Protein AF-A0A8S9IG71-F1 (afdb_monomer)

Organism: Brassica cretica (NCBI:txid69181)

pLDDT: mean 83.49, std 14.76, range [28.14, 98.81]

Solvent-accessible surface area (backbone atoms only — not comparable to full-atom values): 27487 Å² total; per-residue (Å²): 138,79,86,81,69,89,78,62,47,32,29,39,32,63,32,47,78,48,79,58,94,93,35,84,42,72,45,71,63,64,52,61,52,48,56,37,45,76,73,62,31,42,73,40,78,40,68,73,48,90,67,42,53,80,45,58,78,75,60,59,79,68,55,26,38,43,36,52,69,72,50,43,74,60,59,81,72,51,50,94,65,82,70,94,63,52,75,65,56,56,50,47,49,42,64,76,38,56,85,33,64,54,62,46,68,64,51,48,48,33,51,38,47,49,43,45,51,24,71,74,68,65,37,21,34,45,15,29,31,46,18,20,51,43,51,30,37,60,54,77,7,31,64,36,89,36,36,58,82,74,50,30,70,77,44,61,76,94,34,48,59,82,40,58,42,88,93,42,54,89,76,36,65,46,61,32,40,46,31,82,94,25,71,58,34,65,76,41,49,92,78,40,50,102,88,46,51,61,48,80,41,45,37,81,40,55,54,48,60,64,38,78,18,86,75,49,45,74,22,24,27,32,72,63,64,45,56,38,23,33,32,28,73,92,57,54,37,72,94,78,65,25,36,41,36,25,27,46,36,51,74,74,69,64,61,57,84,73,47,66,42,62,86,51,86,53,61,77,29,47,78,42,56,29,77,31,68,93,42,72,43,46,75,58,33,16,20,84,76,9,43,63,52,20,8,42,72,78,39,42,39,44,63,39,89,92,73,42,45,32,30,35,59,49,91,91,41,54,31,32,50,76,46,71,41,83,91,75,41,32,34,32,37,21,51,43,54,42,56,93,49,59,67,63,75,38,79,85,64,58,72,70,87,53,78,76,56,39,41,75,37,88,66,43,40,64,33,38,40,34,26,52,32,58,92,83,72,88,55,55,31,48,48,78,32,91,80,47,42,36,29,40,53,36,77,63,93,67,84,57,89,58,36,79,46,66,29,64,48,63,41,48,58,86,64,63,52,78,80,45,72,58,53,65,68,60,48,38,54,47,41,53,71,24,46,51,31,31,55,64,68,79,60,60,62,45,54,56,28,44,76,72,70,23,46,49,28,28,57,77,92,41,49,26,32,30,33,72,45,99,83,76,48,56,50,56,43,76,51,75,65,95,81,74,83,75,88,128

Sequence (488 aa):
MENLSQVLPRVLVVSRRTIRKNKFVDFVGEYHLDLIVRYGCVPVIVPRVTGVHMLLESFKPIHGVLLCEGEDIDPSLYESEISSLSPEELQEIRETHASDTSIDREKDSIELALAKLCLEQNIPYLGICRGSQILNVACDGTLYLDLEKELTNKLPEERRTRHIDYDNYDEHRHVVRIVENSPLHSWFKDSLDGENMEILVNSYHHQGVKKLAQRFVPMAFASDGLIEGFYDPDTYNPEEGKFIMGLQFHPERMRSNDLDEFDYPDLKFCDNLFHCGNITAGFPFWGEARPEPCGHPSLGLHCHQNSNKTYFIFSGQMYSVLFLDNSTNTLGLARQDFLGVSFCNSTLTGTTLTNELFQLSPDYTTLFVYYLCEPHLTNPANFKCPKIGIASMHRSNENHKKCSASFNITVPTSYAPEMKTLNLDRLQTVLQKGFEVKLRIDGKPCQECKSTGGVCGYDVDTPVCCKRNSSSKIKCNRMIPSGMFLNY

Foldseek 3Di:
DDDPDPDAAEEEEEWDWDADPNDIDTHDDPLVCCVQVVVRHHYDYQYLDPPSLVCVVVPPPHQEYEYEDAADEDQVLADPDDPPDDPVRVVVCCVVPVRRPPYRVSSLSNLLSVLLVCVVVLRHYEYEAVGQVSNQSNQNFHKDPFCVVPFQVVDDPVQHDDQADPVCHLNDKAKKFFDPPDPVCVVCVVVADPVRRIDIFHHHDRMATPGGRPQKDAGIAGSSGTGQKIWRPVQDDVVVPGTHMYGNTDVSSPPPPVVLFDPPVQLVQLVPWDDFDQDTHHPQEAEDSRDQQRHAVQRYWYADPPPSWIWGAHPNWIWTFPYADPVQQKTFIFGPQLPPDFPLRGDQDQDDDDPQWKDFDPQKAKKKKFFPFDPPDDALQWDQHPPTGIIGIGRDPPPPVRGDDIHMDMFGPVDDSRPGR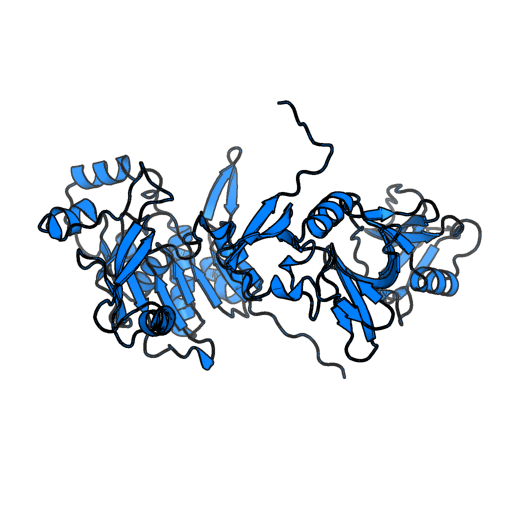HDRVVVSVRSNSGGMIHTPDDCVLVVVLVVVVWRWGDDNRFIWTWHQDPVRGINIDTSDPPPDPDDD

Mean predicted aligned error: 16.8 Å

Secondary structure (DSSP, 8-state):
-------PPEEEEEPEEEEETTEEEEE--HHHHHHHHHTT-EEEEE---TTGGGGGGGGPSP-EEEE---SPPPGGGT--S--SS-HHHHHHHHHHTTTT----HHHHHHHHHHHHHHHHHT--EEEETHHHHHHHHTTT-EEES-HHHHTGGGS-GGG------STTTTT-EEEEEEPTTSHHHHHTTTT-BTTB-EEEEE---S-EEEE--TT-EEEEEETT--EEEEE-TTT-BGGGTB-EEEESS-TTT---GGGGS---TTGGGTTSPEEETTEEE-TT-BBTTB-GGGS-GGGBEEEETTTTEEEEEETTEEEEEEEEETTTTEEEEEEGGGSSS-GGGS-----PPPTTTEEE-TTEEEEEEEEEE-TT---TTEEEETTTEEEEEESS----TTEEEEEEEEEETT--TTSSS--HHHHHHHHHH-EEEEE----HHHHHHHHTT-EEEEETTEEEEEEE-TTS-EEEEE---TT-----

Nearest PDB structures (foldseek):
  6vtv-assembly1_A  TM=8.555E-01  e=4.550E-19  Escherichia coli K-12
  3fij-assembly1_B  TM=8.498E-01  e=9.680E-17  Listeria innocua
  3fij-assembly1_G  TM=8.621E-01  e=2.459E-16  Listeria innocua
  7d53-assembly1_B  TM=7.827E-01  e=1.733E-16  Pseudomonas aeruginosa PAO1
  7d50-assembly1_A  TM=8.084E-01  e=2.928E-16  Pseudomonas aeruginosa PAO1

InterPro domains:
  IPR011697 Peptidase C26 [PF07722] (27-252)
  IPR025287 Wall-associated receptor kinase, galacturonan-binding domain [PF13947] (270-334)
  IPR029062 Class I glutamine amidotransferase-like [G3DSA:3.40.50.880] (8-263)
  IPR029062 Class I glutamine amidotransferase-like [SSF52317] (27-256)
  IPR032872 Wall-associated receptor kinase, C-terminal [PF14380] (395-462)
  IPR044668 Peptidase C26, gamma-glutamyl-gamma-aminobutyrate hydrolase PuuD-like [PTHR43235] (1-268)

Radius of gyration: 28.48 Å; Cα contacts (8 Å, |Δi|>4): 932; chains: 1; bounding box: 61×59×77 Å

Structure (mmCIF, N/CA/C/O backbone):
data_AF-A0A8S9IG71-F1
#
_entry.id   AF-A0A8S9IG71-F1
#
loop_
_atom_site.group_PDB
_atom_site.id
_atom_site.type_symbol
_atom_site.label_atom_id
_atom_site.label_alt_id
_atom_site.label_comp_id
_atom_site.label_asym_id
_atom_site.label_entity_id
_atom_site.label_seq_id
_atom_site.pdbx_PDB_ins_code
_atom_site.Cartn_x
_atom_site.Cartn_y
_atom_site.Cartn_z
_atom_site.occupancy
_atom_site.B_iso_or_equiv
_atom_site.auth_seq_id
_atom_site.auth_comp_id
_atom_site.auth_asym_id
_atom_site.auth_atom_id
_atom_site.pdbx_PDB_model_num
ATOM 1 N N . MET A 1 1 ? -4.634 -1.974 -36.100 1.00 35.06 1 MET A N 1
ATOM 2 C CA . MET A 1 1 ? -4.829 -1.073 -34.948 1.00 35.06 1 MET A CA 1
ATOM 3 C C . MET A 1 1 ? -4.882 -1.970 -33.730 1.00 35.06 1 MET A C 1
ATOM 5 O O . MET A 1 1 ? -5.922 -2.550 -33.460 1.00 35.06 1 MET A O 1
ATOM 9 N N . GLU A 1 2 ? -3.722 -2.218 -33.129 1.00 33.75 2 GLU A N 1
ATOM 10 C CA . GLU A 1 2 ? -3.585 -3.052 -31.932 1.00 33.75 2 GLU A CA 1
ATOM 11 C C . GLU A 1 2 ? -3.866 -2.206 -30.687 1.00 33.75 2 GLU A C 1
ATOM 13 O O . GLU A 1 2 ? -3.556 -1.015 -30.647 1.00 33.75 2 GLU A O 1
ATOM 18 N N . ASN A 1 3 ? -4.520 -2.835 -29.717 1.00 36.44 3 ASN A N 1
ATOM 19 C CA . ASN A 1 3 ? -5.079 -2.235 -28.515 1.00 36.44 3 ASN A CA 1
ATOM 20 C C . ASN A 1 3 ? -3.945 -1.743 -27.593 1.00 36.44 3 ASN A C 1
ATOM 22 O O . ASN A 1 3 ? -3.210 -2.544 -27.017 1.00 36.44 3 ASN A O 1
ATOM 26 N N . LEU A 1 4 ? -3.763 -0.425 -27.499 1.00 40.12 4 LEU A N 1
ATOM 27 C CA . LEU A 1 4 ? -2.814 0.207 -26.584 1.00 40.12 4 LEU A CA 1
ATOM 28 C C . LEU A 1 4 ? -3.287 0.014 -25.132 1.00 40.12 4 LEU A C 1
ATOM 30 O O . LEU A 1 4 ? -4.331 0.530 -24.753 1.00 40.12 4 LEU A O 1
ATOM 34 N N . SER A 1 5 ? -2.455 -0.669 -24.338 1.00 46.00 5 SER A N 1
ATOM 35 C CA . SER A 1 5 ? -2.328 -0.599 -22.869 1.00 46.00 5 SER A CA 1
ATOM 36 C C . SER A 1 5 ? -3.564 -0.893 -22.006 1.00 46.00 5 SER A C 1
ATOM 38 O O . SER A 1 5 ? -4.453 -0.059 -21.855 1.00 46.00 5 SER A O 1
ATOM 40 N N . GLN A 1 6 ? -3.526 -2.011 -21.279 1.00 58.16 6 GLN A N 1
ATOM 41 C CA . GLN A 1 6 ? -4.254 -2.136 -20.016 1.00 58.16 6 GLN A CA 1
ATOM 42 C C . GLN A 1 6 ? -3.622 -1.133 -19.034 1.00 58.16 6 GLN A C 1
ATOM 44 O O . GLN A 1 6 ? -2.482 -1.307 -18.603 1.00 58.16 6 GLN A O 1
ATOM 49 N N . VAL A 1 7 ? -4.295 -0.010 -18.778 1.00 69.50 7 VAL A N 1
ATOM 50 C CA . VAL A 1 7 ? -3.823 0.997 -17.818 1.00 69.50 7 VAL A CA 1
ATOM 51 C C . VAL A 1 7 ? -3.992 0.410 -16.422 1.00 69.50 7 VAL A C 1
ATOM 53 O O . VAL A 1 7 ? -5.117 0.187 -15.986 1.00 69.50 7 VAL A O 1
ATOM 56 N N . LEU A 1 8 ? -2.881 0.134 -15.738 1.00 84.75 8 LEU A N 1
ATOM 57 C CA . LEU A 1 8 ? -2.924 -0.337 -14.355 1.00 84.75 8 LEU A CA 1
ATOM 58 C C . LEU A 1 8 ? -3.449 0.780 -13.430 1.00 84.75 8 LEU A C 1
ATOM 60 O O . LEU A 1 8 ? -3.061 1.945 -13.617 1.00 84.75 8 LEU A O 1
ATOM 64 N N . PRO A 1 9 ? -4.297 0.460 -12.432 1.00 91.50 9 PRO A N 1
ATOM 65 C CA . PRO A 1 9 ? -4.818 1.449 -11.496 1.00 91.50 9 PRO A CA 1
ATOM 66 C C . PRO A 1 9 ? -3.685 2.135 -10.730 1.00 91.50 9 PRO A C 1
ATOM 68 O O . PRO A 1 9 ? -2.798 1.486 -10.187 1.00 91.50 9 PRO A O 1
ATOM 71 N N . ARG A 1 10 ? -3.713 3.465 -10.677 1.00 95.94 10 ARG A N 1
ATOM 72 C CA . ARG A 1 10 ? -2.752 4.285 -9.926 1.00 95.94 10 ARG A CA 1
ATOM 73 C C . ARG A 1 10 ? -3.300 4.569 -8.539 1.00 95.94 10 ARG A C 1
ATOM 75 O O . ARG A 1 10 ? -4.325 5.246 -8.429 1.00 95.94 10 ARG A O 1
ATOM 82 N N . VAL A 1 11 ? -2.602 4.082 -7.521 1.00 97.62 11 VAL A N 1
ATOM 83 C CA . VAL A 1 11 ? -2.961 4.286 -6.119 1.00 97.62 11 VAL A CA 1
ATOM 84 C C . VAL A 1 11 ? -1.974 5.262 -5.505 1.00 97.62 11 VAL A C 1
ATOM 86 O O . VAL A 1 11 ? -0.771 5.006 -5.469 1.00 97.62 11 VAL A O 1
ATOM 89 N N . LEU A 1 12 ? -2.483 6.404 -5.060 1.00 98.12 12 LEU A N 1
ATOM 90 C CA . LEU A 1 12 ? -1.673 7.417 -4.399 1.00 98.12 12 LEU A CA 1
ATOM 91 C C . LEU A 1 12 ? -1.460 7.016 -2.943 1.00 98.12 12 LEU A C 1
ATOM 93 O O . LEU A 1 12 ? -2.399 6.600 -2.268 1.00 98.12 12 LEU A O 1
ATOM 97 N N . VAL A 1 13 ? -0.235 7.190 -2.462 1.00 97.38 13 VAL A N 1
ATOM 98 C CA . VAL A 1 13 ? 0.137 6.979 -1.063 1.00 97.38 13 VAL A CA 1
ATOM 99 C C . VAL A 1 13 ? 1.000 8.143 -0.596 1.00 97.38 13 VAL A C 1
ATOM 101 O O . VAL A 1 13 ? 1.981 8.499 -1.251 1.00 97.38 13 VAL A O 1
ATOM 104 N N . VAL A 1 14 ? 0.620 8.786 0.506 1.00 96.12 14 VAL A N 1
ATOM 105 C CA . VAL A 1 14 ? 1.358 9.946 1.026 1.00 96.12 14 VAL A CA 1
ATOM 106 C C . VAL A 1 14 ? 2.576 9.473 1.812 1.00 96.12 14 VAL A C 1
ATOM 108 O O . VAL A 1 14 ? 2.495 8.568 2.640 1.00 96.12 14 VAL A O 1
ATOM 111 N N . SER A 1 15 ? 3.734 10.065 1.525 1.00 93.56 15 SER A N 1
ATOM 112 C CA . SER A 1 15 ? 4.985 9.702 2.186 1.00 93.56 15 SER A CA 1
ATOM 113 C C . SER A 1 15 ? 5.033 10.162 3.643 1.00 93.56 15 SER A C 1
ATOM 115 O O . SER A 1 15 ? 4.634 11.282 3.965 1.00 93.56 15 SER A O 1
ATOM 117 N N . ARG A 1 16 ? 5.659 9.350 4.491 1.00 86.75 16 ARG A N 1
ATOM 118 C CA . ARG A 1 16 ? 6.172 9.739 5.809 1.00 86.75 16 ARG A CA 1
ATOM 119 C C . ARG A 1 16 ? 7.550 10.379 5.669 1.00 86.75 16 ARG A C 1
ATOM 121 O O . ARG A 1 16 ? 8.181 10.275 4.618 1.00 86.75 16 ARG A O 1
ATOM 128 N N . ARG A 1 17 ? 8.046 11.014 6.733 1.00 83.06 17 ARG A N 1
ATOM 129 C CA . ARG A 1 17 ? 9.371 11.642 6.748 1.00 83.06 17 ARG A CA 1
ATOM 130 C C . ARG A 1 17 ? 10.262 11.062 7.831 1.00 83.06 17 ARG A C 1
ATOM 132 O O . ARG A 1 17 ? 9.838 10.853 8.955 1.00 83.06 17 ARG A O 1
ATOM 139 N N . THR A 1 18 ? 11.534 10.883 7.502 1.00 80.19 18 THR A N 1
ATOM 140 C CA . THR A 1 18 ? 12.593 10.623 8.478 1.00 80.19 18 THR A CA 1
ATOM 141 C C . THR A 1 18 ? 13.776 11.564 8.256 1.00 80.19 18 THR A C 1
ATOM 143 O O . THR A 1 18 ? 13.897 12.212 7.210 1.00 80.19 18 THR A O 1
ATOM 146 N N . ILE A 1 19 ? 14.664 11.656 9.245 1.00 75.31 19 ILE A N 1
ATOM 147 C CA . ILE A 1 19 ? 15.920 12.398 9.146 1.00 75.31 19 ILE A CA 1
ATOM 148 C C . ILE A 1 19 ? 17.056 11.395 8.972 1.00 75.31 19 ILE A C 1
ATOM 150 O O . ILE A 1 19 ? 17.356 10.604 9.861 1.00 75.31 19 ILE A O 1
ATOM 154 N N . ARG A 1 20 ? 17.755 11.473 7.837 1.00 72.94 20 ARG A N 1
ATOM 155 C CA . ARG A 1 20 ? 18.959 10.680 7.572 1.00 72.94 20 ARG A CA 1
ATOM 156 C C . ARG A 1 20 ? 20.114 11.606 7.227 1.00 72.94 20 ARG A C 1
ATOM 158 O O . ARG A 1 20 ? 20.051 12.347 6.250 1.00 72.94 20 ARG A O 1
ATOM 165 N N . LYS A 1 21 ? 21.198 11.551 8.012 1.00 81.88 21 LYS A N 1
ATOM 166 C CA . LYS A 1 21 ? 22.385 12.420 7.845 1.00 81.88 21 LYS A CA 1
ATOM 167 C C . LYS A 1 21 ? 22.014 13.915 7.787 1.00 81.88 21 LYS A C 1
ATOM 169 O O . LYS A 1 21 ? 22.467 14.629 6.894 1.00 81.88 21 LYS A O 1
ATOM 174 N N . ASN A 1 22 ? 21.164 14.365 8.714 1.00 75.50 22 ASN A N 1
ATOM 175 C CA . ASN A 1 22 ? 20.642 15.739 8.800 1.00 75.50 22 ASN A CA 1
ATOM 176 C C . ASN A 1 22 ? 19.899 16.222 7.541 1.00 75.50 22 ASN A C 1
ATOM 178 O O . ASN A 1 22 ? 19.832 17.420 7.275 1.00 75.50 22 ASN A O 1
ATOM 182 N N . LYS A 1 23 ? 19.352 15.297 6.747 1.00 79.62 23 LYS A N 1
ATOM 183 C CA . LYS A 1 23 ? 18.502 15.601 5.596 1.00 79.62 23 LYS A CA 1
ATOM 184 C C . LYS A 1 23 ? 17.168 14.901 5.753 1.00 79.62 23 LYS A C 1
ATOM 186 O O . LYS A 1 23 ? 17.118 13.756 6.203 1.00 79.62 23 LYS A O 1
ATOM 191 N N . PHE A 1 24 ? 16.111 15.588 5.349 1.00 83.62 24 PHE A N 1
ATOM 192 C CA . PHE A 1 24 ? 14.791 14.995 5.257 1.00 83.62 24 PHE A CA 1
ATOM 193 C C . PHE A 1 24 ? 14.743 13.989 4.111 1.00 83.62 24 PHE A C 1
ATOM 195 O O . PHE A 1 24 ? 15.222 14.264 3.009 1.00 83.62 24 PHE A O 1
ATOM 202 N N . VAL A 1 25 ? 14.189 12.818 4.402 1.00 87.94 25 VAL A N 1
ATOM 203 C CA . VAL A 1 25 ? 13.938 11.749 3.442 1.00 87.94 25 VAL A CA 1
ATOM 204 C C . VAL A 1 25 ? 12.476 11.371 3.569 1.00 87.94 25 VAL A C 1
ATOM 206 O O . VAL A 1 25 ? 12.029 10.988 4.651 1.00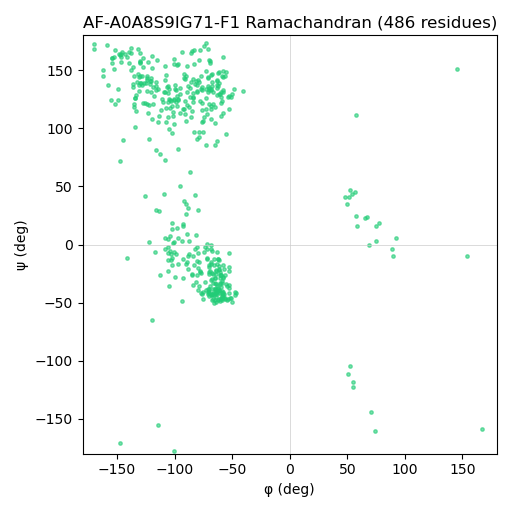 87.94 25 VAL A O 1
ATOM 209 N N . ASP A 1 26 ? 11.753 11.491 2.466 1.00 90.00 26 ASP A N 1
ATOM 210 C CA . ASP A 1 26 ? 10.374 11.041 2.372 1.00 90.00 26 ASP A CA 1
ATOM 211 C C . ASP A 1 26 ? 10.369 9.550 1.982 1.00 90.00 26 ASP A C 1
ATOM 213 O O . ASP A 1 26 ? 11.141 9.126 1.117 1.00 90.00 26 ASP A O 1
ATOM 217 N N . PHE A 1 27 ? 9.548 8.740 2.651 1.00 89.44 27 PHE A N 1
ATOM 218 C CA . PHE A 1 27 ? 9.485 7.288 2.463 1.00 89.44 27 PHE A CA 1
ATOM 219 C C . PHE A 1 27 ? 8.066 6.743 2.682 1.00 89.44 27 PHE A C 1
ATOM 221 O O . PHE A 1 27 ? 7.224 7.396 3.291 1.00 89.44 27 PHE A O 1
ATOM 228 N N . VAL A 1 28 ? 7.805 5.526 2.206 1.00 91.81 28 VAL A N 1
ATOM 229 C CA . VAL A 1 28 ? 6.588 4.751 2.498 1.00 91.81 28 VAL A CA 1
ATOM 230 C C . VAL A 1 28 ? 7.032 3.367 2.964 1.00 91.81 28 VAL A C 1
ATOM 232 O O . VAL A 1 28 ? 7.995 2.825 2.422 1.00 91.81 28 VAL A O 1
ATOM 235 N N . GLY A 1 29 ? 6.377 2.822 3.991 1.00 83.06 29 GLY A N 1
ATOM 236 C CA . GLY A 1 29 ? 6.698 1.492 4.511 1.00 83.06 29 GLY A CA 1
ATOM 237 C C . GLY A 1 29 ? 6.445 0.398 3.471 1.00 83.06 29 GLY A C 1
ATOM 238 O O . GLY A 1 29 ? 5.454 0.453 2.741 1.00 83.06 29 GLY A O 1
ATOM 239 N N . GLU A 1 30 ? 7.322 -0.603 3.425 1.00 85.44 30 GLU A N 1
ATOM 240 C CA . GLU A 1 30 ? 7.298 -1.659 2.407 1.00 85.44 30 GLU A CA 1
ATOM 241 C C . GLU A 1 30 ? 5.972 -2.424 2.374 1.00 85.44 30 GLU A C 1
ATOM 243 O O . GLU A 1 30 ? 5.430 -2.620 1.293 1.00 85.44 30 GLU A O 1
ATOM 248 N N . TYR A 1 31 ? 5.379 -2.749 3.529 1.00 84.94 31 TYR A N 1
ATOM 249 C CA . TYR A 1 31 ? 4.102 -3.474 3.587 1.00 84.94 31 TYR A CA 1
ATOM 250 C C . TYR A 1 31 ? 2.946 -2.764 2.873 1.00 84.94 31 TYR A C 1
ATOM 252 O O . TYR A 1 31 ? 2.077 -3.432 2.316 1.00 84.94 31 TYR A O 1
ATOM 260 N N . HIS A 1 32 ? 2.946 -1.428 2.840 1.00 89.62 32 HIS A N 1
ATOM 261 C CA . HIS A 1 32 ? 1.936 -0.651 2.121 1.00 89.62 32 HIS A CA 1
ATOM 262 C C . HIS A 1 32 ? 2.171 -0.686 0.607 1.00 89.62 32 HIS A C 1
ATOM 264 O O . HIS A 1 32 ? 1.226 -0.816 -0.168 1.00 89.62 32 HIS A O 1
ATOM 270 N N . LEU A 1 33 ? 3.433 -0.580 0.175 1.00 90.31 33 LEU A N 1
ATOM 271 C CA . LEU A 1 33 ? 3.792 -0.660 -1.242 1.00 90.31 33 LEU A CA 1
ATOM 272 C C . LEU A 1 33 ? 3.548 -2.069 -1.791 1.00 90.31 33 LEU A C 1
ATOM 274 O O . LEU A 1 33 ? 2.965 -2.208 -2.863 1.00 90.31 33 LEU A O 1
ATOM 278 N N . ASP A 1 34 ? 3.934 -3.091 -1.030 1.00 85.31 34 ASP A N 1
ATOM 279 C CA . ASP A 1 34 ? 3.676 -4.499 -1.322 1.00 85.31 34 ASP A CA 1
ATOM 280 C C . ASP A 1 34 ? 2.173 -4.773 -1.444 1.00 85.31 34 ASP A C 1
ATOM 282 O O . ASP A 1 34 ? 1.741 -5.364 -2.429 1.00 85.31 34 ASP A O 1
ATOM 286 N N . LEU A 1 35 ? 1.354 -4.255 -0.517 1.00 84.56 35 LEU A N 1
ATOM 287 C CA . LEU A 1 35 ? -0.105 -4.358 -0.601 1.00 84.56 35 LEU A CA 1
ATOM 288 C C . LEU A 1 35 ? -0.633 -3.818 -1.940 1.00 84.56 35 LEU A C 1
ATOM 290 O O . LEU A 1 35 ? -1.413 -4.490 -2.608 1.00 84.56 35 LEU A O 1
ATOM 294 N N . ILE A 1 36 ? -0.191 -2.631 -2.363 1.00 89.06 36 ILE A N 1
ATOM 295 C CA . ILE A 1 36 ? -0.635 -2.020 -3.625 1.00 89.06 36 ILE A CA 1
ATOM 296 C C . ILE A 1 36 ? -0.196 -2.867 -4.830 1.00 89.06 36 ILE A C 1
ATOM 298 O O . ILE A 1 36 ? -1.011 -3.173 -5.703 1.00 89.06 36 ILE A O 1
ATOM 302 N N . VAL A 1 37 ? 1.081 -3.253 -4.885 1.00 88.25 37 VAL A N 1
ATOM 303 C CA . VAL A 1 37 ? 1.653 -3.985 -6.026 1.00 88.25 37 VAL A CA 1
ATOM 304 C C . VAL A 1 37 ? 1.048 -5.381 -6.154 1.00 88.25 37 VAL A C 1
ATOM 306 O O . VAL A 1 37 ? 0.694 -5.792 -7.259 1.00 88.25 37 VAL A O 1
ATOM 309 N N . ARG A 1 38 ? 0.857 -6.088 -5.035 1.00 82.69 38 ARG A N 1
ATOM 310 C CA . ARG A 1 38 ? 0.306 -7.450 -4.997 1.00 82.69 38 ARG A CA 1
ATOM 311 C C . ARG A 1 38 ? -1.108 -7.543 -5.570 1.00 82.69 38 ARG A C 1
ATOM 313 O O . ARG A 1 38 ? -1.468 -8.572 -6.133 1.00 82.69 38 ARG A O 1
ATOM 320 N N . TYR A 1 39 ? -1.890 -6.470 -5.477 1.00 82.38 39 TYR A N 1
ATOM 321 C CA . TYR A 1 39 ? -3.223 -6.382 -6.081 1.00 82.38 39 TYR A CA 1
ATOM 322 C C . TYR A 1 39 ? -3.221 -5.768 -7.494 1.00 82.38 39 TYR A C 1
ATOM 324 O O . TYR A 1 39 ? -4.272 -5.392 -8.009 1.00 82.38 39 TYR A O 1
ATOM 332 N N . GLY A 1 40 ? -2.059 -5.688 -8.154 1.00 85.12 40 GLY A N 1
ATOM 333 C CA . GLY A 1 40 ? -1.943 -5.261 -9.552 1.00 85.12 40 GLY A CA 1
ATOM 334 C C . GLY A 1 40 ? -2.053 -3.749 -9.768 1.00 85.12 40 GLY A C 1
ATOM 335 O O . GLY A 1 40 ? -2.313 -3.304 -10.888 1.00 85.12 40 GLY A O 1
ATOM 336 N N . CYS A 1 41 ? -1.855 -2.950 -8.718 1.00 90.38 41 CYS A N 1
ATOM 337 C CA . CYS A 1 41 ? -1.906 -1.493 -8.778 1.00 90.38 41 CYS A CA 1
ATOM 338 C C . CYS A 1 41 ? -0.499 -0.876 -8.843 1.00 90.38 41 CYS A C 1
ATOM 340 O O . CYS A 1 41 ? 0.492 -1.447 -8.391 1.00 90.38 41 CYS A O 1
ATOM 342 N N . VAL A 1 42 ? -0.407 0.336 -9.388 1.00 95.12 42 VAL A N 1
ATOM 343 C CA . VAL A 1 42 ? 0.823 1.134 -9.446 1.00 95.12 42 VAL A CA 1
ATOM 344 C C . VAL A 1 42 ? 0.842 2.103 -8.262 1.00 95.12 42 VAL A C 1
ATOM 346 O O . VAL A 1 42 ? 0.019 3.026 -8.244 1.00 95.12 42 VAL A O 1
ATOM 349 N N . PRO A 1 43 ? 1.769 1.952 -7.295 1.00 95.75 43 PRO A N 1
ATOM 350 C CA . PRO A 1 43 ? 1.915 2.914 -6.213 1.00 95.75 43 PRO A CA 1
ATOM 351 C C . PRO A 1 43 ? 2.514 4.223 -6.736 1.00 95.75 43 PRO A C 1
ATOM 353 O O . PRO A 1 43 ? 3.537 4.234 -7.423 1.00 95.75 43 PRO A O 1
ATOM 356 N N . VAL A 1 44 ? 1.888 5.343 -6.385 1.00 96.88 44 VAL A N 1
ATOM 357 C CA . VAL A 1 44 ? 2.374 6.693 -6.681 1.00 96.88 44 VAL A CA 1
ATOM 358 C C . VAL A 1 44 ? 2.595 7.421 -5.364 1.00 96.88 44 VAL A C 1
ATOM 360 O O . VAL A 1 44 ? 1.645 7.782 -4.673 1.00 96.88 44 VAL A O 1
ATOM 363 N N . ILE A 1 45 ? 3.862 7.632 -5.010 1.00 96.31 45 ILE A N 1
ATOM 364 C CA . ILE A 1 45 ? 4.219 8.307 -3.762 1.00 96.31 45 ILE A CA 1
ATOM 365 C C . ILE A 1 45 ? 3.979 9.810 -3.914 1.00 96.31 45 ILE A C 1
ATOM 367 O O . ILE A 1 45 ? 4.570 10.462 -4.777 1.00 96.31 45 ILE A O 1
ATOM 371 N N . VAL A 1 46 ? 3.127 10.354 -3.050 1.00 96.56 46 VAL A N 1
ATOM 372 C CA . VAL A 1 46 ? 2.874 11.789 -2.924 1.00 96.56 46 VAL A CA 1
ATOM 373 C C . VAL A 1 46 ? 3.840 12.343 -1.871 1.00 96.56 46 VAL A C 1
ATOM 375 O O . VAL A 1 46 ? 3.724 11.980 -0.697 1.00 96.56 46 VAL A O 1
ATOM 378 N N . PRO A 1 47 ? 4.818 13.180 -2.262 1.00 92.62 47 PRO A N 1
ATOM 379 C CA . PRO A 1 47 ? 5.849 13.661 -1.353 1.00 92.62 47 PRO A CA 1
ATOM 380 C C . PRO A 1 47 ? 5.291 14.686 -0.364 1.00 92.62 47 PRO A C 1
ATOM 382 O O . PRO A 1 47 ? 4.408 15.482 -0.691 1.00 92.62 47 PRO A O 1
ATOM 385 N N . ARG A 1 48 ? 5.867 14.729 0.836 1.00 88.62 48 ARG A N 1
ATOM 386 C CA . ARG A 1 48 ? 5.445 15.620 1.919 1.00 88.62 48 ARG A CA 1
ATOM 387 C C . ARG A 1 48 ? 6.127 16.987 1.802 1.00 88.62 48 ARG A C 1
ATOM 389 O O . ARG A 1 48 ? 6.918 17.391 2.656 1.00 88.62 48 ARG A O 1
ATOM 396 N N . VAL A 1 49 ? 5.870 17.715 0.723 1.00 87.88 49 VAL A N 1
ATOM 397 C CA . VAL A 1 49 ? 6.526 19.005 0.447 1.00 87.88 49 VAL A CA 1
ATOM 398 C C . VAL A 1 49 ? 5.503 20.136 0.447 1.00 87.88 49 VAL A C 1
ATOM 400 O O . VAL A 1 49 ? 4.401 19.983 -0.079 1.00 87.88 49 VAL A O 1
ATOM 403 N N . THR A 1 50 ? 5.879 21.287 1.012 1.00 85.81 50 THR A N 1
ATOM 404 C CA . THR A 1 50 ? 5.039 22.489 1.026 1.00 85.81 50 THR A CA 1
ATOM 405 C C . THR A 1 50 ? 4.521 22.808 -0.378 1.00 85.81 50 THR A C 1
ATOM 407 O O . THR A 1 50 ? 5.285 22.866 -1.343 1.00 85.81 50 THR A O 1
ATOM 410 N N . GLY A 1 51 ? 3.206 23.008 -0.484 1.00 88.75 51 GLY A N 1
ATOM 411 C CA . GLY A 1 51 ? 2.509 23.314 -1.737 1.00 88.75 51 GLY A CA 1
ATOM 412 C C . GLY A 1 51 ? 2.011 22.097 -2.525 1.00 88.75 51 GLY A C 1
ATOM 413 O O . GLY A 1 51 ? 1.216 22.276 -3.445 1.00 88.75 51 GLY A O 1
ATOM 414 N N . VAL A 1 52 ? 2.385 20.863 -2.162 1.00 93.81 52 VAL A N 1
ATOM 415 C CA . VAL A 1 52 ? 1.889 19.648 -2.846 1.00 93.81 52 VAL A CA 1
ATOM 416 C C . VAL A 1 52 ? 0.366 19.517 -2.757 1.00 93.81 52 VAL A C 1
ATOM 418 O O . VAL A 1 52 ? -0.257 19.091 -3.727 1.00 93.81 52 VAL A O 1
ATOM 421 N N . HIS A 1 53 ? -0.252 19.967 -1.660 1.00 92.94 53 HIS A N 1
ATOM 422 C CA . HIS A 1 53 ? -1.712 19.991 -1.507 1.00 92.94 53 HIS A CA 1
ATOM 423 C C . HIS A 1 53 ? -2.417 20.806 -2.613 1.00 92.94 53 HIS A C 1
ATOM 425 O O . HIS A 1 53 ? -3.541 20.489 -2.988 1.00 92.94 53 HIS A O 1
ATOM 431 N N . MET A 1 54 ? -1.752 21.816 -3.194 1.00 92.81 54 MET A N 1
ATOM 432 C CA . MET A 1 54 ? -2.283 22.610 -4.314 1.00 92.81 54 MET A CA 1
ATOM 433 C C . MET A 1 54 ? -2.129 21.915 -5.673 1.00 92.81 54 MET A C 1
ATOM 435 O O . MET A 1 54 ? -2.712 22.349 -6.664 1.00 92.81 54 MET A O 1
ATOM 439 N N . LEU A 1 55 ? -1.310 20.864 -5.741 1.00 94.50 55 LEU A N 1
ATOM 440 C CA . LEU A 1 55 ? -0.921 20.181 -6.973 1.00 94.50 55 LEU A CA 1
ATOM 441 C C . LEU A 1 55 ? -1.557 18.793 -7.111 1.00 94.50 55 LEU A C 1
ATOM 443 O O . LEU A 1 55 ? -1.242 18.096 -8.073 1.00 94.50 55 LEU A O 1
ATOM 447 N N . LEU A 1 56 ? -2.455 18.390 -6.203 1.00 92.88 56 LEU A N 1
ATOM 448 C CA . LEU A 1 56 ? -3.055 17.046 -6.184 1.00 92.88 56 LEU A CA 1
ATOM 449 C C . LEU A 1 56 ? -3.722 16.659 -7.515 1.00 92.88 56 LEU A C 1
ATOM 451 O O . LEU A 1 56 ? -3.587 15.530 -7.977 1.00 92.88 56 LEU A O 1
ATOM 455 N N . GLU A 1 57 ? -4.344 17.617 -8.198 1.00 91.12 57 GLU A N 1
ATOM 456 C CA . GLU A 1 57 ? -4.937 17.428 -9.528 1.00 91.12 57 GLU A CA 1
ATOM 457 C C . GLU A 1 57 ? -3.915 16.995 -10.600 1.00 91.12 57 GLU A C 1
ATOM 459 O O . GLU A 1 57 ? -4.263 16.298 -11.553 1.00 91.12 57 GLU A O 1
ATOM 464 N N . SER A 1 58 ? -2.634 17.337 -10.424 1.00 93.81 58 SER A N 1
ATOM 465 C CA . SER A 1 58 ? -1.553 16.957 -11.347 1.00 93.81 58 SER A CA 1
ATOM 466 C C . SER A 1 58 ? -1.193 15.470 -11.271 1.00 93.81 58 SER A C 1
ATOM 468 O O . SER A 1 58 ? -0.492 14.972 -12.150 1.00 93.81 58 SER A O 1
ATOM 470 N N . PHE A 1 59 ? -1.674 14.743 -10.256 1.00 93.12 59 PHE A N 1
ATOM 471 C CA . PHE A 1 59 ? -1.476 13.296 -10.133 1.00 93.12 59 PHE A CA 1
ATOM 472 C C . PHE A 1 59 ? -2.479 12.474 -10.961 1.00 93.12 59 PHE A C 1
ATOM 474 O O . PHE A 1 59 ? -2.364 11.248 -11.025 1.00 93.12 59 PHE A O 1
ATOM 481 N N . LYS A 1 60 ? -3.454 13.117 -11.622 1.00 91.19 60 LYS A N 1
ATOM 482 C CA . LYS A 1 60 ? -4.477 12.426 -12.417 1.00 91.19 60 LYS A CA 1
ATOM 483 C C . LYS A 1 60 ? -3.892 11.626 -13.604 1.00 91.19 60 LYS A C 1
ATOM 485 O O . LYS A 1 60 ? -2.907 12.045 -14.216 1.00 91.19 60 LYS A O 1
ATOM 490 N N . PRO A 1 61 ? -4.515 10.488 -13.986 1.00 93.06 61 PRO A N 1
ATOM 491 C CA . PRO A 1 61 ? -5.664 9.842 -13.336 1.00 93.06 61 PRO A CA 1
ATOM 492 C C . PRO A 1 61 ? -5.317 9.206 -11.979 1.00 93.06 61 PRO A C 1
ATOM 494 O O . PRO A 1 61 ? -4.326 8.488 -11.860 1.00 93.06 61 PRO A O 1
ATOM 497 N N . ILE A 1 62 ? -6.175 9.439 -10.983 1.00 95.31 62 ILE A N 1
ATOM 498 C CA . ILE A 1 62 ? -6.121 8.834 -9.645 1.00 95.31 62 ILE A CA 1
ATOM 499 C C . ILE A 1 62 ? -7.181 7.732 -9.627 1.00 95.31 62 ILE A C 1
ATOM 501 O O . ILE A 1 62 ? -8.353 8.025 -9.843 1.00 95.31 62 ILE A O 1
ATOM 505 N N . HIS A 1 63 ? -6.775 6.481 -9.412 1.00 95.62 63 HIS A N 1
ATOM 506 C CA . HIS A 1 63 ? -7.705 5.344 -9.364 1.00 95.62 63 HIS A CA 1
ATOM 507 C C . HIS A 1 63 ? -8.002 4.895 -7.933 1.00 95.62 63 HIS A C 1
ATOM 509 O O . HIS A 1 63 ? -8.986 4.203 -7.706 1.00 95.62 63 HIS A O 1
ATOM 515 N N . GLY A 1 64 ? -7.167 5.294 -6.976 1.00 96.81 64 GLY A N 1
ATOM 516 C CA . GLY A 1 64 ? -7.415 5.088 -5.562 1.00 96.81 64 GLY A CA 1
ATOM 517 C C . GLY A 1 64 ? -6.418 5.846 -4.696 1.00 96.81 64 GLY A C 1
ATOM 518 O O . GLY A 1 64 ? -5.402 6.351 -5.186 1.00 96.81 64 GLY A O 1
ATOM 519 N N . VAL A 1 65 ? -6.708 5.909 -3.404 1.00 98.38 65 VAL A N 1
ATOM 520 C CA . VAL A 1 65 ? -5.843 6.496 -2.381 1.00 98.38 65 VAL A CA 1
ATOM 521 C C . VAL A 1 65 ? -5.718 5.529 -1.211 1.00 98.38 65 VAL A C 1
ATOM 523 O O . VAL A 1 65 ? -6.719 5.024 -0.704 1.00 98.38 65 VAL A O 1
ATOM 526 N N . LEU A 1 66 ? -4.481 5.308 -0.774 1.00 98.00 66 LEU A N 1
ATOM 527 C CA . LEU A 1 66 ? -4.148 4.641 0.477 1.00 98.00 66 LEU A CA 1
ATOM 528 C C . LEU A 1 66 ? -3.482 5.664 1.399 1.00 98.00 66 LEU A C 1
ATOM 530 O O . LEU A 1 66 ? -2.356 6.090 1.133 1.00 98.00 66 LEU A O 1
ATOM 534 N N . LEU A 1 67 ? -4.165 6.062 2.472 1.00 97.44 67 LEU A N 1
ATOM 535 C CA . LEU A 1 67 ? -3.543 6.850 3.537 1.00 97.44 67 LEU A CA 1
ATOM 536 C C . LEU A 1 67 ? -3.130 5.932 4.678 1.00 97.44 67 LEU A C 1
ATOM 538 O O . LEU A 1 67 ? -3.923 5.132 5.169 1.00 97.44 67 LEU A O 1
ATOM 542 N N . CYS A 1 68 ? -1.866 6.042 5.062 1.00 92.69 68 CYS A N 1
ATOM 543 C CA . CYS A 1 68 ? -1.218 5.138 5.997 1.00 92.69 68 CYS A CA 1
ATOM 544 C C . CYS A 1 68 ? -1.149 5.738 7.408 1.00 92.69 68 CYS A C 1
ATOM 546 O O . CYS A 1 68 ? -1.585 6.857 7.679 1.00 92.69 68 CYS A O 1
ATOM 548 N N . GLU A 1 69 ? -0.523 4.981 8.296 1.00 88.44 69 GLU A N 1
ATOM 549 C CA . GLU A 1 69 ? -0.136 5.391 9.642 1.00 88.44 69 GLU A CA 1
ATOM 550 C C . GLU A 1 69 ? 0.787 6.631 9.702 1.00 88.44 69 GLU A C 1
ATOM 552 O O . GLU A 1 69 ? 1.494 6.992 8.749 1.00 88.44 69 GLU A O 1
ATOM 557 N N . GLY A 1 70 ? 0.851 7.258 10.877 1.00 87.06 70 GLY A N 1
ATOM 558 C CA . GLY A 1 70 ? 1.828 8.297 11.181 1.00 87.06 70 GLY A CA 1
ATOM 559 C C . GLY A 1 70 ? 1.519 9.071 12.455 1.00 87.06 70 GLY A C 1
ATOM 560 O O . GLY A 1 70 ? 0.771 8.591 13.291 1.00 87.06 70 GLY A O 1
ATOM 561 N N . GLU A 1 71 ? 2.100 10.263 12.530 1.00 86.88 71 GLU A N 1
ATOM 562 C CA . GLU A 1 71 ? 2.067 11.212 13.646 1.00 86.88 71 GLU A CA 1
ATOM 563 C C . GLU A 1 71 ? 0.683 11.843 13.864 1.00 86.88 71 GLU A C 1
ATOM 565 O O . GLU A 1 71 ? -0.090 11.967 12.918 1.00 86.88 71 GLU A O 1
ATOM 570 N N . ASP A 1 72 ? 0.389 12.322 15.065 1.00 90.00 72 ASP A N 1
ATOM 571 C CA . ASP A 1 72 ? -0.917 12.880 15.422 1.00 90.00 72 ASP A CA 1
ATOM 572 C C . ASP A 1 72 ? -1.361 14.030 14.508 1.00 90.00 72 ASP A C 1
ATOM 574 O O . ASP A 1 72 ? -0.568 14.869 14.059 1.00 90.00 72 ASP A O 1
ATOM 578 N N . ILE A 1 73 ? -2.671 14.090 14.268 1.00 92.69 73 ILE A N 1
ATOM 579 C CA . ILE A 1 73 ? -3.313 15.171 13.511 1.00 92.69 73 ILE A CA 1
ATOM 580 C C . ILE A 1 73 ? -3.400 16.410 14.405 1.00 92.69 73 ILE A C 1
ATOM 582 O O . ILE A 1 73 ? -3.811 16.291 15.562 1.00 92.69 73 ILE A O 1
ATOM 586 N N . ASP A 1 74 ? -3.077 17.601 13.876 1.00 91.81 74 ASP A N 1
ATOM 587 C CA . ASP A 1 74 ? -3.194 18.859 14.634 1.00 91.81 74 ASP A CA 1
ATOM 588 C C . ASP A 1 74 ? -4.617 18.998 15.231 1.00 91.81 74 ASP A C 1
ATOM 590 O O . ASP A 1 74 ? -5.586 19.110 14.470 1.00 91.81 74 ASP A O 1
ATOM 594 N N . PRO A 1 75 ? -4.773 19.027 16.573 1.00 90.75 75 PRO A N 1
ATOM 595 C CA . PRO A 1 75 ? -6.084 19.099 17.219 1.00 90.75 75 PRO A CA 1
ATOM 596 C C . PRO A 1 75 ? -6.935 20.290 16.785 1.00 90.75 75 PRO A C 1
ATOM 598 O O . PRO A 1 75 ? -8.160 20.205 16.774 1.00 90.75 75 PRO A O 1
ATOM 601 N N . SER A 1 76 ? -6.308 21.389 16.348 1.00 90.88 76 SER A N 1
ATOM 602 C CA . SER A 1 76 ? -7.029 22.563 15.837 1.00 90.88 76 SER A CA 1
ATOM 603 C C . SER A 1 76 ? -7.861 22.289 14.576 1.00 90.88 76 SER A C 1
ATOM 605 O O . SER A 1 76 ? -8.681 23.124 14.195 1.00 90.88 76 SER A O 1
ATOM 607 N N . LEU A 1 77 ? -7.670 21.134 13.928 1.00 91.81 77 LEU A N 1
ATOM 608 C CA . LEU A 1 77 ? -8.431 20.709 12.753 1.00 91.81 77 LEU A CA 1
ATOM 609 C C . LEU A 1 77 ? -9.770 20.047 13.106 1.00 91.81 77 LEU A C 1
ATOM 611 O O . LEU A 1 77 ? -10.623 19.953 12.226 1.00 91.81 77 LEU A O 1
ATOM 615 N N . TYR A 1 78 ? -9.968 19.590 14.348 1.00 90.31 78 TYR A N 1
ATOM 616 C CA . TYR A 1 78 ? -11.181 18.861 14.754 1.00 90.31 78 TYR A CA 1
ATOM 617 C C . TYR A 1 78 ? -11.713 19.195 16.154 1.00 90.31 78 TYR A C 1
ATOM 619 O O . TYR A 1 78 ? -12.840 18.819 16.478 1.00 90.31 78 TYR A O 1
ATOM 627 N N . GLU A 1 79 ? -10.960 19.909 16.988 1.00 81.06 79 GLU A N 1
ATOM 628 C CA . GLU A 1 79 ? -11.445 20.429 18.264 1.00 81.06 79 GLU A CA 1
ATOM 629 C C . GLU A 1 79 ? -11.797 21.914 18.152 1.00 81.06 79 GLU A C 1
ATOM 631 O O . GLU A 1 79 ? -10.975 22.755 17.790 1.00 81.06 79 GLU A O 1
ATOM 636 N N . SER A 1 80 ? -13.040 22.250 18.505 1.00 63.09 80 SER A N 1
ATOM 637 C CA . SER A 1 80 ? -13.503 23.635 18.650 1.00 63.09 80 SER A CA 1
ATOM 638 C C . SER A 1 80 ? -13.511 24.125 20.104 1.00 63.09 80 SER A C 1
ATOM 640 O O . SER A 1 80 ? -13.757 25.306 20.340 1.00 63.09 80 SER A O 1
ATOM 642 N N . GLU A 1 81 ? -13.282 23.239 21.080 1.00 57.38 81 GLU A N 1
ATOM 643 C CA . GLU A 1 81 ? -13.325 23.535 22.518 1.00 57.38 81 GLU A CA 1
ATOM 644 C C . GLU A 1 81 ? -11.976 23.277 23.203 1.00 57.38 81 GLU A C 1
ATOM 646 O O . GLU A 1 81 ? -11.106 22.598 22.668 1.00 57.38 81 GLU A O 1
ATOM 651 N N . ILE A 1 82 ? -11.802 23.852 24.397 1.00 56.59 82 ILE A N 1
ATOM 652 C CA . ILE A 1 82 ? -10.645 23.610 25.266 1.00 56.59 82 ILE A CA 1
ATOM 653 C C . ILE A 1 82 ? -10.614 22.113 25.587 1.00 56.59 82 ILE A C 1
ATOM 655 O O . ILE A 1 82 ? -11.588 21.595 26.135 1.00 56.59 82 ILE A O 1
ATOM 659 N N . SER A 1 83 ? -9.506 21.448 25.245 1.00 65.56 83 SER A N 1
ATOM 660 C CA . SER A 1 83 ? -9.239 20.051 25.597 1.00 65.56 83 SER A CA 1
ATOM 661 C C . SER A 1 83 ? -9.684 19.760 27.032 1.00 65.56 83 SER A C 1
ATOM 663 O O . SER A 1 83 ? -9.367 20.511 27.957 1.00 65.56 83 SER A O 1
ATOM 665 N N . SER A 1 84 ? -10.422 18.666 27.232 1.00 76.38 84 SER A N 1
ATOM 666 C CA . SER A 1 84 ? -10.845 18.239 28.571 1.00 76.38 84 SER A CA 1
ATOM 667 C C . SER A 1 84 ? -9.688 17.753 29.451 1.00 76.38 84 SER A C 1
ATOM 669 O O . SER A 1 84 ? -9.926 17.399 30.603 1.00 76.38 84 SER A O 1
ATOM 671 N N . LEU A 1 85 ? -8.472 17.702 28.901 1.00 85.75 85 LEU A N 1
ATOM 672 C CA . LEU A 1 85 ? -7.257 17.268 29.575 1.00 85.75 85 LEU A CA 1
ATOM 673 C C . LEU A 1 85 ? -6.545 18.453 30.231 1.00 85.75 85 LEU A C 1
ATOM 675 O O . LEU A 1 85 ? -6.489 19.559 29.685 1.00 85.75 85 LEU A O 1
ATOM 679 N N . SER A 1 86 ? -5.975 18.218 31.409 1.00 89.31 86 SER A N 1
ATOM 680 C CA . SER A 1 86 ? -5.163 19.214 32.099 1.00 89.31 86 SER A CA 1
ATOM 681 C C . SER A 1 86 ? -3.827 19.443 31.368 1.00 89.31 86 SER A C 1
ATOM 683 O O . SER A 1 86 ? -3.363 18.581 30.616 1.00 89.31 86 SER A O 1
ATOM 685 N N . PRO A 1 87 ? -3.155 20.592 31.577 1.00 88.75 87 PRO A N 1
ATOM 686 C CA . PRO A 1 87 ? -1.819 20.826 31.027 1.00 88.75 87 PRO A CA 1
ATOM 687 C C . PRO A 1 87 ? -0.805 19.742 31.412 1.00 88.75 87 PRO A C 1
ATOM 689 O O . PRO A 1 87 ? 0.078 19.423 30.619 1.00 88.75 87 PRO A O 1
ATOM 692 N N . GLU A 1 88 ? -0.937 19.179 32.613 1.00 90.38 88 GLU A N 1
ATOM 693 C CA . GLU A 1 88 ? -0.105 18.084 33.104 1.00 90.38 88 GLU A CA 1
ATOM 694 C C . GLU A 1 88 ? -0.374 16.788 32.331 1.00 90.38 88 GLU A C 1
ATOM 696 O O . GLU A 1 88 ? 0.576 16.138 31.908 1.00 90.38 88 GLU A O 1
ATOM 701 N N . GLU A 1 89 ? -1.641 16.450 32.071 1.00 89.81 89 GLU A N 1
ATOM 702 C CA . GLU A 1 89 ? -2.009 15.279 31.259 1.00 89.81 89 GLU A CA 1
ATOM 703 C C . GLU A 1 89 ? -1.514 15.418 29.813 1.00 89.81 89 GLU A C 1
ATOM 705 O O . GLU A 1 89 ? -0.957 14.478 29.252 1.00 89.81 89 GLU A O 1
ATOM 710 N N . LEU A 1 90 ? -1.643 16.607 29.214 1.00 86.88 90 LEU A N 1
ATOM 711 C CA . LEU A 1 90 ? -1.117 16.886 27.872 1.00 86.88 90 LEU A CA 1
ATOM 712 C C . LEU A 1 90 ? 0.411 16.779 27.807 1.00 86.88 90 LEU A C 1
ATOM 714 O O . LEU A 1 90 ? 0.963 16.372 26.783 1.00 86.88 90 LEU A O 1
ATOM 718 N N . GLN A 1 91 ? 1.102 17.172 28.877 1.00 86.75 91 GLN A N 1
ATOM 719 C CA . GLN A 1 91 ? 2.549 17.026 28.971 1.00 86.75 91 GLN A CA 1
ATOM 720 C C . GLN A 1 91 ? 2.945 15.552 29.122 1.00 86.75 91 GLN A C 1
ATOM 722 O O . GLN A 1 91 ? 3.866 15.111 28.442 1.00 86.75 91 GLN A O 1
ATOM 727 N N . GLU A 1 92 ? 2.216 14.786 29.932 1.00 88.12 92 GLU A N 1
ATOM 728 C CA . GLU A 1 92 ? 2.418 13.343 30.095 1.00 88.12 92 GLU A CA 1
ATOM 729 C C . GLU A 1 92 ? 2.236 12.597 28.764 1.00 88.12 92 GLU A C 1
ATOM 731 O O . GLU A 1 92 ? 3.099 11.815 28.381 1.00 88.12 92 GLU A O 1
ATOM 736 N N . ILE A 1 93 ? 1.181 12.903 27.999 1.00 86.06 93 ILE A N 1
ATOM 737 C CA . ILE A 1 93 ? 0.942 12.315 26.668 1.00 86.06 93 ILE A CA 1
ATOM 738 C C . ILE A 1 93 ? 2.121 12.590 25.726 1.00 86.06 93 ILE A C 1
ATOM 740 O O . ILE A 1 93 ? 2.588 11.688 25.036 1.00 86.06 93 ILE A O 1
ATOM 744 N N . ARG A 1 94 ? 2.650 13.820 25.714 1.00 80.81 94 ARG A N 1
ATOM 745 C CA . ARG A 1 94 ? 3.820 14.180 24.890 1.00 80.81 94 ARG A CA 1
ATOM 746 C C . ARG A 1 94 ? 5.091 13.453 25.305 1.00 80.81 94 ARG A C 1
ATOM 748 O O . ARG A 1 94 ? 5.943 13.201 24.459 1.00 80.81 94 ARG A O 1
ATOM 755 N N . GLU A 1 95 ? 5.249 13.167 26.590 1.00 80.12 95 GLU A N 1
ATOM 756 C CA . GLU A 1 95 ? 6.401 12.433 27.109 1.00 80.12 95 GLU A CA 1
ATOM 757 C C . GLU A 1 95 ? 6.292 10.935 26.802 1.00 80.12 95 GLU A C 1
ATOM 759 O O . GLU A 1 95 ? 7.269 10.341 26.345 1.00 80.12 95 GLU A O 1
ATOM 764 N N . THR A 1 96 ? 5.106 10.345 26.976 1.00 80.62 96 THR A N 1
ATOM 765 C CA . THR A 1 96 ? 4.840 8.924 26.706 1.00 80.62 96 THR A CA 1
ATOM 766 C C . THR A 1 96 ? 4.845 8.618 25.204 1.00 80.62 96 THR A C 1
ATOM 768 O O . THR A 1 96 ? 5.462 7.643 24.781 1.00 80.62 96 THR A O 1
ATOM 771 N N . HIS A 1 97 ? 4.231 9.475 24.382 1.00 78.38 97 HIS A N 1
ATOM 772 C CA . HIS A 1 97 ? 4.071 9.299 22.931 1.00 78.38 97 HIS A CA 1
ATOM 773 C C . HIS A 1 97 ? 4.955 10.282 22.139 1.00 78.38 97 HIS A C 1
ATOM 775 O O . HIS A 1 97 ? 4.534 10.911 21.164 1.00 78.38 97 HIS A O 1
ATOM 781 N N . ALA A 1 98 ? 6.209 10.461 22.566 1.00 68.38 98 ALA A N 1
ATOM 782 C CA . ALA A 1 98 ? 7.113 11.483 22.023 1.00 68.38 98 ALA A CA 1
ATOM 783 C C . ALA A 1 98 ? 7.396 11.352 20.512 1.00 68.38 98 ALA A C 1
ATOM 785 O O . ALA A 1 98 ? 7.710 12.346 19.856 1.00 68.38 98 ALA A O 1
ATOM 786 N N . SER A 1 99 ? 7.299 10.141 19.954 1.00 66.00 99 SER A N 1
ATOM 787 C CA . SER A 1 99 ? 7.442 9.891 18.514 1.00 66.00 99 SER A CA 1
ATOM 788 C C . SER A 1 99 ? 6.207 10.265 17.696 1.00 66.00 99 SER A C 1
ATOM 790 O O . SER A 1 99 ? 6.352 10.526 16.504 1.00 66.00 99 SER A O 1
ATOM 792 N N . ASP A 1 100 ? 5.027 10.277 18.317 1.00 70.06 100 ASP A N 1
ATOM 793 C CA . ASP A 1 100 ? 3.738 10.377 17.626 1.00 70.06 100 ASP A CA 1
ATOM 794 C C . ASP A 1 100 ? 3.134 11.783 17.775 1.00 70.06 100 ASP A C 1
ATOM 796 O O . ASP A 1 100 ? 2.638 12.346 16.803 1.00 70.06 100 ASP A O 1
ATOM 800 N N . THR A 1 101 ? 3.325 12.436 18.928 1.00 73.44 101 THR A N 1
ATOM 801 C CA . THR A 1 101 ? 2.805 13.792 19.216 1.00 73.44 101 THR A CA 1
ATOM 802 C C . THR A 1 101 ? 3.442 14.931 18.403 1.00 73.44 101 THR A C 1
ATOM 804 O O . THR A 1 101 ? 3.086 16.107 18.564 1.00 73.44 101 THR A O 1
ATOM 807 N N . SER A 1 102 ? 4.403 14.635 17.520 1.00 74.31 102 SER A N 1
ATOM 808 C CA . SER A 1 102 ? 5.009 15.640 16.649 1.00 74.31 102 SER A CA 1
ATOM 809 C C . SER A 1 102 ? 4.062 16.021 15.508 1.00 74.31 102 SER A C 1
ATOM 811 O O . SER A 1 102 ? 4.027 15.363 14.472 1.00 74.31 102 SER A O 1
ATOM 813 N N . ILE A 1 103 ? 3.331 17.124 15.678 1.00 79.94 103 ILE A N 1
ATOM 814 C CA . ILE A 1 103 ? 2.354 17.595 14.688 1.00 79.94 103 ILE A CA 1
ATOM 815 C C . ILE A 1 103 ? 3.016 17.907 13.339 1.00 79.94 103 ILE A C 1
ATOM 817 O O . ILE A 1 103 ? 3.958 18.704 13.240 1.00 79.94 103 ILE A O 1
ATOM 821 N N . ASP A 1 104 ? 2.435 17.351 12.277 1.00 85.31 104 ASP A N 1
ATOM 822 C CA . ASP A 1 104 ? 2.877 17.530 10.902 1.00 85.31 104 ASP A CA 1
ATOM 823 C C . ASP A 1 104 ? 1.827 18.244 10.039 1.00 85.31 104 ASP A C 1
ATOM 825 O O . ASP A 1 104 ? 1.128 17.647 9.221 1.00 85.31 104 ASP A O 1
ATOM 829 N N . ARG A 1 105 ? 1.791 19.574 10.147 1.00 87.44 105 ARG A N 1
ATOM 830 C CA . ARG A 1 105 ? 0.817 20.411 9.424 1.00 87.44 105 ARG A CA 1
ATOM 831 C C . ARG A 1 105 ? 0.865 20.278 7.904 1.00 87.44 105 ARG A C 1
ATOM 833 O O . ARG A 1 105 ? -0.154 20.429 7.237 1.00 87.44 105 ARG A O 1
ATOM 840 N N . GLU A 1 106 ? 2.047 20.037 7.340 1.00 88.88 106 GLU A N 1
ATOM 841 C CA . GLU A 1 106 ? 2.181 19.876 5.890 1.00 88.88 106 GLU A CA 1
ATOM 842 C C . GLU A 1 106 ? 1.544 18.563 5.442 1.00 88.88 106 GLU A C 1
ATOM 844 O O . GLU A 1 106 ? 0.779 18.550 4.477 1.00 88.88 106 GLU A O 1
ATOM 849 N N . LYS A 1 107 ? 1.801 17.476 6.175 1.00 92.69 107 LYS A N 1
ATOM 850 C CA . LYS A 1 107 ? 1.174 16.180 5.923 1.00 92.69 107 LYS A CA 1
ATOM 851 C C . LYS A 1 107 ? -0.336 16.249 6.140 1.00 92.69 107 LYS A C 1
ATOM 853 O O . LYS A 1 107 ? -1.072 15.815 5.259 1.00 92.69 107 LYS A O 1
ATOM 858 N N . ASP A 1 108 ? -0.789 16.868 7.231 1.00 94.00 108 ASP A N 1
ATOM 859 C CA . ASP A 1 108 ? -2.211 17.109 7.506 1.00 94.00 108 ASP A CA 1
ATOM 860 C C . ASP A 1 108 ? -2.882 17.840 6.336 1.00 94.00 108 ASP A C 1
ATOM 862 O O . ASP A 1 108 ? -3.928 17.411 5.855 1.00 94.00 108 ASP A O 1
ATOM 866 N N . SER A 1 109 ? -2.254 18.901 5.811 1.00 94.94 109 SER A N 1
ATOM 867 C CA . SER A 1 109 ? -2.806 19.671 4.688 1.00 94.94 109 SER A CA 1
ATOM 868 C C . SER A 1 109 ? -2.948 18.847 3.403 1.00 94.94 109 SER A C 1
ATOM 870 O O . SER A 1 109 ? -3.970 18.940 2.722 1.00 94.94 109 SER A O 1
ATOM 872 N N . ILE A 1 110 ? -1.943 18.028 3.074 1.00 96.69 110 ILE A N 1
ATOM 873 C CA . ILE A 1 110 ? -1.926 17.184 1.873 1.00 96.69 110 ILE A CA 1
ATOM 874 C C . ILE A 1 110 ? -2.983 16.092 1.995 1.00 96.69 110 ILE A C 1
ATOM 876 O O . ILE A 1 110 ? -3.764 15.876 1.070 1.00 96.69 110 ILE A O 1
ATOM 880 N N . GLU A 1 111 ? -3.021 15.418 3.137 1.00 97.62 111 GLU A N 1
ATOM 881 C CA . GLU A 1 111 ? -3.899 14.281 3.359 1.00 97.62 111 GLU A CA 1
ATOM 882 C C . GLU A 1 111 ? -5.364 14.676 3.516 1.00 97.62 111 GLU A C 1
ATOM 884 O O . GLU A 1 111 ? -6.221 14.023 2.925 1.00 97.62 111 GLU A O 1
ATOM 889 N N . LEU A 1 112 ? -5.666 15.780 4.207 1.00 97.44 112 LEU A N 1
ATOM 890 C CA . LEU A 1 112 ? -7.027 16.318 4.262 1.00 97.44 112 LEU A CA 1
ATOM 891 C C . LEU A 1 112 ? -7.508 16.771 2.883 1.00 97.44 112 LEU A C 1
ATOM 893 O O . LEU A 1 112 ? -8.656 16.513 2.522 1.00 97.44 112 LEU A O 1
ATOM 897 N N . ALA A 1 113 ? -6.651 17.428 2.095 1.00 97.38 113 ALA A N 1
ATOM 898 C CA . ALA A 1 113 ? -7.002 17.820 0.733 1.00 97.38 113 ALA A CA 1
ATOM 899 C C . ALA A 1 113 ? -7.254 16.593 -0.159 1.00 97.38 113 ALA A C 1
ATOM 901 O O . ALA A 1 113 ? -8.212 16.579 -0.930 1.00 97.38 113 ALA A O 1
ATOM 902 N N . LEU A 1 114 ? -6.446 15.538 -0.016 1.00 97.75 114 LEU A N 1
ATOM 903 C CA . LEU A 1 114 ? -6.612 14.299 -0.770 1.00 97.75 114 LEU A CA 1
ATOM 904 C C . LEU A 1 114 ? -7.860 13.516 -0.335 1.00 97.75 114 LEU A C 1
ATOM 906 O O . LEU A 1 114 ? -8.582 13.008 -1.191 1.00 97.75 114 LEU A O 1
ATOM 910 N N . ALA A 1 115 ? -8.161 13.462 0.965 1.00 98.19 115 ALA A N 1
ATOM 911 C CA . ALA A 1 115 ? -9.387 12.858 1.482 1.00 98.19 115 ALA A CA 1
ATOM 912 C C . ALA A 1 115 ? -10.631 13.590 0.956 1.00 98.19 115 ALA A C 1
ATOM 914 O O . ALA A 1 115 ? -11.536 12.947 0.428 1.00 98.19 115 ALA A O 1
ATOM 915 N N . LYS A 1 116 ? -10.648 14.931 1.001 1.00 97.62 116 LYS A N 1
ATOM 916 C CA . LYS A 1 116 ? -11.730 15.752 0.424 1.00 97.62 116 LYS A CA 1
ATOM 917 C C . LYS A 1 116 ? -11.899 15.508 -1.073 1.00 97.62 116 LYS A C 1
ATOM 919 O O . LYS A 1 116 ? -13.015 15.273 -1.524 1.00 97.62 116 LYS A O 1
ATOM 924 N N . LEU A 1 117 ? -10.798 15.453 -1.823 1.00 97.25 117 LEU A N 1
ATOM 925 C CA . LEU A 1 117 ? -10.825 15.117 -3.247 1.00 97.25 117 LEU A CA 1
ATOM 926 C C . LEU A 1 117 ? -11.474 13.745 -3.503 1.00 97.25 117 LEU A C 1
ATOM 928 O O . LEU A 1 117 ? -12.280 13.607 -4.424 1.00 97.25 117 LEU A O 1
ATOM 932 N N . CYS A 1 118 ? -11.158 12.738 -2.681 1.00 97.56 118 CYS A N 1
ATOM 933 C CA . CYS A 1 118 ? -11.758 11.408 -2.806 1.00 97.56 118 CYS A CA 1
ATOM 934 C C . CYS A 1 118 ? -13.254 11.416 -2.493 1.00 97.56 118 CYS A C 1
ATOM 936 O O . CYS A 1 118 ? -14.034 10.819 -3.232 1.00 97.56 118 CYS A O 1
ATOM 938 N N . LEU A 1 119 ? -13.648 12.135 -1.442 1.00 97.31 119 LEU A N 1
ATOM 939 C CA . LEU A 1 119 ? -15.035 12.299 -1.013 1.00 97.31 119 LEU A CA 1
ATOM 940 C C . LEU A 1 119 ? -15.901 13.038 -2.042 1.00 97.31 119 LEU A C 1
ATOM 942 O O . LEU A 1 119 ? -17.090 12.738 -2.148 1.00 97.31 119 LEU A O 1
ATOM 946 N N . GLU A 1 120 ? -15.324 13.997 -2.770 1.00 96.12 120 GLU A N 1
ATOM 947 C CA . GLU A 1 120 ? -15.993 14.785 -3.814 1.00 96.12 120 GLU A CA 1
ATOM 948 C C . GLU A 1 120 ? -16.109 14.029 -5.144 1.00 96.12 120 GLU A C 1
ATOM 950 O O . GLU A 1 120 ? -17.121 14.140 -5.835 1.00 96.12 120 GLU A O 1
ATOM 955 N N . GLN A 1 121 ? -15.074 13.269 -5.522 1.00 95.31 121 GLN A N 1
ATOM 956 C CA . GLN A 1 121 ? -15.006 12.575 -6.816 1.00 95.31 121 GLN A CA 1
ATOM 957 C C . GLN A 1 121 ? -15.354 11.081 -6.733 1.00 95.31 121 GLN A C 1
ATOM 959 O O . GLN A 1 121 ? -15.303 10.394 -7.752 1.00 95.31 121 GLN A O 1
ATOM 964 N N . ASN A 1 122 ? -15.724 10.577 -5.550 1.00 95.94 122 ASN A N 1
ATOM 965 C CA . ASN A 1 122 ? -15.954 9.154 -5.273 1.00 95.94 122 ASN A CA 1
ATOM 966 C C . ASN A 1 122 ? -14.771 8.275 -5.713 1.00 95.94 122 ASN A C 1
ATOM 968 O O . ASN A 1 122 ? -14.951 7.205 -6.299 1.00 95.94 122 ASN A O 1
ATOM 972 N N . ILE A 1 123 ? -13.551 8.759 -5.462 1.00 97.25 123 ILE A N 1
ATOM 973 C CA . ILE A 1 123 ? -12.327 7.995 -5.715 1.00 97.25 123 ILE A CA 1
ATOM 974 C C . ILE A 1 123 ? -12.188 6.959 -4.594 1.00 97.25 123 ILE A C 1
ATOM 976 O O . ILE A 1 123 ? -12.306 7.337 -3.425 1.00 97.25 123 ILE A O 1
ATOM 980 N N . PRO A 1 124 ? -11.900 5.685 -4.920 1.00 97.75 124 PRO A N 1
ATOM 981 C CA . PRO A 1 124 ? -11.686 4.651 -3.920 1.00 97.75 124 PRO A CA 1
ATOM 982 C C . PRO A 1 124 ? -10.636 5.050 -2.880 1.00 97.75 124 PRO A C 1
ATOM 984 O O . PRO A 1 124 ? -9.521 5.441 -3.230 1.00 97.75 124 PRO A O 1
ATOM 987 N N . TYR A 1 125 ? -10.988 4.953 -1.602 1.00 98.31 125 TYR A N 1
ATOM 988 C CA . TYR A 1 125 ? -10.161 5.406 -0.491 1.00 98.31 125 TYR A CA 1
ATOM 989 C C . TYR A 1 125 ? -10.112 4.350 0.613 1.00 98.31 125 TYR A C 1
ATOM 991 O O . TYR A 1 125 ? -11.152 3.913 1.115 1.00 98.31 125 TYR A O 1
ATOM 999 N N . LEU A 1 126 ? -8.896 3.999 1.033 1.00 98.00 126 LEU A N 1
ATOM 1000 C CA . LEU A 1 126 ? -8.634 3.219 2.238 1.00 98.00 126 LEU A CA 1
ATOM 1001 C C . LEU A 1 126 ? -7.713 4.013 3.171 1.00 98.00 126 LEU A C 1
ATOM 1003 O O . LEU A 1 126 ? -6.587 4.349 2.807 1.00 98.00 126 LEU A O 1
ATOM 1007 N N . GLY A 1 127 ? -8.191 4.302 4.378 1.00 98.06 127 GLY A N 1
ATOM 1008 C CA . GLY A 1 127 ? -7.397 4.903 5.445 1.00 98.06 127 GLY A CA 1
ATOM 1009 C C . GLY A 1 127 ? -7.043 3.865 6.504 1.00 98.06 127 GLY A C 1
ATOM 1010 O O . GLY A 1 127 ? -7.944 3.243 7.057 1.00 98.06 127 GLY A O 1
ATOM 1011 N N . ILE A 1 128 ? -5.756 3.698 6.803 1.00 97.19 128 ILE A N 1
ATOM 1012 C CA . ILE A 1 128 ? -5.246 2.790 7.841 1.00 97.19 128 ILE A CA 1
ATOM 1013 C C . ILE A 1 128 ? -4.711 3.613 9.013 1.00 97.19 128 ILE A C 1
ATOM 1015 O O . ILE A 1 128 ? -3.931 4.546 8.802 1.00 97.19 128 ILE A O 1
ATOM 1019 N N . CYS A 1 129 ? -5.114 3.266 10.237 1.00 95.62 129 CYS A N 1
ATOM 1020 C CA . CYS A 1 129 ? -4.752 3.954 11.474 1.00 95.62 129 CYS A CA 1
ATOM 1021 C C . CYS A 1 129 ? -5.005 5.466 11.346 1.00 95.62 129 CYS A C 1
ATOM 1023 O O . CYS A 1 129 ? -6.153 5.884 11.176 1.00 95.62 129 CYS A O 1
ATOM 1025 N N . ARG A 1 130 ? -3.954 6.290 11.313 1.00 95.88 130 ARG A N 1
ATOM 1026 C CA . ARG A 1 130 ? -4.041 7.736 11.068 1.00 95.88 130 ARG A CA 1
ATOM 1027 C C . ARG A 1 130 ? -4.819 8.096 9.799 1.00 95.88 130 ARG A C 1
ATOM 1029 O O . ARG A 1 130 ? -5.568 9.070 9.799 1.00 95.88 130 ARG A O 1
ATOM 1036 N N . GLY A 1 131 ? -4.697 7.317 8.724 1.00 97.81 131 GLY A N 1
ATOM 1037 C CA . GLY A 1 131 ? -5.479 7.534 7.507 1.00 97.81 131 GLY A CA 1
ATOM 1038 C C . GLY A 1 131 ? -6.987 7.492 7.780 1.00 97.81 131 GLY A C 1
ATOM 1039 O O . GLY A 1 131 ? -7.724 8.362 7.324 1.00 97.81 131 GLY A O 1
ATOM 1040 N N . SER A 1 132 ? -7.454 6.546 8.601 1.00 98.44 132 SER A N 1
ATOM 1041 C CA . SER A 1 132 ? -8.868 6.488 9.000 1.00 98.44 132 SER A CA 1
ATOM 1042 C C . SER A 1 132 ? -9.290 7.748 9.769 1.00 98.44 132 SER A C 1
ATOM 1044 O O . SER A 1 132 ? -10.354 8.314 9.527 1.00 98.44 132 SER A O 1
ATOM 1046 N N . GLN A 1 133 ? -8.418 8.264 10.631 1.00 98.31 133 GLN A N 1
ATOM 1047 C CA . GLN A 1 133 ? -8.676 9.464 11.419 1.00 98.31 133 GLN A CA 1
ATOM 1048 C C . GLN A 1 133 ? -8.766 10.715 10.532 1.00 98.31 133 GLN A C 1
ATOM 1050 O O . GLN A 1 133 ? -9.703 11.499 10.684 1.00 98.31 133 GLN A O 1
ATOM 1055 N N . ILE A 1 134 ? -7.871 10.855 9.544 1.00 98.44 134 ILE A N 1
ATOM 1056 C CA . ILE A 1 134 ? -7.932 11.919 8.528 1.00 98.44 134 ILE A CA 1
ATOM 1057 C C . ILE A 1 134 ? -9.274 11.902 7.799 1.00 98.44 134 ILE A C 1
ATOM 1059 O O . ILE A 1 134 ? -9.884 12.956 7.624 1.00 98.44 134 ILE A O 1
ATOM 1063 N N . LEU A 1 135 ? -9.746 10.724 7.379 1.00 98.56 135 LEU A N 1
ATOM 1064 C CA . LEU A 1 135 ? -11.024 10.596 6.679 1.00 98.56 135 LEU A CA 1
ATOM 1065 C C . LEU A 1 135 ? -12.195 11.085 7.545 1.00 98.56 135 LEU A C 1
ATOM 1067 O O . LEU A 1 135 ? -13.072 11.796 7.052 1.00 98.56 135 LEU A O 1
ATOM 1071 N N . ASN A 1 136 ? -12.188 10.740 8.836 1.00 98.56 136 ASN A N 1
ATOM 1072 C CA . ASN A 1 136 ? -13.204 11.188 9.784 1.00 98.56 136 ASN A CA 1
ATOM 1073 C C . ASN A 1 136 ? -13.170 12.713 9.987 1.00 98.56 136 ASN A C 1
ATOM 1075 O O . ASN A 1 136 ? -14.206 13.370 9.875 1.00 98.56 136 ASN A O 1
ATOM 1079 N N . VAL A 1 137 ? -11.983 13.285 10.219 1.00 97.94 137 VAL A N 1
ATOM 1080 C CA . VAL A 1 137 ? -11.793 14.739 10.383 1.00 97.94 137 VAL A CA 1
ATOM 1081 C C . VAL A 1 137 ? -12.181 15.503 9.114 1.00 97.94 137 VAL A C 1
ATOM 1083 O O . VAL A 1 137 ? -12.803 16.559 9.194 1.00 97.94 137 VAL A O 1
ATOM 1086 N N . ALA A 1 138 ? -11.898 14.958 7.928 1.00 97.88 138 ALA A N 1
ATOM 1087 C CA . ALA A 1 138 ? -12.282 15.570 6.656 1.00 97.88 138 ALA A CA 1
ATOM 1088 C C . ALA A 1 138 ? -13.807 15.729 6.479 1.00 97.88 138 ALA A C 1
ATOM 1090 O O . ALA A 1 138 ? -14.223 16.537 5.647 1.00 97.88 138 ALA A O 1
ATOM 1091 N N . CYS A 1 139 ? -14.615 14.989 7.249 1.00 97.19 139 CYS A N 1
ATOM 1092 C CA . CYS A 1 139 ? -16.081 15.042 7.264 1.00 97.19 139 CYS A CA 1
ATOM 1093 C C . CYS A 1 139 ? -16.656 15.579 8.592 1.00 97.19 139 CYS A C 1
ATOM 1095 O O . CYS A 1 139 ? -17.755 15.188 8.987 1.00 97.19 139 CYS A O 1
ATOM 1097 N N . ASP A 1 140 ? -15.924 16.448 9.296 1.00 96.31 140 ASP A N 1
ATOM 1098 C CA . ASP A 1 140 ? -16.360 17.097 10.547 1.00 96.31 140 ASP A CA 1
ATOM 1099 C C . ASP A 1 140 ? -16.569 16.132 11.739 1.00 96.31 140 ASP A C 1
ATOM 1101 O O . ASP A 1 140 ? -17.314 16.414 12.690 1.00 96.31 140 ASP A O 1
ATOM 1105 N N . GLY A 1 141 ? -15.922 14.966 11.693 1.00 97.06 141 GLY A N 1
ATOM 1106 C CA . GLY A 1 141 ? -15.752 14.084 12.844 1.00 97.06 141 GLY A CA 1
ATOM 1107 C C . GLY A 1 141 ? -14.648 14.574 13.790 1.00 97.06 141 GLY A C 1
ATOM 1108 O O . GLY A 1 141 ? -13.855 15.447 13.444 1.00 97.06 141 GLY A O 1
ATOM 1109 N N . THR A 1 142 ? -14.581 14.003 14.995 1.00 96.75 142 THR A N 1
ATOM 1110 C CA . THR A 1 142 ? -13.567 14.355 16.007 1.00 96.75 142 THR A CA 1
ATOM 1111 C C . THR A 1 142 ? -12.826 13.130 16.528 1.00 96.75 142 THR A C 1
ATOM 1113 O O . THR A 1 142 ? -13.314 11.999 16.407 1.00 96.75 142 THR A O 1
ATOM 1116 N N . LEU A 1 143 ? -11.654 13.355 17.122 1.00 96.38 143 LEU A N 1
ATOM 1117 C CA . LEU A 1 143 ? -10.796 12.320 17.698 1.00 96.38 143 LEU A CA 1
ATOM 1118 C C . LEU A 1 143 ? -10.678 12.485 19.215 1.00 96.38 143 LEU A C 1
ATOM 1120 O O . LEU A 1 143 ? -10.943 13.558 19.758 1.00 96.38 143 LEU A O 1
ATOM 1124 N N . TYR A 1 144 ? -10.314 11.402 19.889 1.00 94.75 144 TYR A N 1
ATOM 1125 C CA . TYR A 1 144 ? -9.717 11.458 21.216 1.00 94.75 144 TYR A CA 1
ATOM 1126 C C . TYR A 1 144 ? -8.252 11.866 21.053 1.00 94.75 144 TYR A C 1
ATOM 1128 O O . TYR A 1 144 ? -7.565 11.310 20.195 1.00 94.75 144 TYR A O 1
ATOM 1136 N N . LEU A 1 145 ? -7.790 12.811 21.870 1.00 92.12 145 LEU A N 1
ATOM 1137 C CA . LEU A 1 145 ? -6.380 13.192 21.954 1.00 92.12 145 LEU A CA 1
ATOM 1138 C C . LEU A 1 145 ? -5.555 12.076 22.580 1.00 92.12 145 LEU A C 1
ATOM 1140 O O . LEU A 1 145 ? -4.407 11.879 22.194 1.00 92.12 145 LEU A O 1
ATOM 1144 N N . ASP A 1 146 ? -6.155 11.379 23.545 1.00 93.31 146 ASP A N 1
ATOM 1145 C CA . ASP A 1 146 ? -5.587 10.190 24.156 1.00 93.31 146 ASP A CA 1
ATOM 1146 C C . ASP A 1 146 ? -6.683 9.243 24.664 1.00 93.31 146 ASP A C 1
ATOM 1148 O O . ASP A 1 146 ? -7.519 9.596 25.502 1.00 93.31 146 ASP A O 1
ATOM 1152 N N . LEU A 1 147 ? -6.685 8.019 24.142 1.00 94.50 147 LEU A N 1
ATOM 1153 C CA . LEU A 1 147 ? -7.666 6.986 24.457 1.00 94.50 147 LEU A CA 1
ATOM 1154 C C . LEU A 1 147 ? -7.577 6.551 25.919 1.00 94.50 147 LEU A C 1
ATOM 1156 O O . LEU A 1 147 ? -8.614 6.332 26.548 1.00 94.50 147 LEU A O 1
ATOM 1160 N N . GLU A 1 148 ? -6.373 6.457 26.484 1.00 92.19 148 GLU A N 1
ATOM 1161 C CA . GLU A 1 148 ? -6.193 5.999 27.857 1.00 92.19 148 GLU A CA 1
ATOM 1162 C C . GLU A 1 148 ? -6.810 6.996 28.847 1.00 92.19 148 GLU A C 1
ATOM 1164 O O . GLU A 1 148 ? -7.633 6.612 29.690 1.00 92.19 148 GLU A O 1
ATOM 1169 N N . LYS A 1 149 ? -6.473 8.283 28.716 1.00 91.56 149 LYS A N 1
ATOM 1170 C CA . LYS A 1 149 ? -6.975 9.356 29.588 1.00 91.56 149 LYS A CA 1
ATOM 1171 C C . LYS A 1 149 ? -8.458 9.657 29.355 1.00 91.56 149 LYS A C 1
ATOM 1173 O O . LYS A 1 149 ? -9.206 9.885 30.312 1.00 91.56 149 LYS A O 1
ATOM 1178 N N . GLU A 1 150 ? -8.923 9.670 28.104 1.00 92.88 150 GLU A N 1
ATOM 1179 C CA . GLU A 1 150 ? -10.273 10.149 27.793 1.00 92.88 150 GLU A CA 1
ATOM 1180 C C . GLU A 1 150 ? -11.357 9.071 27.753 1.00 92.88 150 GLU A C 1
ATOM 1182 O O . GLU A 1 150 ? -12.514 9.410 28.044 1.00 92.88 150 GLU A O 1
ATOM 1187 N N . LEU A 1 151 ? -11.011 7.822 27.418 1.00 93.12 151 LEU A N 1
ATOM 1188 C CA . LEU A 1 151 ? -11.952 6.717 27.204 1.00 93.12 151 LEU A CA 1
ATOM 1189 C C . LEU A 1 151 ? -11.697 5.555 28.175 1.00 93.12 151 LEU A C 1
ATOM 1191 O O . LEU A 1 151 ? -12.537 5.282 29.036 1.00 93.12 151 LEU A O 1
ATOM 1195 N N . THR A 1 152 ? -10.545 4.892 28.073 1.00 90.19 152 THR A N 1
ATOM 1196 C CA . THR A 1 152 ? -10.273 3.609 28.737 1.00 90.19 152 THR A CA 1
ATOM 1197 C C . THR A 1 152 ? -10.328 3.723 30.260 1.00 90.19 152 THR A C 1
ATOM 1199 O O . THR A 1 152 ? -11.023 2.943 30.914 1.00 90.19 152 THR A O 1
ATOM 1202 N N . ASN A 1 153 ? -9.680 4.730 30.855 1.00 89.25 153 ASN A N 1
ATOM 1203 C CA . ASN A 1 153 ? -9.630 4.870 32.316 1.00 89.25 153 ASN A CA 1
ATOM 1204 C C . ASN A 1 153 ? -10.976 5.230 32.959 1.00 89.25 153 ASN A C 1
ATOM 1206 O O . ASN A 1 153 ? -11.160 5.022 34.161 1.00 89.25 153 ASN A O 1
ATOM 1210 N N . LYS A 1 154 ? -11.941 5.716 32.171 1.00 90.06 154 LYS A N 1
ATOM 1211 C CA . LYS A 1 154 ? -13.292 6.045 32.649 1.00 90.06 154 LYS A CA 1
ATOM 1212 C C . LYS A 1 154 ? -14.224 4.833 32.685 1.00 90.06 154 LYS A C 1
ATOM 1214 O O . LYS A 1 154 ? -15.323 4.930 33.231 1.00 90.06 154 LYS A O 1
ATOM 1219 N N . LEU A 1 155 ? -13.805 3.703 32.117 1.00 91.69 155 LEU A N 1
ATOM 1220 C CA . LEU A 1 155 ? -14.596 2.480 32.048 1.00 91.69 155 LEU A CA 1
ATOM 1221 C C . LEU A 1 155 ? -14.226 1.489 33.169 1.00 91.69 155 LEU A C 1
ATOM 1223 O O . LEU A 1 155 ? -13.097 1.516 33.679 1.00 91.69 155 LEU A O 1
ATOM 1227 N N . PRO A 1 156 ? -15.161 0.596 33.558 1.00 90.44 156 PRO A N 1
ATOM 1228 C CA . PRO A 1 156 ? -14.863 -0.550 34.415 1.00 90.44 156 PRO A CA 1
ATOM 1229 C C . PRO A 1 156 ? -13.784 -1.441 33.798 1.00 90.44 156 PRO A C 1
ATOM 1231 O O . PRO A 1 156 ? -13.707 -1.549 32.576 1.00 90.44 156 PRO A O 1
ATOM 1234 N N . GLU A 1 157 ? -12.989 -2.100 34.642 1.00 88.69 157 GLU A N 1
ATOM 1235 C CA . GLU A 1 157 ? -11.820 -2.892 34.234 1.00 88.69 157 GLU A CA 1
ATOM 1236 C C . GLU A 1 157 ? -12.138 -3.929 33.144 1.00 88.69 157 GLU A C 1
ATOM 1238 O O . GLU A 1 157 ? -11.413 -4.013 32.160 1.00 88.69 157 GLU A O 1
ATOM 1243 N N . GLU A 1 158 ? -13.278 -4.618 33.246 1.00 87.94 158 GLU A N 1
ATOM 1244 C CA . GLU A 1 158 ? -13.730 -5.646 32.291 1.00 87.94 158 GLU A CA 1
ATOM 1245 C C . GLU A 1 158 ? -13.949 -5.129 30.859 1.00 87.94 158 GLU A C 1
ATOM 1247 O O . GLU A 1 158 ? -13.994 -5.914 29.917 1.00 87.94 158 GLU A O 1
ATOM 1252 N N . ARG A 1 159 ? -14.135 -3.814 30.691 1.00 87.94 159 ARG A N 1
ATOM 1253 C CA . ARG A 1 159 ? -14.388 -3.171 29.393 1.00 87.94 159 ARG A CA 1
ATOM 1254 C C . ARG A 1 159 ? -13.185 -2.403 28.865 1.00 87.94 159 ARG A C 1
ATOM 1256 O O . ARG A 1 159 ? -13.274 -1.819 27.789 1.00 87.94 159 ARG A O 1
ATOM 1263 N N . ARG A 1 160 ? -12.082 -2.349 29.612 1.00 91.62 160 ARG A N 1
ATOM 1264 C CA . ARG A 1 160 ? -10.890 -1.604 29.199 1.00 91.62 160 ARG A CA 1
ATOM 1265 C C . ARG A 1 160 ? -10.180 -2.339 28.074 1.00 91.62 160 ARG A C 1
ATOM 1267 O O . ARG A 1 160 ? -9.940 -3.537 28.168 1.00 91.62 160 ARG A O 1
ATOM 1274 N N . THR A 1 161 ? -9.803 -1.600 27.038 1.00 92.06 161 THR A N 1
ATOM 1275 C CA . THR A 1 161 ? -8.933 -2.093 25.968 1.00 92.06 161 THR A CA 1
ATOM 1276 C C . THR A 1 161 ? -7.636 -1.294 25.986 1.00 92.06 161 THR A C 1
ATOM 1278 O O . THR A 1 161 ? -7.650 -0.068 26.114 1.00 92.06 161 THR A O 1
ATOM 1281 N N . ARG A 1 162 ? -6.504 -1.996 25.909 1.00 90.00 162 ARG A N 1
ATOM 1282 C CA . ARG A 1 162 ? -5.191 -1.383 25.692 1.00 90.00 162 ARG A CA 1
ATOM 1283 C C . ARG A 1 162 ? -4.988 -1.268 24.184 1.00 90.00 162 ARG A C 1
ATOM 1285 O O . ARG A 1 162 ? -4.964 -2.298 23.519 1.00 90.00 162 ARG A O 1
ATOM 1292 N N . HIS A 1 163 ? -4.838 -0.051 23.671 1.00 90.12 163 HIS A N 1
ATOM 1293 C CA . HIS A 1 163 ? -4.697 0.232 22.229 1.00 90.12 163 HIS A CA 1
ATOM 1294 C C . HIS A 1 163 ? -3.248 0.473 21.776 1.00 90.12 163 HIS A C 1
ATOM 1296 O O . HIS A 1 163 ? -2.926 0.602 20.597 1.00 90.12 163 HIS A O 1
ATOM 1302 N N . ILE A 1 164 ? -2.331 0.526 22.735 1.00 85.06 164 ILE A N 1
ATOM 1303 C CA . ILE A 1 164 ? -0.904 0.626 22.472 1.00 85.06 164 ILE A CA 1
ATOM 1304 C C . ILE A 1 164 ? -0.152 -0.073 23.598 1.00 85.06 164 ILE A C 1
ATOM 1306 O O . ILE A 1 164 ? -0.473 0.095 24.776 1.00 85.06 164 ILE A O 1
ATOM 1310 N N . ASP A 1 165 ? 0.821 -0.898 23.230 1.00 82.06 165 ASP A N 1
ATOM 1311 C CA . ASP A 1 165 ? 1.699 -1.586 24.167 1.00 82.06 165 ASP A CA 1
ATOM 1312 C C . ASP A 1 165 ? 3.137 -1.462 23.665 1.00 82.06 165 ASP A C 1
ATOM 1314 O O . ASP A 1 165 ? 3.543 -2.151 22.732 1.00 82.06 165 ASP A O 1
ATOM 1318 N N . TYR A 1 166 ? 3.902 -0.541 24.251 1.00 72.19 166 TYR A N 1
ATOM 1319 C CA . TYR A 1 166 ? 5.284 -0.295 23.840 1.00 72.19 166 TYR A CA 1
ATOM 1320 C C . TYR A 1 166 ? 6.222 -1.468 24.154 1.00 72.19 166 TYR A C 1
ATOM 1322 O O . TYR A 1 166 ? 7.231 -1.623 23.465 1.00 72.19 166 TYR A O 1
ATOM 1330 N N . ASP A 1 167 ? 5.886 -2.304 25.141 1.00 70.81 167 ASP A N 1
ATOM 1331 C CA . ASP A 1 167 ? 6.681 -3.479 25.505 1.00 70.81 167 ASP A CA 1
ATOM 1332 C C . ASP A 1 167 ? 6.409 -4.661 24.560 1.00 70.81 167 ASP A C 1
ATOM 1334 O O . ASP A 1 167 ? 7.282 -5.508 24.363 1.00 70.81 167 ASP A O 1
ATOM 1338 N N . ASN A 1 168 ? 5.220 -4.707 23.947 1.00 68.56 168 ASN A N 1
ATOM 1339 C CA . ASN A 1 168 ? 4.796 -5.756 23.017 1.00 68.56 168 ASN A CA 1
ATOM 1340 C C . ASN A 1 168 ? 4.319 -5.215 21.655 1.00 68.56 168 ASN A C 1
ATOM 1342 O O . ASN A 1 168 ? 3.318 -5.656 21.090 1.00 68.56 168 ASN A O 1
ATOM 1346 N N . TYR A 1 169 ? 5.048 -4.237 21.133 1.00 59.56 169 TYR A N 1
ATOM 1347 C CA . TYR A 1 169 ? 4.638 -3.378 20.022 1.00 59.56 169 TYR A CA 1
ATOM 1348 C C . TYR A 1 169 ? 4.109 -4.114 18.773 1.00 59.56 169 TYR A C 1
ATOM 1350 O O . TYR A 1 169 ? 3.033 -3.789 18.272 1.00 59.56 169 TYR A O 1
ATOM 1358 N N . ASP A 1 170 ? 4.831 -5.119 18.263 1.00 64.25 170 ASP A N 1
ATOM 1359 C CA . ASP A 1 170 ? 4.468 -5.800 17.006 1.00 64.25 170 ASP A CA 1
ATOM 1360 C C . ASP A 1 170 ? 3.436 -6.929 17.192 1.00 64.25 170 ASP A C 1
ATOM 1362 O O . ASP A 1 170 ? 2.684 -7.258 16.263 1.00 64.25 170 ASP A O 1
ATOM 1366 N N . GLU A 1 171 ? 3.358 -7.527 18.384 1.00 70.06 171 GLU A N 1
ATOM 1367 C CA . GLU A 1 171 ? 2.501 -8.689 18.665 1.00 70.06 171 GLU A CA 1
ATOM 1368 C C . GLU A 1 171 ? 1.237 -8.330 19.443 1.00 70.06 171 GLU A C 1
ATOM 1370 O O . GLU A 1 171 ? 0.350 -9.172 19.566 1.00 70.06 171 GLU A O 1
ATOM 1375 N N . HIS A 1 172 ? 1.104 -7.094 19.934 1.00 78.44 172 HIS A N 1
ATOM 1376 C CA . HIS A 1 172 ? -0.069 -6.678 20.694 1.00 78.44 172 HIS A CA 1
ATOM 1377 C C . HIS A 1 172 ? -1.345 -6.785 19.860 1.00 78.44 172 HIS A C 1
ATOM 1379 O O . HIS A 1 172 ? -1.416 -6.307 18.721 1.00 78.44 172 HIS A O 1
ATOM 1385 N N . ARG A 1 173 ? -2.358 -7.446 20.423 1.00 84.06 173 ARG A N 1
ATOM 1386 C CA . ARG A 1 173 ? -3.654 -7.668 19.785 1.00 84.06 173 ARG A CA 1
ATOM 1387 C C . ARG A 1 173 ? -4.790 -7.459 20.780 1.00 84.06 173 ARG A C 1
ATOM 1389 O O . ARG A 1 173 ? -4.644 -7.766 21.961 1.00 84.06 173 ARG A O 1
ATOM 1396 N N . HIS A 1 174 ? -5.949 -7.035 20.290 1.00 86.50 174 HIS A N 1
ATOM 1397 C CA . HIS A 1 174 ? -7.195 -7.050 21.054 1.00 86.50 174 HIS A CA 1
ATOM 1398 C C . HIS A 1 174 ? -8.374 -7.481 20.186 1.00 86.50 174 HIS A C 1
ATOM 1400 O O . HIS A 1 174 ? -8.292 -7.561 18.960 1.00 86.50 174 HIS A O 1
ATOM 1406 N N . VAL A 1 175 ? -9.474 -7.808 20.856 1.00 90.25 175 VAL A N 1
ATOM 1407 C CA . VAL A 1 175 ? -10.707 -8.244 20.211 1.00 90.25 175 VAL A CA 1
ATOM 1408 C C . VAL A 1 175 ? -11.499 -7.033 19.728 1.00 90.25 175 VAL A C 1
ATOM 1410 O O . VAL A 1 175 ? -11.588 -6.015 20.425 1.00 90.25 175 VAL A O 1
ATOM 1413 N N . VAL A 1 176 ? -12.098 -7.166 18.547 1.00 94.75 176 VAL A N 1
ATOM 1414 C CA . VAL A 1 176 ? -13.085 -6.230 18.008 1.00 94.75 176 VAL A CA 1
ATOM 1415 C C . VAL A 1 176 ? -14.328 -6.984 17.570 1.00 94.75 176 VAL A C 1
ATOM 1417 O O . VAL A 1 176 ? -14.257 -8.037 16.936 1.00 94.75 176 VAL A O 1
ATOM 1420 N N . ARG A 1 177 ? -15.487 -6.422 17.898 1.00 95.50 177 ARG A N 1
ATOM 1421 C CA . ARG A 1 177 ? -16.792 -6.939 17.511 1.00 95.50 177 ARG A CA 1
ATOM 1422 C C . ARG A 1 177 ? -17.226 -6.313 16.194 1.00 95.50 177 ARG A C 1
ATOM 1424 O O . ARG A 1 177 ? -17.347 -5.092 16.088 1.00 95.50 177 ARG A O 1
ATOM 1431 N N . ILE A 1 178 ? -17.502 -7.155 15.212 1.00 96.75 178 ILE A N 1
ATOM 1432 C CA . ILE A 1 178 ? -17.957 -6.797 13.875 1.00 96.75 178 ILE A CA 1
ATOM 1433 C C . ILE A 1 178 ? -19.452 -6.463 13.885 1.00 96.75 178 ILE A C 1
ATOM 1435 O O . ILE A 1 178 ? -20.267 -7.102 14.552 1.00 96.75 178 ILE A O 1
ATOM 1439 N N . VAL A 1 179 ? -19.820 -5.430 13.130 1.00 96.44 179 VAL A N 1
ATOM 1440 C CA . VAL A 1 179 ? -21.208 -5.023 12.903 1.00 96.44 179 VAL A CA 1
ATOM 1441 C C . VAL A 1 179 ? -21.787 -5.857 11.764 1.00 96.44 179 VAL A C 1
ATOM 1443 O O . VAL A 1 179 ? -21.223 -5.893 10.668 1.00 96.44 179 VAL A O 1
ATOM 1446 N N . GLU A 1 180 ? -22.921 -6.513 12.003 1.00 94.12 180 GLU A N 1
ATOM 1447 C CA . GLU A 1 180 ? -23.636 -7.271 10.973 1.00 94.12 180 GLU A CA 1
ATOM 1448 C C . GLU A 1 180 ? -23.966 -6.410 9.748 1.00 94.12 180 GLU A C 1
ATOM 1450 O O . GLU A 1 180 ? -24.219 -5.210 9.843 1.00 94.12 180 GLU A O 1
ATOM 1455 N N . ASN A 1 181 ? -23.999 -7.051 8.581 1.00 92.25 181 ASN A N 1
ATOM 1456 C CA . ASN A 1 181 ? -24.285 -6.423 7.283 1.00 92.25 181 ASN A CA 1
ATOM 1457 C C . ASN A 1 181 ? -23.334 -5.272 6.891 1.00 92.25 181 ASN A C 1
ATOM 1459 O O . ASN A 1 181 ? -23.634 -4.515 5.971 1.00 92.25 181 ASN A O 1
ATOM 1463 N N . SER A 1 182 ? -22.179 -5.153 7.551 1.00 96.31 182 SER A N 1
ATOM 1464 C CA . SER A 1 182 ? -21.089 -4.268 7.134 1.00 96.31 182 SER A CA 1
ATOM 1465 C C . SER A 1 182 ? -20.157 -4.944 6.110 1.00 96.31 182 SER A C 1
ATOM 1467 O O . SER A 1 182 ? -20.160 -6.175 5.990 1.00 96.31 182 SER A O 1
ATOM 1469 N N . PRO A 1 183 ? -19.302 -4.178 5.406 1.00 96.19 183 PRO A N 1
ATOM 1470 C CA . PRO A 1 183 ? -18.232 -4.741 4.583 1.00 96.19 183 PRO A CA 1
ATOM 1471 C C . PRO A 1 183 ? -17.346 -5.744 5.336 1.00 96.19 183 PRO A C 1
ATOM 1473 O O . PRO A 1 183 ? -17.139 -6.849 4.838 1.00 96.19 183 PRO A O 1
ATOM 1476 N N . LEU A 1 184 ? -16.901 -5.421 6.562 1.00 94.06 184 LEU A N 1
ATOM 1477 C CA . LEU A 1 184 ? -16.094 -6.339 7.380 1.00 94.06 184 LEU A CA 1
ATOM 1478 C C . LEU A 1 184 ? -16.827 -7.657 7.657 1.00 94.06 184 LEU A C 1
ATOM 1480 O O . LEU A 1 184 ? -16.227 -8.722 7.537 1.00 94.06 184 LEU A O 1
ATOM 1484 N N . HIS A 1 185 ? -18.127 -7.608 7.961 1.00 94.00 185 HIS A N 1
ATOM 1485 C CA . HIS A 1 185 ? -18.924 -8.825 8.132 1.00 94.00 185 HIS A CA 1
ATOM 1486 C C . HIS A 1 185 ? -18.922 -9.687 6.865 1.00 94.00 185 HIS A C 1
ATOM 1488 O O . HIS A 1 185 ? -18.765 -10.902 6.949 1.00 94.00 185 HIS A O 1
ATOM 1494 N N . SER A 1 186 ? -19.040 -9.072 5.684 1.00 91.50 186 SER A N 1
ATOM 1495 C CA . SER A 1 186 ? -18.969 -9.809 4.421 1.00 91.50 186 SER A CA 1
ATOM 1496 C C . SER A 1 186 ? -17.596 -10.437 4.176 1.00 91.50 186 SER A C 1
ATOM 1498 O O . SER A 1 186 ? -17.538 -11.537 3.633 1.00 91.50 186 SER A O 1
ATOM 1500 N N . TRP A 1 187 ? -16.501 -9.760 4.531 1.00 88.88 187 TRP A N 1
ATOM 1501 C CA . TRP A 1 187 ? -15.142 -10.262 4.287 1.00 88.88 187 TRP A CA 1
ATOM 1502 C C . TRP A 1 187 ? -14.753 -11.404 5.224 1.00 88.88 187 TRP A C 1
ATOM 1504 O O . TRP A 1 187 ? -14.013 -12.295 4.822 1.00 88.88 187 TRP A O 1
ATOM 1514 N N . PHE A 1 188 ? -15.270 -11.394 6.453 1.00 86.19 188 PHE A N 1
ATOM 1515 C CA . PHE A 1 188 ? -14.986 -12.409 7.469 1.00 86.19 188 PHE A CA 1
ATOM 1516 C C . PHE A 1 188 ? -16.112 -13.432 7.635 1.00 86.19 188 PHE A C 1
ATOM 1518 O O . PHE A 1 188 ? -16.096 -14.206 8.586 1.00 86.19 188 PHE A O 1
ATOM 1525 N N . LYS A 1 189 ? -17.077 -13.479 6.711 1.00 85.81 189 LYS A N 1
ATOM 1526 C CA . LYS A 1 189 ? -18.282 -14.311 6.822 1.00 85.81 189 LYS A CA 1
ATOM 1527 C C . LYS A 1 189 ? -18.001 -15.793 7.099 1.00 85.81 189 LYS A C 1
ATOM 1529 O O . LYS A 1 189 ? -18.769 -16.421 7.812 1.00 85.81 189 LYS A O 1
ATOM 1534 N N . ASP A 1 190 ? -16.918 -16.336 6.546 1.00 81.75 190 ASP A N 1
ATOM 1535 C CA . ASP A 1 190 ? -16.541 -17.745 6.734 1.00 81.75 190 ASP A CA 1
ATOM 1536 C C . ASP A 1 190 ? -15.844 -18.011 8.082 1.00 81.75 190 ASP A C 1
ATOM 1538 O O . ASP A 1 190 ? -15.797 -19.152 8.540 1.00 81.75 190 ASP A O 1
ATOM 1542 N N . SER A 1 191 ? -15.300 -16.964 8.711 1.00 77.69 191 SER A N 1
ATOM 1543 C CA . SER A 1 191 ? -14.599 -17.019 10.001 1.00 77.69 191 SER A CA 1
ATOM 1544 C C . SER A 1 191 ? -15.490 -16.633 11.183 1.00 77.69 191 SER A C 1
ATOM 1546 O O . SER A 1 191 ? -15.127 -16.900 12.325 1.00 77.69 191 SER A O 1
ATOM 1548 N N . LEU A 1 192 ? -16.623 -15.983 10.913 1.00 81.94 192 LEU A N 1
ATOM 1549 C CA . LEU A 1 192 ? -17.611 -15.577 11.904 1.00 81.94 192 LEU A CA 1
ATOM 1550 C C . LEU A 1 192 ? -18.704 -16.646 11.982 1.00 81.94 192 LEU A C 1
ATOM 1552 O O . LEU A 1 192 ? -19.274 -17.040 10.964 1.00 81.94 192 LEU A O 1
ATOM 1556 N N . ASP A 1 193 ? -19.014 -17.108 13.189 1.00 72.75 193 ASP A N 1
ATOM 1557 C CA . ASP A 1 193 ? -20.207 -17.913 13.432 1.00 72.75 193 ASP A CA 1
ATOM 1558 C C . ASP A 1 193 ? -21.338 -17.003 13.946 1.00 72.75 193 ASP A C 1
ATOM 1560 O O . ASP A 1 193 ? -21.098 -15.912 14.460 1.00 72.75 193 ASP A O 1
ATOM 1564 N N . GLY A 1 194 ? -22.598 -17.406 13.756 1.00 64.50 194 GLY A N 1
ATOM 1565 C CA . GLY A 1 194 ? -23.754 -16.562 14.091 1.00 64.50 194 GLY A CA 1
ATOM 1566 C C . GLY A 1 194 ? -23.892 -16.207 15.581 1.00 64.50 194 GLY A C 1
ATOM 1567 O O . GLY A 1 194 ? -24.770 -15.418 15.921 1.00 64.50 194 GLY A O 1
ATOM 1568 N N . GLU A 1 195 ? -23.063 -16.780 16.461 1.00 69.69 195 GLU A N 1
ATOM 1569 C CA . GLU A 1 195 ? -23.003 -16.457 17.891 1.00 69.69 195 GLU A CA 1
ATOM 1570 C C . GLU A 1 195 ? -21.755 -15.621 18.253 1.00 69.69 195 GLU A C 1
AT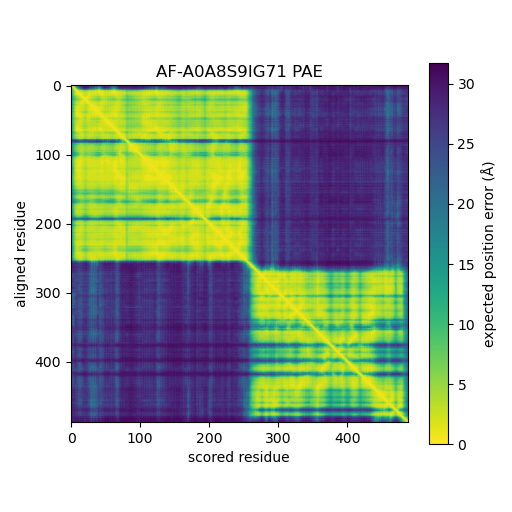OM 1572 O O . GLU A 1 195 ? -21.782 -14.884 19.239 1.00 69.69 195 GLU A O 1
ATOM 1577 N N . ASN A 1 196 ? -20.694 -15.670 17.441 1.00 78.25 196 ASN A N 1
ATOM 1578 C CA . ASN A 1 196 ? -19.396 -15.047 17.665 1.00 78.25 196 ASN A CA 1
ATOM 1579 C C . ASN A 1 196 ? -19.027 -14.082 16.525 1.00 78.25 196 ASN A C 1
ATOM 1581 O O . ASN A 1 196 ? -18.383 -14.431 15.533 1.00 78.25 196 ASN A O 1
ATOM 1585 N N . MET A 1 197 ? -19.414 -12.821 16.716 1.00 89.56 197 MET A N 1
ATOM 1586 C CA . MET A 1 197 ? -19.165 -11.713 15.789 1.00 89.56 197 MET A CA 1
ATOM 1587 C C . MET A 1 197 ? -17.845 -10.990 16.089 1.00 89.56 197 MET A C 1
ATOM 1589 O O . MET A 1 197 ? -17.770 -9.771 15.960 1.00 89.56 197 MET A O 1
ATOM 1593 N N . GLU A 1 198 ? -16.813 -11.701 16.538 1.00 91.00 198 GLU A N 1
ATOM 1594 C CA . GLU A 1 198 ? -15.564 -11.107 17.019 1.00 91.00 198 GLU A CA 1
ATOM 1595 C C . GLU A 1 198 ? -14.347 -11.568 16.212 1.00 91.00 198 GLU A C 1
ATOM 1597 O O . GLU A 1 198 ? -14.244 -12.724 15.806 1.00 91.00 198 GLU A O 1
ATOM 1602 N N . ILE A 1 199 ? -13.396 -10.657 15.999 1.00 88.75 199 ILE A N 1
ATOM 1603 C CA . ILE A 1 199 ? -12.083 -10.960 15.419 1.00 88.75 199 ILE A CA 1
ATOM 1604 C C . ILE A 1 199 ? -10.971 -10.359 16.280 1.00 88.75 199 ILE A C 1
ATOM 1606 O O . ILE A 1 199 ? -11.185 -9.396 17.017 1.00 88.75 199 ILE A O 1
ATOM 1610 N N . LEU A 1 200 ? -9.768 -10.917 16.168 1.00 88.19 200 LEU A N 1
ATOM 1611 C CA . LEU A 1 200 ? -8.577 -10.413 16.846 1.00 88.19 200 LEU A CA 1
ATOM 1612 C C . LEU A 1 200 ? -7.770 -9.523 15.890 1.00 88.19 200 LEU A C 1
ATOM 1614 O O . LEU A 1 200 ? -7.393 -9.985 14.813 1.00 88.19 200 LEU A O 1
ATOM 1618 N N . VAL A 1 201 ? -7.482 -8.278 16.281 1.00 89.00 201 VAL A N 1
ATOM 1619 C CA . VAL A 1 201 ? -6.738 -7.297 15.467 1.00 89.00 201 VAL A CA 1
ATOM 1620 C C . VAL A 1 201 ? -5.502 -6.770 16.176 1.00 89.00 201 VAL A C 1
ATOM 1622 O O . VAL A 1 201 ? -5.411 -6.842 17.399 1.00 89.00 201 VAL A O 1
ATOM 1625 N N . ASN A 1 202 ? -4.524 -6.278 15.412 1.00 87.38 202 ASN A N 1
ATOM 1626 C CA . ASN A 1 202 ? -3.397 -5.537 15.976 1.00 87.38 202 ASN A CA 1
ATOM 1627 C C . ASN A 1 202 ? -3.765 -4.103 16.304 1.00 87.38 202 ASN A C 1
ATOM 1629 O O . ASN A 1 202 ? -4.732 -3.564 15.782 1.00 87.38 202 ASN A O 1
ATOM 1633 N N . SER A 1 203 ? -2.986 -3.503 17.194 1.00 84.88 203 SER A N 1
ATOM 1634 C CA . SER A 1 203 ? -3.298 -2.175 17.687 1.00 84.88 203 SER A CA 1
ATOM 1635 C C . SER A 1 203 ? -2.031 -1.427 18.035 1.00 84.88 203 SER A C 1
ATOM 1637 O O . SER A 1 203 ? -1.169 -1.919 18.767 1.00 84.88 203 SER A O 1
ATOM 1639 N N . TYR A 1 204 ? -1.913 -0.264 17.410 1.00 85.44 204 TYR A N 1
ATOM 1640 C CA . TYR A 1 204 ? -0.818 0.666 17.587 1.00 85.44 204 TYR A CA 1
ATOM 1641 C C . TYR A 1 204 ? -1.346 2.090 17.420 1.00 85.44 204 TYR A C 1
ATOM 1643 O O . TYR A 1 204 ? -1.143 2.747 16.398 1.00 85.44 204 TYR A O 1
ATOM 1651 N N . HIS A 1 205 ? -2.116 2.546 18.402 1.00 90.62 205 HIS A N 1
ATOM 1652 C CA . HIS A 1 205 ? -2.640 3.903 18.404 1.00 90.62 205 HIS A CA 1
ATOM 1653 C C . HIS A 1 205 ? -3.016 4.344 19.814 1.00 90.62 205 HIS A C 1
ATOM 1655 O O . HIS A 1 205 ? -3.645 3.615 20.577 1.00 90.62 205 HIS A O 1
ATOM 1661 N N . HIS A 1 206 ? -2.668 5.582 20.145 1.00 93.00 206 HIS A N 1
ATOM 1662 C CA . HIS A 1 206 ? -3.156 6.236 21.357 1.00 93.00 206 HIS A CA 1
ATOM 1663 C C . HIS A 1 206 ? -4.273 7.251 21.058 1.00 93.00 206 HIS A C 1
ATOM 1665 O O . HIS A 1 206 ? -5.005 7.626 21.964 1.00 93.00 206 HIS A O 1
ATOM 1671 N N . GLN A 1 207 ? -4.479 7.620 19.786 1.00 94.31 207 GLN A N 1
ATOM 1672 C CA . GLN A 1 207 ? -5.642 8.375 19.306 1.00 94.31 207 GLN A CA 1
ATOM 1673 C C . GLN A 1 207 ? -6.669 7.454 18.639 1.00 94.31 207 GLN A C 1
ATOM 1675 O O . GLN A 1 207 ? -6.349 6.358 18.178 1.00 94.31 207 GLN A O 1
ATOM 1680 N N . GLY A 1 208 ? -7.914 7.917 18.540 1.00 96.06 208 GLY A N 1
ATOM 1681 C CA . GLY A 1 208 ? -8.977 7.196 17.841 1.00 96.06 208 GLY A CA 1
ATOM 1682 C C . GLY A 1 208 ? -10.233 8.040 17.652 1.00 96.06 208 GLY A C 1
ATOM 1683 O O . GLY A 1 208 ? -10.330 9.155 18.165 1.00 96.06 208 GLY A O 1
ATOM 1684 N N . VAL A 1 209 ? -11.210 7.531 16.901 1.00 97.75 209 VAL A N 1
ATOM 1685 C CA . VAL A 1 209 ? -12.448 8.269 16.594 1.00 97.75 209 VAL A CA 1
ATOM 1686 C C . VAL A 1 209 ? -13.298 8.483 17.853 1.00 97.75 209 VAL A C 1
ATOM 1688 O O . VAL A 1 209 ? -13.763 7.525 18.467 1.00 97.75 209 VAL A O 1
ATOM 1691 N N . LYS A 1 210 ? -13.566 9.752 18.190 1.00 96.31 210 LYS A N 1
ATOM 1692 C CA . LYS A 1 210 ? -14.448 10.178 19.295 1.00 96.31 210 LYS A CA 1
ATOM 1693 C C . LYS A 1 210 ? -15.867 10.436 18.823 1.00 96.31 210 LYS A C 1
ATOM 1695 O O . LYS A 1 210 ? -16.827 9.927 19.396 1.00 96.31 210 LYS A O 1
ATOM 1700 N N . LYS A 1 211 ? -16.003 11.206 17.745 1.00 96.94 211 LYS A N 1
ATOM 1701 C CA . LYS A 1 211 ? -17.271 11.426 17.049 1.00 96.94 211 LYS A CA 1
ATOM 1702 C C . LYS A 1 211 ? -17.091 11.020 15.598 1.00 96.94 211 LYS A C 1
ATOM 1704 O O . LYS A 1 211 ? -16.358 11.680 14.861 1.00 96.94 211 LYS A O 1
ATOM 1709 N N . LEU A 1 212 ? -17.776 9.954 15.196 1.00 98.56 212 LEU A N 1
ATOM 1710 C CA . LEU A 1 212 ? -17.833 9.562 13.795 1.00 98.56 212 LEU A CA 1
ATOM 1711 C C . LEU A 1 212 ? -18.631 10.606 13.004 1.00 98.56 212 LEU A C 1
ATOM 1713 O O . LEU A 1 212 ? -19.706 11.037 13.435 1.00 98.56 212 LEU A O 1
ATOM 1717 N N . ALA A 1 213 ? -18.097 11.025 11.862 1.00 98.06 213 ALA A N 1
ATOM 1718 C CA . ALA A 1 213 ? -18.783 11.909 10.934 1.00 98.06 213 ALA A CA 1
ATOM 1719 C C . ALA A 1 213 ? -20.107 11.295 10.453 1.00 98.06 213 ALA A C 1
ATOM 1721 O O . ALA A 1 213 ? -20.199 10.090 10.225 1.00 98.06 213 ALA A O 1
ATOM 1722 N N . GLN A 1 214 ? -21.129 12.132 10.236 1.00 97.38 214 GLN A N 1
ATOM 1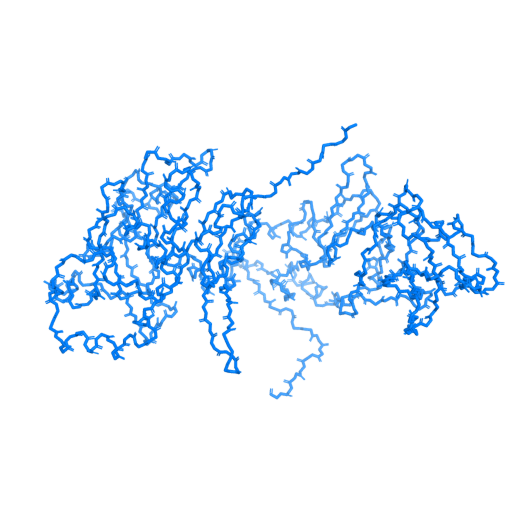723 C CA . GLN A 1 214 ? -22.485 11.677 9.873 1.00 97.38 214 GLN A CA 1
ATOM 1724 C C . GLN A 1 214 ? -22.548 10.880 8.564 1.00 97.38 214 GLN A C 1
ATOM 1726 O O . GLN A 1 214 ? -23.483 10.111 8.366 1.00 97.38 214 GLN A O 1
ATOM 1731 N N . ARG A 1 215 ? -21.568 11.077 7.676 1.00 97.44 215 ARG A N 1
ATOM 1732 C CA . ARG A 1 215 ? -21.458 10.378 6.392 1.00 97.44 215 ARG A CA 1
ATOM 1733 C C . ARG A 1 215 ? -21.124 8.889 6.545 1.00 97.44 215 ARG A C 1
ATOM 1735 O O . ARG A 1 215 ? -21.382 8.123 5.626 1.00 97.44 215 ARG A O 1
ATOM 1742 N N . PHE A 1 216 ? -20.536 8.476 7.666 1.00 98.62 216 PHE A N 1
ATOM 1743 C CA . PHE A 1 216 ? -20.006 7.124 7.821 1.00 98.62 216 PHE A CA 1
ATOM 1744 C C . PHE A 1 216 ? -20.838 6.263 8.766 1.00 98.62 216 PHE A C 1
ATOM 1746 O O . PHE A 1 216 ? -21.470 6.747 9.705 1.00 98.62 216 PHE A O 1
ATOM 1753 N N . VAL A 1 217 ? -20.769 4.952 8.543 1.00 98.56 217 VAL A N 1
ATOM 1754 C CA . VAL A 1 217 ? -21.374 3.922 9.390 1.00 98.56 217 VAL A CA 1
ATOM 1755 C C . VAL A 1 217 ? -20.266 3.020 9.949 1.00 98.56 217 VAL A C 1
ATOM 1757 O O . VAL A 1 217 ? -19.364 2.631 9.200 1.00 98.56 217 VAL A O 1
ATOM 1760 N N . PRO A 1 218 ? -20.294 2.676 11.249 1.00 98.62 218 PRO A N 1
ATOM 1761 C CA . PRO A 1 218 ? -19.294 1.801 11.854 1.00 98.62 218 PRO A CA 1
ATOM 1762 C C . PRO A 1 218 ? -19.395 0.362 11.328 1.00 98.62 218 PRO A C 1
ATOM 1764 O O . PRO A 1 218 ? -20.480 -0.154 11.064 1.00 98.62 218 PRO A O 1
ATOM 1767 N N . MET A 1 219 ? -18.244 -0.298 11.222 1.00 98.25 219 MET A N 1
ATOM 1768 C CA . MET A 1 219 ? -18.085 -1.702 10.832 1.00 98.25 219 MET A CA 1
ATOM 1769 C C . MET A 1 219 ? -17.578 -2.582 11.977 1.00 98.25 219 MET A C 1
ATOM 1771 O O . MET A 1 219 ? -17.838 -3.782 11.969 1.00 98.25 219 MET A O 1
ATOM 1775 N N . ALA A 1 220 ? -16.854 -2.013 12.944 1.00 97.81 220 ALA A N 1
ATOM 1776 C CA . ALA A 1 220 ? -16.300 -2.747 14.078 1.00 97.81 220 ALA A CA 1
ATOM 1777 C C . ALA A 1 220 ? -16.132 -1.851 15.312 1.00 97.81 220 ALA A C 1
ATOM 1779 O O . ALA A 1 220 ? -15.905 -0.646 15.177 1.00 97.81 220 ALA A O 1
ATOM 1780 N N . PHE A 1 221 ? -16.213 -2.458 16.497 1.00 98.00 221 PHE A N 1
ATOM 1781 C CA . PHE A 1 221 ? -15.997 -1.797 17.784 1.00 98.00 221 PHE A CA 1
ATOM 1782 C C . PHE A 1 221 ? -15.068 -2.605 18.693 1.00 98.00 221 PHE A C 1
ATOM 1784 O O . PHE A 1 221 ? -15.238 -3.818 18.807 1.00 98.00 221 PHE A O 1
ATOM 1791 N N . ALA A 1 222 ? -14.161 -1.943 19.407 1.00 96.69 222 ALA A N 1
ATOM 1792 C CA . ALA A 1 222 ? -13.447 -2.536 20.537 1.00 96.69 222 ALA A CA 1
ATOM 1793 C C . ALA A 1 222 ? -14.357 -2.662 21.781 1.00 96.69 222 ALA A C 1
ATOM 1795 O O . ALA A 1 222 ? -15.477 -2.139 21.822 1.00 96.69 222 ALA A O 1
ATOM 1796 N N . SER A 1 223 ? -13.883 -3.359 22.820 1.00 94.00 223 SER A N 1
ATOM 1797 C CA . SER A 1 223 ? -14.673 -3.647 24.038 1.00 94.00 223 SER A CA 1
ATOM 1798 C C . SER A 1 223 ? -15.006 -2.399 24.870 1.00 94.00 223 SER A C 1
ATOM 1800 O O . SER A 1 223 ? -16.027 -2.342 25.569 1.00 94.00 223 SER A O 1
ATOM 1802 N N . ASP A 1 224 ? -14.178 -1.363 24.753 1.00 95.62 224 ASP A N 1
ATOM 1803 C CA . ASP A 1 224 ? -14.409 -0.047 25.354 1.00 95.62 224 ASP A CA 1
ATOM 1804 C C . ASP A 1 224 ? -15.399 0.817 24.553 1.00 95.62 224 ASP A C 1
ATOM 1806 O O . ASP A 1 224 ? -15.868 1.844 25.046 1.00 95.62 224 ASP A O 1
ATOM 1810 N N . GLY A 1 225 ? -15.799 0.362 23.364 1.00 95.94 225 GLY A N 1
ATOM 1811 C CA . GLY A 1 225 ? -16.705 1.059 22.459 1.00 95.94 225 GLY A CA 1
ATOM 1812 C C . GLY A 1 225 ? -16.008 1.938 21.422 1.00 95.94 225 GLY A C 1
ATOM 1813 O O . GLY A 1 225 ? -16.715 2.619 20.676 1.00 95.94 225 GLY A O 1
ATOM 1814 N N . LEU A 1 226 ? -14.672 1.928 21.341 1.00 98.12 226 LEU A N 1
ATOM 1815 C CA . LEU A 1 226 ? -13.947 2.621 20.278 1.00 98.12 226 LEU A CA 1
ATOM 1816 C C . LEU A 1 226 ? -14.321 2.050 18.904 1.00 98.12 226 LEU A C 1
ATOM 1818 O O . LEU A 1 226 ? -14.456 0.837 18.747 1.00 98.12 226 LEU A O 1
ATOM 1822 N N . ILE A 1 227 ? -14.492 2.917 17.904 1.00 98.62 227 ILE A N 1
ATOM 1823 C CA . ILE A 1 227 ? -14.736 2.500 16.517 1.00 98.62 227 ILE A CA 1
ATOM 1824 C C . ILE A 1 227 ? -13.416 2.061 15.886 1.00 98.62 227 ILE A C 1
ATOM 1826 O O . ILE A 1 227 ? -12.484 2.852 15.785 1.00 98.62 227 ILE A O 1
ATOM 1830 N N . GLU A 1 228 ? -13.388 0.825 15.396 1.00 98.38 228 GLU A N 1
ATOM 1831 C CA . GLU A 1 228 ? -12.193 0.178 14.828 1.00 98.38 228 GLU A CA 1
ATOM 1832 C C . GLU A 1 228 ? -12.231 0.076 13.299 1.00 98.38 228 GLU A C 1
ATOM 1834 O O . GLU A 1 228 ? -11.228 -0.168 12.628 1.00 98.38 228 GLU A O 1
ATOM 1839 N N . GLY A 1 229 ? -13.404 0.309 12.720 1.00 98.50 229 GLY A N 1
ATOM 1840 C CA . GLY A 1 229 ? -13.570 0.441 11.284 1.00 98.50 229 GLY A CA 1
ATOM 1841 C C . GLY A 1 229 ? -14.888 1.113 10.948 1.00 98.50 229 GLY A C 1
ATOM 1842 O O . GLY A 1 229 ? -15.862 0.980 11.689 1.00 98.50 229 GLY A O 1
ATOM 1843 N N . PHE A 1 230 ? -14.931 1.831 9.832 1.00 98.81 230 PHE A N 1
ATOM 1844 C CA . PHE A 1 230 ? -16.129 2.500 9.325 1.00 98.81 230 PHE A CA 1
ATOM 1845 C C . PHE A 1 230 ? -16.057 2.681 7.805 1.00 98.81 230 PHE A C 1
ATOM 1847 O O . PHE A 1 230 ? -14.978 2.644 7.212 1.00 98.81 230 PHE A O 1
ATOM 1854 N N . TYR A 1 231 ? -17.204 2.894 7.167 1.00 98.69 231 TYR A N 1
ATOM 1855 C CA . TYR A 1 231 ? -17.299 3.078 5.719 1.00 98.69 231 TYR A CA 1
ATOM 1856 C C . TYR A 1 231 ? -18.411 4.055 5.335 1.00 98.69 231 TYR A C 1
ATOM 1858 O O . TYR A 1 231 ? -19.306 4.335 6.133 1.00 98.69 231 TYR A O 1
ATOM 1866 N N . ASP A 1 232 ? -18.339 4.580 4.114 1.00 98.38 232 ASP A N 1
ATOM 1867 C CA . ASP A 1 232 ? -19.407 5.346 3.472 1.00 98.38 232 ASP A CA 1
ATOM 1868 C C . ASP A 1 232 ? -20.383 4.384 2.765 1.00 98.38 232 ASP A C 1
ATOM 1870 O O . ASP A 1 232 ? -20.009 3.778 1.755 1.00 98.38 232 ASP A O 1
ATOM 1874 N N . PRO A 1 233 ? -21.619 4.215 3.268 1.00 97.25 233 PRO A N 1
ATOM 1875 C CA . PRO A 1 233 ? -22.582 3.293 2.675 1.00 97.25 233 PRO A CA 1
ATOM 1876 C C . PRO A 1 233 ? -23.117 3.763 1.317 1.00 97.25 233 PRO A C 1
ATOM 1878 O O . PRO A 1 233 ? -23.501 2.923 0.506 1.00 97.25 233 PRO A O 1
ATOM 1881 N N . ASP A 1 234 ? -23.122 5.071 1.039 1.00 95.69 234 ASP A N 1
ATOM 1882 C CA . ASP A 1 234 ? -23.719 5.630 -0.180 1.00 95.69 234 ASP A CA 1
ATOM 1883 C C . ASP A 1 234 ? -22.812 5.439 -1.404 1.00 95.69 234 ASP A C 1
ATOM 1885 O O . ASP A 1 234 ? -23.277 5.435 -2.547 1.00 95.69 234 ASP A O 1
ATOM 1889 N N . THR A 1 235 ? -21.506 5.270 -1.177 1.00 94.19 235 THR A N 1
ATOM 1890 C CA . THR A 1 235 ? -20.504 5.076 -2.237 1.00 94.19 235 THR A CA 1
ATOM 1891 C C . THR A 1 235 ? -19.951 3.654 -2.298 1.00 94.19 235 THR A C 1
ATOM 1893 O O . THR A 1 235 ? -19.174 3.341 -3.205 1.00 94.19 235 THR A O 1
ATOM 1896 N N . TYR A 1 236 ? -20.356 2.774 -1.378 1.00 96.31 236 TYR A N 1
ATOM 1897 C CA . TYR A 1 236 ? -19.874 1.399 -1.320 1.00 96.31 236 TYR A CA 1
ATOM 1898 C C . TYR A 1 236 ? -20.506 0.525 -2.410 1.00 96.31 236 TYR A C 1
ATOM 1900 O O . TYR A 1 236 ? -21.663 0.116 -2.330 1.00 96.31 236 TYR A O 1
ATOM 1908 N N . ASN A 1 237 ? -19.713 0.205 -3.430 1.00 94.12 237 ASN A N 1
ATOM 1909 C CA . ASN A 1 237 ? -20.047 -0.771 -4.458 1.00 94.12 237 ASN A CA 1
ATOM 1910 C C . ASN A 1 237 ? -18.767 -1.519 -4.880 1.00 94.12 237 ASN A C 1
ATOM 1912 O O . ASN A 1 237 ? -18.066 -1.070 -5.796 1.00 94.12 237 ASN A O 1
ATOM 1916 N N . PRO A 1 238 ? -18.440 -2.646 -4.222 1.00 88.62 238 PRO A N 1
ATOM 1917 C CA . PRO A 1 238 ? -17.204 -3.378 -4.487 1.00 88.62 238 PRO A CA 1
ATOM 1918 C C . PRO A 1 238 ? -17.145 -3.964 -5.905 1.00 88.62 238 PRO A C 1
ATOM 1920 O O . PRO A 1 238 ? -16.058 -4.029 -6.471 1.00 88.62 238 PRO A O 1
ATOM 1923 N N . GLU A 1 239 ? -18.286 -4.301 -6.519 1.00 89.44 239 GLU A N 1
ATOM 1924 C CA . GLU A 1 239 ? -18.356 -4.820 -7.900 1.00 89.44 239 GLU A CA 1
ATOM 1925 C C . GLU A 1 239 ? -17.892 -3.786 -8.940 1.00 89.44 239 GLU A C 1
ATOM 1927 O O . GLU A 1 239 ? -17.361 -4.133 -9.993 1.00 89.44 239 GLU A O 1
ATOM 1932 N N . GLU A 1 240 ? -18.055 -2.496 -8.636 1.00 88.88 240 GLU A N 1
ATOM 1933 C CA . GLU A 1 240 ? -17.547 -1.384 -9.449 1.00 88.88 240 GLU A CA 1
ATOM 1934 C C . GLU A 1 240 ? -16.207 -0.832 -8.933 1.00 88.88 240 GLU A C 1
ATOM 1936 O O . GLU A 1 240 ? -15.725 0.188 -9.428 1.00 88.88 240 GLU A O 1
ATOM 1941 N N . GLY A 1 241 ? -15.612 -1.473 -7.922 1.00 88.06 241 GLY A N 1
ATOM 1942 C CA . GLY A 1 241 ? -14.378 -1.024 -7.283 1.00 88.06 241 GLY A CA 1
ATOM 1943 C C . GLY A 1 241 ? -14.520 0.285 -6.502 1.00 88.06 241 GLY A C 1
ATOM 1944 O O . GLY A 1 241 ? -13.525 0.979 -6.323 1.00 88.06 241 GLY A O 1
ATOM 1945 N N . LYS A 1 242 ? -15.728 0.647 -6.051 1.00 94.00 242 LYS A N 1
ATOM 1946 C CA . LYS A 1 242 ? -16.001 1.885 -5.305 1.00 94.00 242 LYS A CA 1
ATOM 1947 C C . LYS A 1 242 ? -16.111 1.615 -3.811 1.00 94.00 242 LYS A C 1
ATOM 1949 O O . LYS A 1 242 ? -16.910 0.786 -3.379 1.00 94.00 242 LYS A O 1
ATOM 1954 N N . PHE A 1 243 ? -15.319 2.331 -3.022 1.00 97.31 243 PHE A N 1
ATOM 1955 C CA . PHE A 1 243 ? -15.352 2.263 -1.565 1.00 97.31 243 PHE A CA 1
ATOM 1956 C C . PHE A 1 243 ? -14.671 3.487 -0.951 1.00 97.31 243 PHE A C 1
ATOM 1958 O O . PHE A 1 243 ? -13.670 3.968 -1.470 1.00 97.31 243 PHE A O 1
ATOM 1965 N N . ILE A 1 244 ? -15.172 3.960 0.186 1.00 98.50 244 ILE A N 1
ATOM 1966 C CA . ILE A 1 244 ? -14.493 4.945 1.032 1.00 98.50 244 ILE A CA 1
ATOM 1967 C C . ILE A 1 244 ? -14.597 4.430 2.461 1.00 98.50 244 ILE A C 1
ATOM 1969 O O . ILE A 1 244 ? -15.701 4.283 2.986 1.00 98.50 244 ILE A O 1
ATOM 1973 N N . MET A 1 245 ? -13.462 4.096 3.070 1.00 98.31 245 MET A N 1
ATOM 1974 C CA . MET A 1 245 ? -13.450 3.448 4.380 1.00 98.31 245 MET A CA 1
ATOM 1975 C C . MET A 1 245 ? -12.174 3.699 5.172 1.00 98.31 245 MET A C 1
ATOM 1977 O O . MET A 1 245 ? -11.109 3.976 4.617 1.00 98.31 245 MET A O 1
ATOM 1981 N N . GLY A 1 246 ? -12.310 3.577 6.488 1.00 98.31 246 GLY A N 1
ATOM 1982 C CA . GLY A 1 246 ? -11.231 3.677 7.455 1.00 98.31 246 GLY A CA 1
ATOM 1983 C C . GLY A 1 246 ? -11.167 2.433 8.336 1.00 98.31 246 GLY A C 1
ATOM 1984 O O . GLY A 1 246 ? -12.205 1.929 8.765 1.00 98.31 246 GLY A O 1
ATOM 1985 N N . LEU A 1 247 ? -9.953 1.960 8.610 1.00 98.19 247 LEU A N 1
ATOM 1986 C CA . LEU A 1 247 ? -9.637 0.918 9.586 1.00 98.19 247 LEU A CA 1
ATOM 1987 C C . LEU A 1 247 ? -8.620 1.484 10.576 1.00 98.19 247 LEU A C 1
ATOM 1989 O O . LEU A 1 247 ? -7.640 2.099 10.159 1.00 98.19 247 LEU A O 1
ATOM 1993 N N . GLN A 1 248 ? -8.860 1.307 11.871 1.00 97.56 248 GLN A N 1
ATOM 1994 C CA . GLN A 1 248 ? -7.988 1.842 12.917 1.00 97.56 248 GLN A CA 1
ATOM 1995 C C . GLN A 1 248 ? -6.794 0.909 13.190 1.00 97.56 248 GLN A C 1
ATOM 1997 O O . GLN A 1 248 ? -5.679 1.391 13.396 1.00 97.56 248 GLN A O 1
ATOM 2002 N N . PHE A 1 249 ? -7.005 -0.405 13.097 1.00 94.31 249 PHE A N 1
ATOM 2003 C CA . PHE A 1 249 ? -5.947 -1.416 13.106 1.00 94.31 249 PHE A CA 1
ATOM 2004 C C . PHE A 1 249 ? -5.132 -1.440 11.797 1.00 94.31 249 PHE A C 1
ATOM 2006 O O . PHE A 1 249 ? -5.463 -0.778 10.812 1.00 94.31 249 PHE A O 1
ATOM 2013 N N . HIS A 1 250 ? -4.061 -2.235 11.784 1.00 91.94 250 HIS A N 1
ATOM 2014 C CA . HIS A 1 250 ? -3.037 -2.296 10.737 1.00 91.94 250 HIS A CA 1
ATOM 2015 C C . HIS A 1 250 ? -3.056 -3.641 9.986 1.00 91.94 250 HIS A C 1
ATOM 2017 O O . HIS A 1 250 ? -2.211 -4.514 10.245 1.00 91.94 250 HIS A O 1
ATOM 2023 N N . PRO A 1 251 ? -3.998 -3.856 9.046 1.00 88.81 251 PRO A N 1
ATOM 2024 C CA . PRO A 1 251 ? -4.104 -5.116 8.308 1.00 88.81 251 PRO A CA 1
ATOM 2025 C C . PRO A 1 251 ? -2.844 -5.442 7.492 1.00 88.81 251 PRO A C 1
ATOM 2027 O O . PRO A 1 251 ? -2.538 -6.611 7.272 1.00 88.81 251 PRO A O 1
ATOM 2030 N N . GLU A 1 252 ? -2.065 -4.436 7.087 1.00 85.56 252 GLU A N 1
ATOM 2031 C CA . GLU A 1 252 ? -0.789 -4.608 6.392 1.00 85.56 252 GLU A CA 1
ATOM 2032 C C . GLU A 1 252 ? 0.271 -5.313 7.253 1.00 85.56 252 GLU A C 1
ATOM 2034 O O . GLU A 1 252 ? 1.153 -5.976 6.699 1.00 85.56 252 GLU A O 1
ATOM 2039 N N . ARG A 1 253 ? 0.146 -5.209 8.587 1.00 77.88 253 ARG A N 1
ATOM 2040 C CA . ARG A 1 253 ? 1.011 -5.823 9.611 1.00 77.88 253 ARG A CA 1
ATOM 2041 C C . ARG A 1 253 ? 0.399 -7.062 10.269 1.00 77.88 253 ARG A C 1
ATOM 2043 O O . ARG A 1 253 ? 1.106 -7.793 10.952 1.00 77.88 253 ARG A O 1
ATOM 2050 N N . MET A 1 254 ? -0.890 -7.343 10.068 1.00 70.44 254 MET A N 1
ATOM 2051 C CA . MET A 1 254 ? -1.553 -8.563 10.568 1.00 70.44 254 MET A CA 1
ATOM 2052 C C . MET A 1 254 ? -1.271 -9.796 9.705 1.00 70.44 254 MET A C 1
ATOM 2054 O O . MET A 1 254 ? -2.067 -10.732 9.627 1.00 70.44 254 MET A O 1
ATOM 2058 N N . ARG A 1 255 ? -0.106 -9.816 9.066 1.00 61.66 255 ARG A N 1
ATOM 2059 C CA . ARG A 1 255 ? 0.436 -11.030 8.477 1.00 61.66 255 ARG A CA 1
ATOM 2060 C C . ARG A 1 255 ? 0.823 -11.909 9.660 1.00 61.66 255 ARG A C 1
ATOM 2062 O O . ARG A 1 255 ? 1.566 -11.469 10.532 1.00 61.66 255 ARG A O 1
ATOM 2069 N N . SER A 1 256 ? 0.261 -13.103 9.771 1.00 44.50 256 SER A N 1
ATOM 2070 C CA . SER A 1 256 ? 0.630 -14.012 10.852 1.00 44.50 256 SER A CA 1
ATOM 2071 C C . SER A 1 256 ? 2.142 -14.274 10.774 1.00 44.50 256 SER A C 1
ATOM 2073 O O . SER A 1 256 ? 2.649 -14.562 9.698 1.00 44.50 256 SER A O 1
ATOM 2075 N N . ASN A 1 257 ? 2.870 -14.188 11.893 1.00 38.19 257 ASN A N 1
ATOM 2076 C CA . ASN A 1 257 ? 4.279 -14.620 11.947 1.00 38.19 257 ASN A CA 1
ATOM 2077 C C . ASN A 1 257 ? 4.408 -16.145 11.742 1.00 38.19 257 ASN A C 1
ATOM 2079 O O . ASN A 1 257 ? 5.454 -16.634 11.334 1.00 38.19 257 ASN A O 1
ATOM 2083 N N . ASP A 1 258 ? 3.306 -16.881 11.914 1.00 36.06 258 ASP A N 1
ATOM 2084 C CA . ASP A 1 258 ? 3.139 -18.262 11.450 1.00 36.06 258 ASP A CA 1
ATOM 2085 C C . ASP A 1 258 ? 2.760 -18.366 9.952 1.00 36.06 258 ASP A C 1
ATOM 2087 O O . ASP A 1 258 ? 2.496 -19.459 9.462 1.00 36.06 258 ASP A O 1
ATOM 2091 N N . LEU A 1 259 ? 2.789 -17.263 9.189 1.00 38.78 259 LEU A N 1
ATOM 2092 C CA . LEU A 1 259 ? 2.820 -17.252 7.714 1.00 38.78 259 LEU A CA 1
ATOM 2093 C C . LEU A 1 259 ? 4.257 -17.268 7.162 1.00 38.78 259 LEU A C 1
ATOM 2095 O O . LEU A 1 259 ? 4.475 -16.921 6.006 1.00 38.78 259 LEU A O 1
ATOM 2099 N N . ASP A 1 260 ? 5.212 -17.804 7.927 1.00 37.19 260 ASP A N 1
ATOM 2100 C CA . ASP A 1 260 ? 6.174 -18.737 7.320 1.00 37.19 260 ASP A CA 1
ATOM 2101 C C . ASP A 1 260 ? 5.446 -19.995 6.754 1.00 37.19 260 ASP A C 1
ATOM 2103 O O . ASP A 1 260 ? 6.013 -20.745 5.955 1.00 37.19 260 ASP A O 1
ATOM 2107 N N . GLU A 1 261 ? 4.165 -20.223 7.097 1.00 37.06 261 GLU A N 1
ATOM 2108 C CA . GLU A 1 261 ? 3.205 -21.017 6.317 1.00 37.06 261 GLU A CA 1
ATOM 2109 C C . GLU A 1 261 ? 2.325 -20.097 5.453 1.00 37.06 261 GLU A C 1
ATOM 2111 O O . GLU A 1 261 ? 1.179 -19.803 5.782 1.00 37.06 261 GLU A O 1
ATOM 2116 N N . PHE A 1 262 ? 2.816 -19.679 4.287 1.00 36.88 262 PHE A N 1
ATOM 2117 C CA . PHE A 1 262 ? 1.894 -19.343 3.209 1.00 36.88 262 PHE A CA 1
ATOM 2118 C C . PHE A 1 262 ? 1.057 -20.596 2.926 1.00 36.88 262 PHE A C 1
ATOM 2120 O O . PHE A 1 262 ? 1.580 -21.594 2.413 1.00 36.88 262 PHE A O 1
ATOM 2127 N N . ASP A 1 263 ? -0.248 -20.549 3.202 1.00 33.50 263 ASP A N 1
ATOM 2128 C CA . ASP A 1 263 ? -1.173 -21.359 2.422 1.00 33.50 263 ASP A CA 1
ATOM 2129 C C . ASP A 1 263 ? -1.084 -20.771 1.012 1.00 33.50 263 ASP A C 1
ATOM 2131 O O . ASP A 1 263 ? -1.758 -19.812 0.651 1.00 33.50 263 ASP A O 1
ATOM 2135 N N . TYR A 1 264 ? -0.100 -21.248 0.255 1.00 43.78 264 TYR A N 1
ATOM 2136 C CA . TYR A 1 264 ? -0.094 -21.156 -1.182 1.00 43.78 264 TYR A CA 1
ATOM 2137 C C . TYR A 1 264 ? -1.036 -22.277 -1.628 1.00 43.78 264 TYR A C 1
ATOM 2139 O O . TYR A 1 264 ? -0.560 -23.403 -1.840 1.00 43.78 264 TYR A O 1
ATOM 2147 N N . PRO A 1 265 ? -2.349 -22.026 -1.835 1.00 41.53 265 PRO A N 1
ATOM 2148 C CA . PRO A 1 265 ? -3.180 -22.981 -2.566 1.00 41.53 265 PRO A CA 1
ATOM 2149 C C . PRO A 1 265 ? -2.539 -23.328 -3.925 1.00 41.53 265 PRO A C 1
ATOM 2151 O O . PRO A 1 265 ? -2.777 -24.410 -4.464 1.00 41.53 265 PRO A O 1
ATOM 2154 N N . ASP A 1 266 ? -1.630 -22.460 -4.380 1.00 45.78 266 ASP A N 1
ATOM 2155 C CA . ASP A 1 266 ? -0.906 -22.489 -5.633 1.00 45.78 266 ASP A CA 1
ATOM 2156 C C . ASP A 1 266 ? 0.475 -23.181 -5.620 1.00 45.78 266 ASP A C 1
ATOM 2158 O O . ASP A 1 266 ? 0.980 -23.529 -6.687 1.00 45.78 266 ASP A O 1
ATOM 2162 N N . LEU A 1 267 ? 1.081 -23.503 -4.462 1.00 52.22 267 LEU A N 1
ATOM 2163 C CA . LEU A 1 267 ? 2.319 -24.319 -4.433 1.00 52.22 267 LEU A CA 1
ATOM 2164 C C . LEU A 1 267 ? 2.059 -25.737 -4.966 1.00 52.22 267 LEU A C 1
ATOM 2166 O O . LEU A 1 267 ? 2.975 -26.386 -5.473 1.00 52.22 267 LEU A O 1
ATOM 2170 N N . LYS A 1 268 ? 0.798 -26.198 -4.917 1.00 54.84 268 LYS A N 1
ATOM 2171 C CA . LYS A 1 268 ? 0.343 -27.428 -5.588 1.00 54.84 268 LYS A CA 1
ATOM 2172 C C . LYS A 1 268 ? 0.612 -27.407 -7.099 1.00 54.84 268 LYS A C 1
ATOM 2174 O O . LYS A 1 268 ? 0.668 -28.469 -7.708 1.00 54.84 268 LYS A O 1
ATOM 2179 N N . PHE A 1 269 ? 0.793 -26.229 -7.699 1.00 55.31 269 PHE A N 1
ATOM 2180 C CA . PHE A 1 269 ? 1.053 -26.050 -9.127 1.00 55.31 269 PHE A CA 1
ATOM 2181 C C . PHE A 1 269 ? 2.524 -25.785 -9.454 1.00 55.31 269 PHE A C 1
ATOM 2183 O O . PHE A 1 269 ? 2.865 -25.669 -10.627 1.00 55.31 269 PHE A O 1
ATOM 2190 N N . CYS A 1 270 ? 3.436 -25.757 -8.478 1.00 76.00 270 CYS A N 1
ATOM 2191 C CA . CYS A 1 270 ? 4.870 -25.698 -8.783 1.00 76.00 270 CYS A CA 1
ATOM 2192 C C . CYS A 1 270 ? 5.427 -27.013 -9.350 1.00 76.00 270 CYS A C 1
ATOM 2194 O O . CYS A 1 270 ? 6.598 -27.058 -9.738 1.00 76.00 270 CYS A O 1
ATOM 2196 N N . ASP A 1 271 ? 4.612 -28.063 -9.439 1.00 74.19 271 ASP A N 1
ATOM 2197 C CA . ASP A 1 271 ? 4.903 -29.236 -10.264 1.00 74.19 271 ASP A CA 1
ATOM 2198 C C . ASP A 1 271 ? 4.615 -28.980 -11.752 1.00 74.19 271 ASP A C 1
ATOM 2200 O O . ASP A 1 271 ? 5.239 -29.604 -12.613 1.00 74.19 271 ASP A O 1
ATOM 2204 N N . ASN A 1 272 ? 3.744 -28.015 -12.081 1.00 84.62 272 ASN A N 1
ATOM 2205 C CA . ASN A 1 272 ? 3.524 -27.603 -13.463 1.00 84.62 272 ASN A CA 1
ATOM 2206 C C . ASN A 1 272 ? 4.774 -26.908 -14.002 1.00 84.62 272 ASN A C 1
ATOM 2208 O O . ASN A 1 272 ? 5.384 -26.051 -13.351 1.00 84.62 272 ASN A O 1
ATOM 2212 N N . LEU A 1 273 ? 5.139 -27.250 -15.230 1.00 90.00 273 LEU A N 1
ATOM 2213 C CA . LEU A 1 273 ? 6.149 -26.517 -15.975 1.00 90.00 273 LEU A CA 1
ATOM 2214 C C . LEU A 1 273 ? 5.461 -25.406 -16.770 1.00 90.00 273 LEU A C 1
ATOM 2216 O O . LEU A 1 273 ? 4.344 -25.564 -17.261 1.00 90.00 273 LEU A O 1
ATOM 2220 N N . PHE A 1 274 ? 6.144 -24.276 -16.908 1.00 92.88 274 PHE A N 1
ATOM 2221 C CA . PHE A 1 274 ? 5.786 -23.284 -17.908 1.00 92.88 274 PHE A CA 1
ATOM 2222 C C . PHE A 1 274 ? 5.959 -23.912 -19.295 1.00 92.88 274 PHE A C 1
ATOM 2224 O O . PHE A 1 274 ? 6.997 -24.525 -19.557 1.00 92.88 274 PHE A O 1
ATOM 2231 N N . HIS A 1 275 ? 4.983 -23.718 -20.182 1.00 93.31 275 HIS A N 1
ATOM 2232 C CA . HIS A 1 275 ? 5.034 -24.177 -21.568 1.00 93.31 275 HIS A CA 1
ATOM 2233 C C . HIS A 1 275 ? 4.550 -23.076 -22.515 1.00 93.31 275 HIS A C 1
ATOM 2235 O O . HIS A 1 275 ? 3.404 -22.642 -22.438 1.00 93.31 275 HIS A O 1
ATOM 2241 N N . CYS A 1 276 ? 5.406 -22.659 -23.446 1.00 94.25 276 CYS A N 1
ATOM 2242 C CA . CYS A 1 276 ? 5.034 -21.756 -24.533 1.00 94.25 276 CYS A CA 1
ATOM 2243 C C . CYS A 1 276 ? 5.979 -21.955 -25.720 1.00 94.25 276 CYS A C 1
ATOM 2245 O O . CYS A 1 276 ? 7.204 -21.865 -25.582 1.00 94.25 276 CYS A O 1
ATOM 2247 N N . GLY A 1 277 ? 5.414 -22.255 -26.892 1.00 90.94 277 GLY A N 1
ATOM 2248 C CA . GLY A 1 277 ? 6.198 -22.597 -28.079 1.00 90.94 277 GLY A CA 1
ATOM 2249 C C . GLY A 1 277 ? 7.157 -23.758 -27.802 1.00 90.94 277 GLY A C 1
ATOM 2250 O O . GLY A 1 277 ? 6.735 -24.827 -27.370 1.00 90.94 277 GLY A O 1
ATOM 2251 N N . ASN A 1 278 ? 8.454 -23.528 -28.018 1.00 90.94 278 ASN A N 1
ATOM 2252 C CA . ASN A 1 278 ? 9.510 -24.519 -27.774 1.00 90.94 278 ASN A CA 1
ATOM 2253 C C . ASN A 1 278 ? 10.144 -24.412 -26.376 1.00 90.94 278 ASN A C 1
ATOM 2255 O O . ASN A 1 278 ? 11.100 -25.129 -26.085 1.00 90.94 278 ASN A O 1
ATOM 2259 N N . ILE A 1 279 ? 9.662 -23.505 -25.520 1.00 94.94 279 ILE A N 1
ATOM 2260 C CA . ILE A 1 279 ? 10.228 -23.287 -24.188 1.00 94.94 279 ILE A CA 1
ATOM 2261 C C . ILE A 1 279 ? 9.414 -24.058 -23.160 1.00 94.94 279 ILE A C 1
ATOM 2263 O O . ILE A 1 279 ? 8.200 -23.891 -23.049 1.00 94.94 279 ILE A O 1
ATOM 2267 N N . THR A 1 280 ? 10.118 -24.886 -22.392 1.00 93.81 280 THR A N 1
ATOM 2268 C CA . THR A 1 280 ? 9.594 -25.555 -21.203 1.00 93.81 280 THR A CA 1
ATOM 2269 C C . THR A 1 280 ? 10.500 -25.244 -20.021 1.00 93.81 280 THR A C 1
ATOM 2271 O O . THR A 1 280 ? 11.698 -25.531 -20.079 1.00 93.81 280 THR A O 1
ATOM 2274 N N . ALA A 1 281 ? 9.944 -24.660 -18.960 1.00 92.56 281 ALA A N 1
ATOM 2275 C CA . ALA A 1 281 ? 10.726 -24.168 -17.828 1.00 92.56 281 ALA A CA 1
ATOM 2276 C C . ALA A 1 281 ? 10.096 -24.542 -16.479 1.00 92.56 281 ALA A C 1
ATOM 2278 O O . ALA A 1 281 ? 8.884 -24.465 -16.294 1.00 92.56 281 ALA A O 1
ATOM 2279 N N . GLY A 1 282 ? 10.938 -24.945 -15.530 1.00 90.12 282 GLY A N 1
ATOM 2280 C CA . GLY A 1 282 ? 10.578 -25.095 -14.118 1.00 90.12 282 GLY A CA 1
ATOM 2281 C C . GLY A 1 282 ? 11.351 -24.090 -13.268 1.00 90.12 282 GLY A C 1
ATOM 2282 O O . GLY A 1 282 ? 11.822 -23.083 -13.783 1.00 90.12 282 GLY A O 1
ATOM 2283 N N . PHE A 1 283 ? 11.544 -24.379 -11.981 1.00 89.38 283 PHE A N 1
ATOM 2284 C CA . PHE A 1 283 ? 12.412 -23.580 -11.106 1.00 89.38 283 PHE A CA 1
ATOM 2285 C C . PHE A 1 283 ? 13.786 -23.298 -11.763 1.00 89.38 283 PHE A C 1
ATOM 2287 O O . PHE A 1 283 ? 14.391 -24.245 -12.276 1.00 89.38 283 PHE A O 1
ATOM 2294 N N . PRO A 1 284 ? 14.302 -22.052 -11.740 1.00 91.25 284 PRO A N 1
ATOM 2295 C CA . PRO A 1 284 ? 13.827 -20.895 -10.969 1.00 91.25 284 PRO A CA 1
ATOM 2296 C C . PRO A 1 284 ? 12.834 -19.989 -11.718 1.00 91.25 284 PRO A C 1
ATOM 2298 O O . PRO A 1 284 ? 12.647 -18.849 -11.317 1.00 91.25 284 PRO A O 1
ATOM 2301 N N . PHE A 1 285 ? 12.210 -20.447 -12.802 1.00 92.25 285 PHE A N 1
ATOM 2302 C CA . PHE A 1 285 ? 11.215 -19.671 -13.544 1.00 92.25 285 PHE A CA 1
ATOM 2303 C C . PHE A 1 285 ? 9.802 -19.885 -12.998 1.00 92.25 285 PHE A C 1
ATOM 2305 O O . PHE A 1 285 ? 9.478 -20.949 -12.460 1.00 92.25 285 PHE A O 1
ATOM 2312 N N . TRP A 1 286 ? 8.952 -18.885 -13.202 1.00 91.44 286 TRP A N 1
ATOM 2313 C CA . TRP A 1 286 ? 7.503 -18.938 -13.003 1.00 91.44 286 TRP A CA 1
ATOM 2314 C C . TRP A 1 286 ? 6.798 -18.347 -14.233 1.00 91.44 286 TRP A C 1
ATOM 2316 O O . TRP A 1 286 ? 7.461 -17.793 -15.105 1.00 91.44 286 TRP A O 1
ATOM 2326 N N . GLY A 1 287 ? 5.483 -18.509 -14.354 1.00 87.75 287 GLY A N 1
ATOM 2327 C CA . GLY A 1 287 ? 4.677 -17.980 -15.456 1.00 87.75 287 GLY A CA 1
ATOM 2328 C C . GLY A 1 287 ? 3.516 -18.886 -15.874 1.00 87.75 287 GLY A C 1
ATOM 2329 O O . GLY A 1 287 ? 3.612 -20.115 -15.814 1.00 87.75 287 GLY A O 1
ATOM 2330 N N . GLU A 1 288 ? 2.442 -18.278 -16.385 1.00 87.12 288 GLU A N 1
ATOM 2331 C CA . GLU A 1 288 ? 1.235 -18.964 -16.879 1.00 87.12 288 GLU A CA 1
ATOM 2332 C C . GLU A 1 288 ? 0.631 -19.901 -15.810 1.00 87.12 288 GLU A C 1
ATOM 2334 O O . GLU A 1 288 ? 0.262 -19.455 -14.729 1.00 87.12 288 GLU A O 1
ATOM 2339 N N . ALA A 1 289 ? 0.559 -21.209 -16.077 1.00 82.44 289 ALA A N 1
ATOM 2340 C CA . ALA A 1 289 ? 0.052 -22.219 -15.144 1.00 82.44 289 ALA A CA 1
ATOM 2341 C C . ALA A 1 289 ? 1.014 -22.549 -13.981 1.00 82.44 289 ALA A C 1
ATOM 2343 O O . ALA A 1 289 ? 0.690 -23.394 -13.139 1.00 82.44 289 ALA A O 1
ATOM 2344 N N . ARG A 1 290 ? 2.206 -21.935 -13.956 1.00 86.12 290 ARG A N 1
ATOM 2345 C CA . ARG A 1 290 ? 3.201 -22.045 -12.887 1.00 86.12 290 ARG A CA 1
ATOM 2346 C C . ARG A 1 290 ? 3.229 -20.716 -12.108 1.00 86.12 290 ARG A C 1
ATOM 2348 O O . ARG A 1 290 ? 3.756 -19.738 -12.626 1.00 86.12 290 ARG A O 1
ATOM 2355 N N . PRO A 1 291 ? 2.679 -20.648 -10.892 1.00 82.00 291 PRO A N 1
ATOM 2356 C CA . PRO A 1 291 ? 2.469 -19.387 -10.180 1.00 82.00 291 PRO A CA 1
ATOM 2357 C C . PRO A 1 291 ? 3.783 -18.726 -9.730 1.00 82.00 291 PRO A C 1
ATOM 2359 O O . PRO A 1 291 ? 4.810 -19.394 -9.601 1.00 82.00 291 PRO A O 1
ATOM 2362 N N . GLU A 1 292 ? 3.746 -17.411 -9.492 1.00 83.31 292 GLU A N 1
ATOM 2363 C CA . GLU A 1 292 ? 4.908 -16.574 -9.133 1.00 83.31 292 GLU A CA 1
ATOM 2364 C C . GLU A 1 292 ? 5.810 -17.144 -8.019 1.00 83.31 292 GLU A C 1
ATOM 2366 O O . GLU A 1 292 ? 7.022 -17.218 -8.222 1.00 83.31 292 GLU A O 1
ATOM 2371 N N . PRO A 1 293 ? 5.268 -17.696 -6.918 1.00 80.88 293 PRO A N 1
ATOM 2372 C CA . PRO A 1 293 ? 6.069 -18.275 -5.835 1.00 80.88 293 PRO A CA 1
ATOM 2373 C C . PRO A 1 293 ? 6.932 -19.474 -6.246 1.00 80.88 293 PRO A C 1
ATOM 2375 O O . PRO A 1 293 ? 7.800 -19.913 -5.497 1.00 80.88 293 PRO A O 1
ATOM 2378 N N . CYS A 1 294 ? 6.710 -20.053 -7.428 1.00 86.62 294 CYS A N 1
ATOM 2379 C CA . CYS A 1 294 ? 7.453 -21.210 -7.921 1.00 86.62 294 CYS A CA 1
ATOM 2380 C C . CYS A 1 294 ? 8.829 -20.873 -8.521 1.00 86.62 294 CYS A C 1
ATOM 2382 O O . CYS A 1 294 ? 9.524 -21.793 -8.985 1.00 86.62 294 CYS A O 1
ATOM 2384 N N . GLY A 1 295 ? 9.202 -19.592 -8.577 1.00 86.25 295 GLY A N 1
ATOM 2385 C CA . GLY A 1 295 ? 10.422 -19.109 -9.213 1.00 86.25 295 GLY A CA 1
ATOM 2386 C C . GLY A 1 295 ? 10.853 -17.732 -8.709 1.00 86.25 295 GLY A C 1
ATOM 2387 O O . GLY A 1 295 ? 10.142 -17.077 -7.966 1.00 86.25 295 GLY A O 1
ATOM 2388 N N . HIS A 1 296 ? 12.041 -17.300 -9.113 1.00 86.75 296 HIS A N 1
ATOM 2389 C CA . HIS A 1 296 ? 12.620 -16.018 -8.729 1.00 86.75 296 HIS A CA 1
ATOM 2390 C C . HIS A 1 296 ? 11.754 -14.857 -9.261 1.00 86.75 296 HIS A C 1
ATOM 2392 O O . HIS A 1 296 ? 11.407 -14.896 -10.447 1.00 86.75 296 HIS A O 1
ATOM 2398 N N . PRO A 1 297 ? 11.489 -13.782 -8.489 1.00 81.00 297 PRO A N 1
ATOM 2399 C CA . PRO A 1 297 ? 10.603 -12.682 -8.905 1.00 81.00 297 PRO A CA 1
ATOM 2400 C C . PRO A 1 297 ? 10.947 -12.102 -10.284 1.00 81.00 297 PRO A C 1
ATOM 2402 O O . PRO A 1 297 ? 10.105 -12.000 -11.169 1.00 81.00 297 PRO A O 1
ATOM 2405 N N . SER A 1 298 ? 12.233 -11.845 -10.532 1.00 83.94 298 SER A N 1
ATOM 2406 C CA . SER A 1 298 ? 12.739 -11.332 -11.817 1.00 83.94 298 SER A CA 1
ATOM 2407 C C . SER A 1 298 ? 12.748 -12.319 -13.002 1.00 83.94 298 SER A C 1
ATOM 2409 O O . SER A 1 298 ? 13.225 -11.950 -14.076 1.00 83.94 298 SER A O 1
ATOM 2411 N N . LEU A 1 299 ? 12.297 -13.569 -12.833 1.00 90.19 299 LEU A N 1
ATOM 2412 C CA . LEU A 1 299 ? 12.325 -14.629 -13.859 1.00 90.19 299 LEU A CA 1
ATOM 2413 C C . LEU A 1 299 ? 10.920 -15.096 -14.288 1.00 90.19 299 LEU A C 1
ATOM 2415 O O . LEU A 1 299 ? 10.746 -16.245 -14.703 1.00 90.19 299 LEU A O 1
ATOM 2419 N N . GLY A 1 300 ? 9.932 -14.200 -14.219 1.00 91.81 300 GLY A N 1
ATOM 2420 C CA . GLY A 1 300 ? 8.581 -14.433 -14.732 1.00 91.81 300 GLY A CA 1
ATOM 2421 C C . GLY A 1 300 ? 8.539 -14.522 -16.257 1.00 91.81 300 GLY A C 1
ATOM 2422 O O . GLY A 1 300 ? 8.853 -13.561 -16.960 1.00 91.81 300 GLY A O 1
ATOM 2423 N N . LEU A 1 301 ? 8.162 -15.687 -16.775 1.00 94.19 301 LEU A N 1
ATOM 2424 C CA . LEU A 1 301 ? 7.986 -15.964 -18.195 1.00 94.19 301 LEU A CA 1
ATOM 2425 C C . LEU A 1 301 ? 6.536 -15.714 -18.616 1.00 94.19 301 LEU A C 1
ATOM 2427 O O . LEU A 1 301 ? 5.589 -16.053 -17.910 1.00 94.19 301 LEU A O 1
ATOM 2431 N N . HIS A 1 302 ? 6.364 -15.189 -19.822 1.00 93.00 302 HIS A N 1
ATOM 2432 C CA . HIS A 1 302 ? 5.064 -14.897 -20.413 1.00 93.00 302 HIS A CA 1
ATOM 2433 C C . HIS A 1 302 ? 4.986 -15.437 -21.839 1.00 93.00 302 HIS A C 1
ATOM 2435 O O . HIS A 1 302 ? 5.987 -15.446 -22.566 1.00 93.00 302 HIS A O 1
ATOM 2441 N N . CYS A 1 303 ? 3.793 -15.862 -22.254 1.00 92.50 303 CYS A N 1
ATOM 2442 C CA . CYS A 1 303 ? 3.534 -16.356 -23.598 1.00 92.50 303 CYS A CA 1
ATOM 2443 C C . CYS A 1 303 ? 2.784 -15.327 -24.452 1.00 92.50 303 CYS A C 1
ATOM 2445 O O . CYS A 1 303 ? 1.688 -14.877 -24.124 1.00 92.50 303 CYS A O 1
ATOM 2447 N N . HIS A 1 304 ? 3.341 -14.970 -25.609 1.00 86.50 304 HIS A N 1
ATOM 2448 C CA . HIS A 1 304 ? 2.658 -14.071 -26.533 1.00 86.50 304 HIS A CA 1
ATOM 2449 C C . HIS A 1 304 ? 1.506 -14.789 -27.260 1.00 86.50 304 HIS A C 1
ATOM 2451 O O . HIS A 1 304 ? 1.755 -15.570 -28.182 1.00 86.50 304 HIS A O 1
ATOM 2457 N N . GLN A 1 305 ? 0.257 -14.439 -26.933 1.00 78.50 305 GLN A N 1
ATOM 2458 C CA . GLN A 1 305 ? -0.979 -15.116 -27.377 1.00 78.50 305 GLN A CA 1
ATOM 2459 C C . GLN A 1 305 ? -1.047 -15.443 -28.883 1.00 78.50 305 GLN A C 1
ATOM 2461 O O . GLN A 1 305 ? -1.453 -16.536 -29.259 1.00 78.50 305 GLN A O 1
ATOM 2466 N N . ASN A 1 306 ? -0.611 -14.529 -29.759 1.00 80.19 306 ASN A N 1
ATOM 2467 C CA . ASN A 1 306 ? -0.699 -14.736 -31.215 1.00 80.19 306 ASN A CA 1
ATOM 2468 C C . ASN A 1 306 ? 0.507 -15.447 -31.846 1.00 80.19 306 ASN A C 1
ATOM 2470 O O . ASN A 1 306 ? 0.405 -15.941 -32.965 1.00 80.19 306 ASN A O 1
ATOM 2474 N N . SER A 1 307 ? 1.674 -15.433 -31.195 1.00 83.19 307 SER A N 1
ATOM 2475 C CA . SER A 1 307 ? 2.930 -15.891 -31.815 1.00 83.19 307 SER A CA 1
ATOM 2476 C C . SER A 1 307 ? 3.552 -17.096 -31.119 1.00 83.19 307 SER A C 1
ATOM 2478 O O . SER A 1 307 ? 4.526 -17.640 -31.637 1.00 83.19 307 SER A O 1
ATOM 2480 N N . ASN A 1 308 ? 2.998 -17.516 -29.974 1.00 88.00 308 ASN A N 1
ATOM 2481 C CA . ASN A 1 308 ? 3.520 -18.587 -29.124 1.00 88.00 308 ASN A CA 1
ATOM 2482 C C . ASN A 1 308 ? 5.016 -18.417 -28.814 1.00 88.00 308 ASN A C 1
ATOM 2484 O O . ASN A 1 308 ? 5.765 -19.391 -28.739 1.00 88.00 308 ASN A O 1
ATOM 2488 N N . LYS A 1 309 ? 5.466 -17.163 -28.679 1.00 91.12 309 LYS A N 1
ATOM 2489 C CA . LYS A 1 309 ? 6.837 -16.820 -28.300 1.00 91.12 309 LYS A CA 1
ATOM 2490 C C . LYS A 1 309 ? 6.897 -16.469 -26.824 1.00 91.12 309 LYS A C 1
ATOM 2492 O O . LYS A 1 309 ? 6.091 -15.672 -26.345 1.00 91.12 309 LYS A O 1
ATOM 2497 N N . THR A 1 310 ? 7.893 -17.026 -26.150 1.00 95.19 310 THR A N 1
ATOM 2498 C CA . THR A 1 310 ? 8.179 -16.762 -24.741 1.00 95.19 310 THR A CA 1
ATOM 2499 C C . THR A 1 310 ? 8.983 -15.482 -24.585 1.00 95.19 310 THR A C 1
ATOM 2501 O O . THR A 1 310 ? 9.944 -15.256 -25.323 1.00 95.19 310 THR A O 1
ATOM 2504 N N . TYR A 1 311 ? 8.640 -14.669 -23.593 1.00 93.62 311 TYR A N 1
ATOM 2505 C CA . TYR A 1 311 ? 9.419 -13.498 -23.207 1.00 93.62 311 TYR A CA 1
ATOM 2506 C C . TYR A 1 311 ? 9.401 -13.294 -21.691 1.00 93.62 311 TYR A C 1
ATOM 2508 O O . TYR A 1 311 ? 8.560 -13.853 -20.996 1.00 93.62 311 TYR A O 1
ATOM 2516 N N . PHE A 1 312 ? 10.317 -12.474 -21.186 1.00 90.31 312 PHE A N 1
ATOM 2517 C CA . PHE A 1 312 ? 10.268 -11.948 -19.822 1.00 90.31 312 PHE A CA 1
ATOM 2518 C C . PHE A 1 312 ? 10.650 -10.471 -19.801 1.00 90.31 312 PHE A C 1
ATOM 2520 O O . PHE A 1 312 ? 11.191 -9.936 -20.778 1.00 90.31 312 PHE A O 1
ATOM 2527 N N . ILE A 1 313 ? 10.344 -9.804 -18.691 1.00 83.25 313 ILE A N 1
ATOM 2528 C CA . ILE A 1 313 ? 10.673 -8.398 -18.473 1.00 83.25 313 ILE A CA 1
ATOM 2529 C C . ILE A 1 313 ? 11.737 -8.320 -17.383 1.00 83.25 313 ILE A C 1
ATOM 2531 O O . ILE A 1 313 ? 11.544 -8.824 -16.284 1.00 83.25 313 ILE A O 1
ATOM 2535 N N . PHE A 1 314 ? 12.853 -7.657 -17.681 1.00 79.94 314 PHE A N 1
ATOM 2536 C CA . PHE A 1 314 ? 13.944 -7.463 -16.731 1.00 79.94 314 PHE A CA 1
ATOM 2537 C C . PHE A 1 314 ? 14.423 -6.022 -16.745 1.00 79.94 314 PHE A C 1
ATOM 2539 O O . PHE A 1 314 ? 14.749 -5.483 -17.806 1.00 79.94 314 PHE A O 1
ATOM 2546 N N . SER A 1 315 ? 14.445 -5.386 -15.571 1.00 74.25 315 SER A N 1
ATOM 2547 C CA . SER A 1 315 ? 14.771 -3.959 -15.424 1.00 74.25 315 SER A CA 1
ATOM 2548 C C . SER A 1 315 ? 13.993 -3.075 -16.418 1.00 74.25 315 SER A C 1
ATOM 2550 O O . SER A 1 315 ? 14.556 -2.176 -17.038 1.00 74.25 315 SER A O 1
ATOM 2552 N N . GLY A 1 316 ? 12.708 -3.380 -16.636 1.00 72.25 316 GLY A N 1
ATOM 2553 C CA . GLY A 1 316 ? 11.832 -2.658 -17.569 1.00 72.25 316 GLY A CA 1
ATOM 2554 C C . GLY A 1 316 ? 12.064 -2.937 -19.062 1.00 72.25 316 GLY A C 1
ATOM 2555 O O . GLY A 1 316 ? 11.392 -2.334 -19.895 1.00 72.25 316 GLY A O 1
ATOM 2556 N N . GLN A 1 317 ? 12.981 -3.840 -19.427 1.00 79.75 317 GLN A N 1
ATOM 2557 C CA . GLN A 1 317 ? 13.232 -4.240 -20.812 1.00 79.75 317 GLN A CA 1
ATOM 2558 C C . GLN A 1 317 ? 12.651 -5.625 -21.101 1.00 79.75 317 GLN A C 1
ATOM 2560 O O . GLN A 1 317 ? 12.868 -6.572 -20.349 1.00 79.75 317 GLN A O 1
ATOM 2565 N N . MET A 1 318 ? 11.953 -5.751 -22.230 1.00 86.94 318 MET A N 1
ATOM 2566 C CA . MET A 1 318 ? 11.391 -7.020 -22.687 1.00 86.94 318 MET A CA 1
ATOM 2567 C C . MET A 1 318 ? 12.421 -7.815 -23.500 1.00 86.94 318 MET A C 1
ATOM 2569 O O . MET A 1 318 ? 12.977 -7.308 -24.486 1.00 86.94 318 MET A O 1
ATOM 2573 N N . TYR A 1 319 ? 12.640 -9.066 -23.105 1.00 90.44 319 TYR A N 1
ATOM 2574 C CA . TYR A 1 319 ? 13.527 -10.021 -23.764 1.00 90.44 319 TYR A CA 1
ATOM 2575 C C . TYR A 1 319 ? 12.726 -11.232 -24.237 1.00 90.44 319 TYR A C 1
ATOM 2577 O O . TYR A 1 319 ? 12.121 -11.934 -23.433 1.00 90.44 319 TYR A O 1
ATOM 2585 N N . SER A 1 320 ? 12.759 -11.500 -25.540 1.00 93.56 320 SER A N 1
ATOM 2586 C CA . SER A 1 320 ? 12.349 -12.784 -26.104 1.00 93.56 320 SER A CA 1
ATOM 2587 C C . SER A 1 320 ? 13.320 -13.876 -25.663 1.00 93.56 320 SER A C 1
ATOM 2589 O O . SER A 1 320 ? 14.535 -13.728 -25.821 1.00 93.56 320 SER A O 1
ATOM 2591 N N . VAL A 1 321 ? 12.778 -14.987 -25.171 1.00 95.62 321 VAL A N 1
ATOM 2592 C CA . VAL A 1 321 ? 13.530 -16.202 -24.847 1.00 95.62 321 VAL A CA 1
ATOM 2593 C C . VAL A 1 321 ? 13.557 -17.084 -26.092 1.00 95.62 321 VAL A C 1
ATOM 2595 O O . VAL A 1 321 ? 12.551 -17.674 -26.480 1.00 95.62 321 VAL A O 1
ATOM 2598 N N . LEU A 1 322 ? 14.715 -17.138 -26.747 1.00 94.81 322 LEU A N 1
ATOM 2599 C CA . LEU A 1 322 ? 14.936 -17.889 -27.982 1.00 94.81 322 LEU A CA 1
ATOM 2600 C C . LEU A 1 322 ? 15.096 -19.386 -27.714 1.00 94.81 322 LEU A C 1
ATOM 2602 O O . LEU A 1 322 ? 14.568 -20.209 -28.458 1.00 94.81 322 LEU A O 1
ATOM 2606 N N . PHE A 1 323 ? 15.831 -19.727 -26.656 1.00 95.31 323 PHE A N 1
ATOM 2607 C CA . PHE A 1 323 ? 15.988 -21.092 -26.167 1.00 95.31 323 PHE A CA 1
ATOM 2608 C C . PHE A 1 323 ? 16.318 -21.092 -24.672 1.00 95.31 323 PHE A C 1
ATOM 2610 O O . PHE A 1 323 ? 16.803 -20.094 -24.132 1.00 95.31 323 PHE A O 1
ATOM 2617 N N . LEU A 1 324 ? 16.082 -22.233 -24.029 1.00 94.50 324 LEU A N 1
ATOM 2618 C CA . LEU A 1 324 ? 16.438 -22.503 -22.642 1.00 94.50 324 LEU A CA 1
ATOM 2619 C C . LEU A 1 324 ? 17.072 -23.895 -22.560 1.00 94.50 324 LEU A C 1
ATOM 2621 O O . LEU A 1 324 ? 16.421 -24.890 -22.877 1.00 94.50 324 LEU A O 1
ATOM 2625 N N . ASP A 1 325 ? 18.332 -23.957 -22.137 1.00 91.88 325 ASP A N 1
ATOM 2626 C CA . ASP A 1 325 ? 19.027 -25.199 -21.810 1.00 91.88 325 ASP A CA 1
ATOM 2627 C C . ASP A 1 325 ? 19.043 -25.390 -20.289 1.00 91.88 325 ASP A C 1
ATOM 2629 O O . ASP A 1 325 ? 19.818 -24.762 -19.561 1.00 91.88 325 ASP A O 1
ATOM 2633 N N . ASN A 1 326 ? 18.175 -26.282 -19.812 1.00 84.75 326 ASN A N 1
ATOM 2634 C CA . ASN A 1 326 ? 18.041 -26.607 -18.392 1.00 84.75 326 ASN A CA 1
ATOM 2635 C C . ASN A 1 326 ? 19.243 -27.390 -17.830 1.00 84.75 326 ASN A C 1
ATOM 2637 O O . ASN A 1 326 ? 19.400 -27.465 -16.615 1.00 84.75 326 ASN A O 1
ATOM 2641 N N . SER A 1 327 ? 20.081 -28.000 -18.676 1.00 84.44 327 SER A N 1
ATOM 2642 C CA . SER A 1 327 ? 21.250 -28.765 -18.219 1.00 84.44 327 SER A CA 1
ATOM 2643 C C . SER A 1 327 ? 22.413 -27.850 -17.838 1.00 84.44 327 SER A C 1
ATOM 2645 O O . SER A 1 327 ? 23.128 -28.109 -16.869 1.00 84.44 327 SER A O 1
ATOM 2647 N N . THR A 1 328 ? 22.569 -26.744 -18.564 1.00 87.25 328 THR A N 1
ATOM 2648 C CA . THR A 1 328 ? 23.625 -25.753 -18.333 1.00 87.25 328 THR A CA 1
ATOM 2649 C C . THR A 1 328 ? 23.120 -24.482 -17.653 1.00 87.25 328 THR A C 1
ATOM 2651 O O . THR A 1 328 ? 23.942 -23.632 -17.297 1.00 87.25 328 THR A O 1
ATOM 2654 N N . ASN A 1 329 ? 21.800 -24.352 -17.458 1.00 87.94 329 ASN A N 1
ATOM 2655 C CA . ASN A 1 329 ? 21.108 -23.126 -17.051 1.00 87.94 329 ASN A CA 1
ATOM 2656 C C . ASN A 1 329 ? 21.428 -21.943 -17.982 1.00 87.94 329 ASN A C 1
ATOM 2658 O O . ASN A 1 329 ? 21.693 -20.828 -17.524 1.00 87.94 329 ASN A O 1
ATOM 2662 N N . THR A 1 330 ? 21.432 -22.198 -19.292 1.00 92.94 330 THR A N 1
ATOM 2663 C CA . THR A 1 330 ? 21.741 -21.196 -20.323 1.00 92.94 330 THR A CA 1
ATOM 2664 C C . THR A 1 330 ? 20.473 -20.748 -21.041 1.00 92.94 330 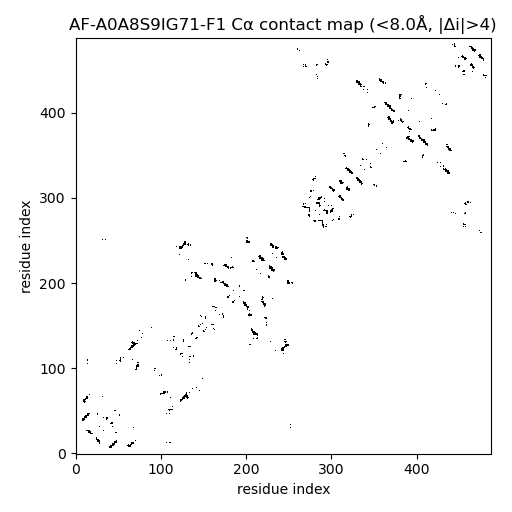THR A C 1
ATOM 2666 O O . THR A 1 330 ? 19.645 -21.570 -21.423 1.00 92.94 330 THR A O 1
ATOM 2669 N N . LEU A 1 331 ? 20.339 -19.444 -21.272 1.00 94.50 331 LEU A N 1
ATOM 2670 C CA . LEU A 1 331 ? 19.275 -18.845 -22.068 1.00 94.50 331 LEU A CA 1
ATOM 2671 C C . LEU A 1 331 ? 19.856 -18.166 -23.299 1.00 94.50 331 LEU A C 1
ATOM 2673 O O . LEU A 1 331 ? 20.815 -17.402 -23.191 1.00 94.50 331 LEU A O 1
ATOM 2677 N N . GLY A 1 332 ? 19.205 -18.367 -24.439 1.00 95.44 332 GLY A N 1
ATOM 2678 C CA . GLY A 1 332 ? 19.346 -17.488 -25.594 1.00 95.44 332 GLY A CA 1
ATOM 2679 C C . GLY A 1 332 ? 18.318 -16.371 -25.509 1.00 95.44 332 GLY A C 1
ATOM 2680 O O . GLY A 1 332 ? 17.121 -16.648 -25.503 1.00 95.44 332 GLY A O 1
ATOM 2681 N N . LEU A 1 333 ? 18.760 -15.119 -25.456 1.00 94.50 333 LEU A N 1
ATOM 2682 C CA . LEU A 1 333 ? 17.902 -13.948 -25.299 1.00 94.50 333 LEU A CA 1
ATOM 2683 C C . LEU A 1 333 ? 18.060 -12.986 -26.472 1.00 94.50 333 LEU A C 1
ATOM 2685 O O . LEU A 1 333 ? 19.170 -12.709 -26.917 1.00 94.50 333 LEU A O 1
ATOM 2689 N N . ALA A 1 334 ? 16.956 -12.402 -26.924 1.00 92.38 334 ALA A N 1
ATOM 2690 C CA . ALA A 1 334 ? 16.973 -11.258 -27.827 1.00 92.38 334 ALA A CA 1
ATOM 2691 C C . ALA A 1 334 ? 16.049 -10.169 -27.297 1.00 92.38 334 ALA A C 1
ATOM 2693 O O . ALA A 1 334 ? 14.932 -10.439 -26.864 1.00 92.38 334 ALA A O 1
ATOM 2694 N N . ARG A 1 335 ? 16.490 -8.915 -27.351 1.00 89.19 335 ARG A N 1
ATOM 2695 C CA . ARG A 1 335 ? 15.622 -7.788 -27.007 1.00 89.19 335 ARG A CA 1
ATOM 2696 C C . ARG A 1 335 ? 14.454 -7.712 -27.985 1.00 89.19 335 ARG A C 1
ATOM 2698 O O . ARG A 1 335 ? 14.664 -7.694 -29.198 1.00 89.19 335 ARG A O 1
ATOM 2705 N N . GLN A 1 336 ? 13.236 -7.644 -27.449 1.00 87.19 336 GLN A N 1
ATOM 2706 C CA . GLN A 1 336 ? 12.014 -7.698 -28.251 1.00 87.19 336 GLN A CA 1
ATOM 2707 C C . GLN A 1 336 ? 11.945 -6.567 -29.281 1.00 87.19 336 GLN A C 1
ATOM 2709 O O . GLN A 1 336 ? 11.491 -6.776 -30.398 1.00 87.19 336 GLN A O 1
ATOM 2714 N N . ASP A 1 337 ? 12.432 -5.378 -28.936 1.00 85.62 337 ASP A N 1
ATOM 2715 C CA . ASP A 1 337 ? 12.400 -4.204 -29.805 1.00 85.62 337 ASP A CA 1
ATOM 2716 C C . ASP A 1 337 ? 13.385 -4.276 -30.984 1.00 85.62 337 ASP A C 1
ATOM 2718 O O . ASP A 1 337 ? 13.268 -3.491 -31.924 1.00 85.62 337 ASP A O 1
ATOM 2722 N N . PHE A 1 338 ? 14.321 -5.232 -30.982 1.00 86.94 338 PHE A N 1
ATOM 2723 C CA . PHE A 1 338 ? 15.116 -5.572 -32.167 1.00 86.94 338 PHE A CA 1
ATOM 2724 C C . PHE A 1 338 ? 14.429 -6.617 -33.058 1.00 86.94 338 PHE A C 1
ATOM 2726 O O . PHE A 1 338 ? 14.890 -6.884 -34.167 1.00 86.94 338 PHE A O 1
ATOM 2733 N N . LEU A 1 339 ? 13.321 -7.218 -32.628 1.00 82.88 339 LEU A N 1
ATOM 2734 C CA . LEU A 1 339 ? 12.605 -8.217 -33.413 1.00 82.88 339 LEU A CA 1
ATOM 2735 C C . LEU A 1 339 ? 11.523 -7.534 -34.262 1.00 82.88 339 LEU A C 1
ATOM 2737 O O . LEU A 1 339 ? 10.580 -6.950 -33.744 1.00 82.88 339 LEU A O 1
ATOM 2741 N N . GLY A 1 340 ? 11.648 -7.617 -35.590 1.00 74.12 340 GLY A N 1
ATOM 2742 C CA . GLY A 1 340 ? 10.606 -7.171 -36.530 1.00 74.12 340 GLY A CA 1
ATOM 2743 C C . GLY A 1 340 ? 10.649 -5.704 -36.980 1.00 74.12 340 GLY A C 1
ATOM 2744 O O . GLY A 1 340 ? 9.888 -5.338 -37.871 1.00 74.12 340 GLY A O 1
ATOM 2745 N N . VAL A 1 341 ? 11.555 -4.877 -36.450 1.00 75.88 341 VAL A N 1
ATOM 2746 C CA . VAL A 1 341 ? 11.783 -3.494 -36.914 1.00 75.88 341 VAL A CA 1
ATOM 2747 C C . VAL A 1 341 ? 13.267 -3.236 -37.168 1.00 75.88 341 VAL A C 1
ATOM 2749 O O . VAL A 1 341 ? 14.120 -3.950 -36.647 1.00 75.88 341 VAL A O 1
ATOM 2752 N N . SER A 1 342 ? 13.588 -2.236 -37.994 1.00 82.38 342 SER A N 1
ATOM 2753 C CA . SER A 1 342 ? 14.980 -1.833 -38.212 1.00 82.38 342 SER A CA 1
ATOM 2754 C C . SER A 1 342 ? 15.570 -1.206 -36.949 1.00 82.38 342 SER A C 1
ATOM 2756 O O . SER A 1 342 ? 14.880 -0.491 -36.226 1.00 82.38 342 SER A O 1
ATOM 2758 N N . PHE A 1 343 ? 16.868 -1.410 -36.731 1.00 84.12 343 PHE A N 1
ATOM 2759 C CA . PHE A 1 343 ? 17.613 -0.933 -35.564 1.00 84.12 343 PHE A CA 1
ATOM 2760 C C . PHE A 1 343 ? 17.356 0.545 -35.234 1.00 84.12 343 PHE A C 1
ATOM 2762 O O . PHE A 1 343 ? 17.172 0.914 -34.079 1.00 84.12 343 PHE A O 1
ATOM 2769 N N . CYS A 1 344 ? 17.275 1.401 -36.257 1.00 84.00 344 CYS A N 1
ATOM 2770 C CA . CYS A 1 344 ? 17.020 2.834 -36.090 1.00 84.00 344 CYS A CA 1
ATOM 2771 C C . CYS A 1 344 ? 15.628 3.186 -35.529 1.00 84.00 344 CYS A C 1
ATOM 2773 O O . CYS A 1 344 ? 15.395 4.346 -35.182 1.00 84.00 344 CYS A O 1
ATOM 2775 N N . ASN A 1 345 ? 14.699 2.228 -35.491 1.00 81.06 345 ASN A N 1
ATOM 2776 C CA . ASN A 1 345 ? 13.336 2.401 -34.996 1.00 81.06 345 ASN A CA 1
ATOM 2777 C C . ASN A 1 345 ? 13.095 1.758 -33.622 1.00 81.06 345 ASN A C 1
ATOM 2779 O O . ASN A 1 345 ? 12.023 1.996 -33.060 1.00 81.06 345 ASN A O 1
ATOM 2783 N N . SER A 1 346 ? 14.064 1.001 -33.100 1.00 74.50 346 SER A N 1
ATOM 2784 C CA . SER A 1 346 ? 14.034 0.331 -31.794 1.00 74.50 346 SER A CA 1
ATOM 2785 C C . SER A 1 346 ? 14.139 1.305 -30.609 1.00 74.50 346 SER A C 1
ATOM 2787 O O . SER A 1 346 ? 14.436 2.493 -30.771 1.00 74.50 346 SER A O 1
ATOM 2789 N N . THR A 1 347 ? 13.875 0.804 -29.401 1.00 70.00 347 THR A N 1
ATOM 2790 C CA . THR A 1 347 ? 13.833 1.590 -28.161 1.00 70.00 347 THR A CA 1
ATOM 2791 C C . THR A 1 347 ? 15.245 1.742 -27.587 1.00 70.00 347 THR A C 1
ATOM 2793 O O . THR A 1 347 ? 15.984 0.776 -27.439 1.00 70.00 347 THR A O 1
ATOM 2796 N N . LEU A 1 348 ? 15.665 2.956 -27.235 1.00 68.81 348 LEU A N 1
ATOM 2797 C CA . LEU A 1 348 ? 17.056 3.245 -26.838 1.00 68.81 348 LEU A CA 1
ATOM 2798 C C . LEU A 1 348 ? 17.254 3.220 -25.319 1.00 68.81 348 LEU A C 1
ATOM 2800 O O . LEU A 1 348 ? 17.761 4.162 -24.716 1.00 68.81 348 LEU A O 1
ATOM 2804 N N . THR A 1 349 ? 16.792 2.161 -24.676 1.00 64.94 349 THR A N 1
ATOM 2805 C CA . THR A 1 349 ? 16.947 1.947 -23.236 1.00 64.94 349 THR A CA 1
ATOM 2806 C C . THR A 1 349 ? 18.311 1.319 -22.944 1.00 64.94 349 THR A C 1
ATOM 2808 O O . THR A 1 349 ? 18.691 0.306 -23.538 1.00 64.94 349 THR A O 1
ATOM 2811 N N . GLY A 1 350 ? 19.062 1.947 -22.035 1.00 58.66 350 GLY A N 1
ATOM 2812 C CA . GLY A 1 350 ? 20.408 1.548 -21.607 1.00 58.66 350 GLY A CA 1
ATOM 2813 C C . GLY A 1 350 ? 20.431 0.549 -20.450 1.00 58.66 350 GLY A C 1
ATOM 2814 O O . GLY A 1 350 ? 21.340 0.598 -19.626 1.00 58.66 350 GLY A O 1
ATOM 2815 N N . THR A 1 351 ? 19.432 -0.322 -20.338 1.00 56.25 351 THR A N 1
ATOM 2816 C CA . THR A 1 351 ? 19.373 -1.299 -19.248 1.00 56.25 351 THR A CA 1
ATOM 2817 C C . THR A 1 351 ? 20.182 -2.538 -19.616 1.00 56.25 351 THR A C 1
ATOM 2819 O O . THR A 1 351 ? 19.892 -3.253 -20.574 1.00 56.25 351 THR A O 1
ATOM 2822 N N . THR A 1 352 ? 21.251 -2.780 -18.863 1.00 61.16 352 THR A N 1
ATOM 2823 C CA . THR A 1 352 ? 22.036 -4.013 -18.939 1.00 61.16 352 THR A CA 1
ATOM 2824 C C . THR A 1 352 ? 21.405 -5.077 -18.053 1.00 61.16 352 THR A C 1
ATOM 2826 O O . THR A 1 352 ? 21.008 -4.773 -16.929 1.00 61.16 352 THR A O 1
ATOM 2829 N N . LEU A 1 353 ? 21.376 -6.328 -18.519 1.00 68.69 353 LEU A N 1
ATOM 2830 C CA . LEU A 1 353 ? 21.181 -7.472 -17.623 1.00 68.69 353 LEU A CA 1
ATOM 2831 C C . LEU A 1 353 ? 22.232 -7.382 -16.508 1.00 68.69 353 LEU A C 1
ATOM 2833 O O . LEU A 1 353 ? 23.417 -7.191 -16.793 1.00 68.69 353 LEU A O 1
ATOM 2837 N N . THR A 1 354 ? 21.803 -7.430 -15.247 1.00 62.34 354 THR A N 1
ATOM 2838 C CA . THR A 1 354 ? 22.718 -7.276 -14.114 1.00 62.34 354 THR A CA 1
ATOM 2839 C C . THR A 1 354 ? 23.601 -8.515 -13.981 1.00 62.34 354 THR A C 1
ATOM 2841 O O . THR A 1 354 ? 23.153 -9.648 -14.170 1.00 62.34 354 THR A O 1
ATOM 2844 N N . ASN A 1 355 ? 24.865 -8.302 -13.603 1.00 64.44 355 ASN A N 1
ATOM 2845 C CA . ASN A 1 355 ? 25.829 -9.385 -13.364 1.00 64.44 355 ASN A CA 1
ATOM 2846 C C . ASN A 1 355 ? 25.486 -10.255 -12.137 1.00 64.44 355 ASN A C 1
ATOM 2848 O O . ASN A 1 355 ? 26.187 -11.231 -11.873 1.00 64.44 355 ASN A O 1
ATOM 2852 N N . GLU A 1 356 ? 24.453 -9.892 -11.374 1.00 75.12 356 GLU A N 1
ATOM 2853 C CA . GLU A 1 356 ? 24.004 -10.614 -10.182 1.00 75.12 356 GLU A CA 1
ATOM 2854 C C . GLU A 1 356 ? 23.244 -11.890 -10.558 1.00 75.12 356 GLU A C 1
ATOM 2856 O O . GLU A 1 356 ? 23.580 -12.960 -10.059 1.00 75.12 356 GLU A O 1
ATOM 2861 N N . LEU A 1 357 ? 22.302 -11.806 -11.507 1.00 82.62 357 LEU A N 1
ATOM 2862 C CA . LEU A 1 357 ? 21.484 -12.948 -11.943 1.00 82.62 357 LEU A CA 1
ATOM 2863 C C . LEU A 1 357 ? 21.976 -13.597 -13.236 1.00 82.62 357 LEU A C 1
ATOM 2865 O O . LEU A 1 357 ? 21.782 -14.798 -13.430 1.00 82.62 357 LEU A O 1
ATOM 2869 N N . PHE A 1 358 ? 22.633 -12.836 -14.112 1.00 88.38 358 PHE A N 1
ATOM 2870 C CA . PHE A 1 358 ? 23.059 -13.316 -15.422 1.00 88.38 358 PHE A CA 1
ATOM 2871 C C . PHE A 1 358 ? 24.570 -13.202 -15.594 1.00 88.38 358 PHE A C 1
ATOM 2873 O O . PHE A 1 358 ? 25.201 -12.206 -15.253 1.00 88.38 358 PHE A O 1
ATOM 2880 N N . GLN A 1 359 ? 25.166 -14.237 -16.174 1.00 90.31 359 GLN A N 1
ATOM 2881 C CA . GLN A 1 359 ? 26.540 -14.236 -16.650 1.00 90.31 359 GLN A CA 1
ATOM 2882 C C . GLN A 1 359 ? 26.534 -14.315 -18.174 1.00 90.31 359 GLN A C 1
ATOM 2884 O O . GLN A 1 359 ? 26.109 -15.321 -18.737 1.00 90.31 359 GLN A O 1
ATOM 2889 N N . LEU A 1 360 ? 27.026 -13.275 -18.847 1.00 90.12 360 LEU A N 1
ATOM 2890 C CA . LEU A 1 360 ? 27.171 -13.288 -20.302 1.00 90.12 360 LEU A CA 1
ATOM 2891 C C . LEU A 1 360 ? 28.156 -14.382 -20.746 1.00 90.12 360 LEU A C 1
ATOM 2893 O O . LEU A 1 360 ? 29.219 -14.542 -20.139 1.00 90.12 360 LEU A O 1
ATOM 2897 N N . SER A 1 361 ? 27.801 -15.128 -21.796 1.00 90.94 361 SER A N 1
ATOM 2898 C CA . SER A 1 361 ? 28.696 -16.121 -22.398 1.00 90.94 361 SER A CA 1
ATOM 2899 C C . SER A 1 361 ? 29.953 -15.446 -22.981 1.00 90.94 361 SER A C 1
ATOM 2901 O O . SER A 1 361 ? 29.843 -14.369 -23.572 1.00 90.94 361 SER A O 1
ATOM 2903 N N . PRO A 1 362 ? 31.150 -16.054 -22.849 1.00 90.62 362 PRO A N 1
ATOM 2904 C CA . PRO A 1 362 ? 32.410 -15.480 -23.336 1.00 90.62 362 PRO A CA 1
ATOM 2905 C C . PRO A 1 362 ? 32.458 -15.292 -24.860 1.00 90.62 362 PRO A C 1
ATOM 2907 O O . PRO A 1 362 ? 33.277 -14.518 -25.354 1.00 90.62 362 PRO A O 1
ATOM 2910 N N . ASP A 1 363 ? 31.569 -15.950 -25.607 1.00 91.50 363 ASP A N 1
ATOM 2911 C CA . ASP A 1 363 ? 31.435 -15.773 -27.055 1.00 91.50 363 ASP A CA 1
ATOM 2912 C C . ASP A 1 363 ? 30.747 -14.457 -27.438 1.00 91.50 363 ASP A C 1
ATOM 2914 O O . ASP A 1 363 ? 30.714 -14.091 -28.616 1.00 91.50 363 ASP A O 1
ATOM 2918 N N . TYR A 1 364 ? 30.240 -13.712 -26.454 1.00 91.50 364 TYR A N 1
ATOM 2919 C CA . TYR A 1 364 ? 29.541 -12.448 -26.633 1.00 91.50 364 TYR A CA 1
ATOM 2920 C C . TYR A 1 364 ? 30.253 -11.309 -25.906 1.00 91.50 364 TYR A C 1
ATOM 2922 O O . TYR A 1 364 ? 30.948 -11.486 -24.910 1.00 91.50 364 TYR A O 1
ATOM 2930 N N . THR A 1 365 ? 30.081 -10.103 -26.432 1.00 88.25 365 THR A N 1
ATOM 2931 C CA . THR A 1 365 ? 30.635 -8.877 -25.871 1.00 88.25 365 THR A CA 1
ATOM 2932 C C . THR A 1 365 ? 29.622 -7.747 -25.959 1.00 88.25 365 THR A C 1
ATOM 2934 O O . THR A 1 365 ? 28.719 -7.753 -26.803 1.00 88.25 365 THR A O 1
ATOM 2937 N N . THR A 1 366 ? 29.789 -6.765 -25.086 1.00 87.94 366 THR A N 1
ATOM 2938 C CA . THR A 1 366 ? 28.974 -5.556 -25.068 1.00 87.94 366 THR A CA 1
ATOM 2939 C C . THR A 1 366 ? 29.609 -4.501 -25.967 1.00 87.94 366 THR A C 1
ATOM 2941 O O . THR A 1 366 ? 30.801 -4.218 -25.858 1.00 87.94 366 THR A O 1
ATOM 2944 N N . LEU A 1 367 ? 28.808 -3.899 -26.841 1.00 86.62 367 LEU A N 1
ATOM 2945 C CA . LEU A 1 367 ? 29.164 -2.697 -27.586 1.00 86.62 367 LEU A CA 1
ATOM 2946 C C . LEU A 1 367 ? 28.398 -1.496 -27.046 1.00 86.62 367 LEU A C 1
ATOM 2948 O O . LEU A 1 367 ? 27.228 -1.597 -26.672 1.00 86.62 367 LEU A O 1
ATOM 2952 N N . PHE A 1 368 ? 29.062 -0.349 -27.079 1.00 85.44 368 PHE A N 1
ATOM 2953 C CA . PHE A 1 368 ? 28.519 0.938 -26.680 1.00 85.44 368 PHE A CA 1
ATOM 2954 C C . PHE A 1 368 ? 28.072 1.692 -27.927 1.00 85.44 368 PHE A C 1
ATOM 2956 O O . PHE A 1 368 ? 28.858 1.917 -28.852 1.00 85.44 368 PHE A O 1
ATOM 2963 N N . VAL A 1 369 ? 26.797 2.067 -27.962 1.00 85.62 369 VAL A N 1
ATOM 2964 C CA . VAL A 1 369 ? 26.204 2.869 -29.030 1.00 85.62 369 VAL A CA 1
ATOM 2965 C C . VAL A 1 369 ? 25.996 4.276 -28.502 1.00 85.62 369 VAL A C 1
ATOM 2967 O O . VAL A 1 369 ? 25.126 4.508 -27.667 1.00 85.62 369 VAL A O 1
ATOM 2970 N N . TYR A 1 370 ? 26.788 5.217 -29.000 1.00 85.81 370 TYR A N 1
ATOM 2971 C CA . TYR A 1 370 ? 26.671 6.637 -28.689 1.00 85.81 370 TYR A CA 1
ATOM 2972 C C . TYR A 1 370 ? 25.844 7.315 -29.778 1.00 85.81 370 TYR A C 1
ATOM 2974 O O . TYR A 1 370 ? 26.060 7.051 -30.958 1.00 85.81 370 TYR A O 1
ATOM 2982 N N . TYR A 1 371 ? 24.896 8.171 -29.410 1.00 85.31 371 TYR A N 1
ATOM 2983 C CA . TYR A 1 371 ? 23.984 8.825 -30.352 1.00 85.31 371 TYR A CA 1
ATOM 2984 C C . TYR A 1 371 ? 23.786 10.305 -30.012 1.00 85.31 371 TYR A C 1
ATOM 2986 O O . TYR A 1 371 ? 24.238 10.779 -28.966 1.00 85.31 371 TYR A O 1
ATOM 2994 N N . LEU A 1 372 ? 23.162 11.052 -30.933 1.00 85.06 372 LEU A N 1
ATOM 2995 C CA . LEU A 1 372 ? 23.171 12.522 -30.944 1.00 85.06 372 LEU A CA 1
ATOM 2996 C C . LEU A 1 372 ? 24.605 13.080 -30.977 1.00 85.06 372 LEU A C 1
ATOM 2998 O O . LEU A 1 372 ? 24.969 13.971 -30.214 1.00 85.06 372 LEU A O 1
ATOM 3002 N N . CYS A 1 373 ? 25.435 12.504 -31.844 1.00 84.06 373 CYS A N 1
ATOM 3003 C CA . CYS A 1 373 ? 26.821 12.910 -32.022 1.00 84.06 373 CYS A CA 1
ATOM 3004 C C . CYS A 1 373 ? 26.971 14.118 -32.961 1.00 84.06 373 CYS A C 1
ATOM 3006 O O . CYS A 1 373 ? 26.147 14.346 -33.851 1.00 84.06 373 CYS A O 1
ATOM 3008 N N . GLU A 1 374 ? 28.065 14.864 -32.805 1.00 82.19 374 GLU A N 1
ATOM 3009 C CA . GLU A 1 374 ? 28.404 15.993 -33.679 1.00 82.19 374 GLU A CA 1
ATOM 3010 C C . GLU A 1 374 ? 28.622 15.580 -35.159 1.00 82.19 374 GLU A C 1
ATOM 3012 O O . GLU A 1 374 ? 29.153 14.500 -35.436 1.00 82.19 374 GLU A O 1
ATOM 3017 N N . PRO A 1 375 ? 28.310 16.450 -36.145 1.00 69.31 375 PRO A N 1
ATOM 3018 C CA . PRO A 1 375 ? 28.366 16.126 -37.579 1.00 69.31 375 PRO A CA 1
ATOM 3019 C C . PRO A 1 375 ? 29.736 15.745 -38.149 1.00 69.31 375 PRO A C 1
ATOM 3021 O O . PRO A 1 375 ? 29.808 15.117 -39.203 1.00 69.31 375 PRO A O 1
ATOM 3024 N N . HIS A 1 376 ? 30.823 16.142 -37.486 1.00 65.56 376 HIS A N 1
ATOM 3025 C CA . HIS A 1 376 ? 32.185 16.060 -38.024 1.00 65.56 376 HIS A CA 1
ATOM 3026 C C . HIS A 1 376 ? 32.981 14.835 -37.548 1.00 65.56 376 HIS A C 1
ATOM 3028 O O . HIS A 1 376 ? 34.201 14.791 -37.704 1.00 65.56 376 HIS A O 1
ATOM 3034 N N . LEU A 1 377 ? 32.328 13.826 -36.964 1.00 63.22 377 LEU A N 1
ATOM 3035 C CA . LEU A 1 377 ? 32.988 12.556 -36.670 1.00 63.22 377 LEU A CA 1
ATOM 3036 C C . LEU A 1 377 ? 33.144 11.749 -37.971 1.00 63.22 377 LEU A C 1
ATOM 3038 O O . LEU A 1 377 ? 32.164 11.323 -38.578 1.00 63.22 377 LEU A O 1
ATOM 3042 N N . THR A 1 378 ? 34.384 11.508 -38.394 1.00 58.94 378 THR A N 1
ATOM 3043 C CA . THR A 1 378 ? 34.727 10.543 -39.450 1.00 58.94 378 THR A CA 1
ATOM 3044 C C . THR A 1 378 ? 35.273 9.271 -38.809 1.00 58.94 378 THR A C 1
ATOM 3046 O O . THR A 1 378 ? 36.455 9.199 -38.480 1.00 58.94 378 THR A O 1
ATOM 3049 N N . ASN A 1 379 ? 34.409 8.276 -38.609 1.00 67.44 379 ASN A N 1
ATOM 3050 C CA . ASN A 1 379 ? 34.762 6.937 -38.137 1.00 67.44 379 ASN A CA 1
ATOM 3051 C C . ASN A 1 379 ? 33.990 5.897 -38.985 1.00 67.44 379 ASN A C 1
ATOM 3053 O O . ASN A 1 379 ? 32.798 6.105 -39.225 1.00 67.44 379 ASN A O 1
ATOM 3057 N N . PRO A 1 380 ? 34.621 4.800 -39.454 1.00 65.88 380 PRO A N 1
ATOM 3058 C CA . PRO A 1 380 ? 33.943 3.703 -40.163 1.00 65.88 380 PRO A CA 1
ATOM 3059 C C . PRO A 1 380 ? 32.726 3.103 -39.437 1.00 65.88 380 PRO A C 1
ATOM 3061 O O . PRO A 1 380 ? 31.853 2.527 -40.089 1.00 65.88 380 PRO A O 1
ATOM 3064 N N . ALA A 1 381 ? 32.662 3.256 -38.111 1.00 71.44 381 ALA A N 1
ATOM 3065 C CA . ALA A 1 381 ? 31.561 2.808 -37.263 1.00 71.44 381 ALA A CA 1
ATOM 3066 C C . ALA A 1 381 ? 30.410 3.829 -37.117 1.00 71.44 381 ALA A C 1
ATOM 3068 O O . ALA A 1 381 ? 29.457 3.563 -36.382 1.00 71.44 381 ALA A O 1
ATOM 3069 N N . ASN A 1 382 ? 30.472 4.979 -37.803 1.00 80.94 382 ASN A N 1
ATOM 3070 C CA . ASN A 1 382 ? 29.416 5.990 -37.764 1.00 80.94 382 ASN A CA 1
ATOM 3071 C C . ASN A 1 382 ? 28.245 5.632 -38.676 1.00 80.94 382 ASN A C 1
ATOM 3073 O O . ASN A 1 382 ? 28.422 5.183 -39.808 1.00 80.94 382 ASN A O 1
ATOM 3077 N N . PHE A 1 383 ? 27.036 5.922 -38.213 1.00 83.12 383 PHE A N 1
ATOM 3078 C CA . PHE A 1 383 ? 25.808 5.738 -38.973 1.00 83.12 383 PHE A CA 1
ATOM 3079 C C . PHE A 1 383 ? 24.785 6.814 -38.615 1.00 83.12 383 PHE A C 1
ATOM 3081 O O . PHE A 1 383 ? 24.912 7.523 -37.618 1.00 83.12 383 PHE A O 1
ATOM 3088 N N . LYS A 1 384 ? 23.762 6.962 -39.458 1.00 84.44 384 LYS A N 1
ATOM 3089 C CA . LYS A 1 384 ? 22.692 7.939 -39.260 1.00 84.44 384 LYS A CA 1
ATOM 3090 C C . LYS A 1 384 ? 21.354 7.227 -39.173 1.00 84.44 384 LYS A C 1
ATOM 3092 O O . LYS A 1 384 ? 21.019 6.430 -40.043 1.00 84.44 384 LYS A O 1
ATOM 3097 N N . CYS A 1 385 ? 20.578 7.574 -38.157 1.00 83.75 385 CYS A N 1
ATOM 3098 C CA . CYS A 1 385 ? 19.231 7.068 -37.947 1.00 83.75 385 CYS A CA 1
ATOM 3099 C C . CYS A 1 385 ? 18.241 8.243 -37.843 1.00 83.75 385 CYS A C 1
ATOM 3101 O O . CYS A 1 385 ? 18.593 9.275 -37.267 1.00 83.75 385 CYS A O 1
ATOM 3103 N N . PRO A 1 386 ? 16.994 8.111 -38.338 1.00 81.62 386 PRO A N 1
ATOM 3104 C CA . PRO A 1 386 ? 16.030 9.216 -38.340 1.00 81.62 386 PRO A CA 1
ATOM 3105 C C . PRO A 1 386 ? 15.711 9.781 -36.950 1.00 81.62 386 PRO A C 1
ATOM 3107 O O . PRO A 1 386 ? 15.620 10.994 -36.798 1.00 81.62 386 PRO A O 1
ATOM 3110 N N . LYS A 1 387 ? 15.571 8.916 -35.935 1.00 77.44 387 LYS A N 1
ATOM 3111 C CA . LYS A 1 387 ? 15.170 9.315 -34.574 1.00 77.44 387 LYS A CA 1
ATOM 3112 C C . LYS A 1 387 ? 16.325 9.793 -33.687 1.00 77.44 387 LYS A C 1
ATOM 3114 O O . LYS A 1 387 ? 16.087 10.536 -32.745 1.00 77.44 387 LYS A O 1
ATOM 3119 N N . ILE A 1 388 ? 17.553 9.343 -33.957 1.00 77.38 388 ILE A N 1
ATOM 3120 C CA . ILE A 1 388 ? 18.673 9.430 -32.993 1.00 77.38 388 ILE A CA 1
ATOM 3121 C C . ILE A 1 388 ? 19.875 10.204 -33.537 1.00 77.38 388 ILE A C 1
ATOM 3123 O O . ILE A 1 388 ? 20.898 10.335 -32.867 1.00 77.38 388 ILE A O 1
ATOM 3127 N N . GLY A 1 389 ? 19.746 10.732 -34.756 1.00 83.56 389 GLY A N 1
ATOM 3128 C CA . GLY A 1 389 ? 20.774 11.526 -35.409 1.00 83.56 389 GLY A CA 1
ATOM 3129 C C . GLY A 1 389 ? 21.978 10.690 -35.834 1.00 83.56 389 GLY A C 1
ATOM 3130 O O . GLY A 1 389 ? 21.837 9.556 -36.300 1.00 83.56 389 GLY A O 1
ATOM 3131 N N . ILE A 1 390 ? 23.160 11.293 -35.728 1.00 85.69 390 ILE A N 1
ATOM 3132 C CA . ILE A 1 390 ? 24.433 10.619 -35.985 1.00 85.69 390 ILE A CA 1
ATOM 3133 C C . ILE A 1 390 ? 24.791 9.810 -34.746 1.00 85.69 390 ILE A C 1
ATOM 3135 O O . ILE A 1 390 ? 24.742 10.322 -33.626 1.00 85.69 390 ILE A O 1
ATOM 3139 N N . ALA A 1 391 ? 25.142 8.552 -34.966 1.00 86.12 391 ALA A N 1
ATOM 3140 C CA . ALA A 1 391 ? 25.534 7.617 -33.935 1.00 86.12 391 ALA A CA 1
ATOM 3141 C C . ALA A 1 391 ? 26.854 6.936 -34.302 1.00 86.12 391 ALA A C 1
ATOM 3143 O O . ALA A 1 391 ? 27.214 6.848 -35.477 1.00 86.12 391 ALA A O 1
ATOM 3144 N N . SER A 1 392 ? 27.565 6.463 -33.284 1.00 83.75 392 SER A N 1
ATOM 3145 C CA . SER A 1 392 ? 28.825 5.735 -33.404 1.00 83.75 392 SER A CA 1
ATOM 3146 C C . SER A 1 392 ? 28.825 4.523 -32.480 1.00 83.75 392 SER A C 1
ATOM 3148 O O . SER A 1 392 ? 28.262 4.569 -31.384 1.00 83.75 392 SER A O 1
ATOM 3150 N N . MET A 1 393 ? 29.461 3.437 -32.916 1.00 84.62 393 MET A N 1
ATOM 3151 C CA . MET A 1 393 ? 29.512 2.169 -32.189 1.00 84.62 393 MET A CA 1
ATOM 3152 C C . MET A 1 393 ? 30.949 1.800 -31.825 1.00 84.62 393 MET A C 1
ATOM 3154 O O . MET A 1 393 ? 31.810 1.750 -32.700 1.00 84.62 393 MET A O 1
ATOM 3158 N N . HIS A 1 394 ? 31.192 1.502 -30.548 1.00 79.94 394 HIS A N 1
ATOM 3159 C CA . HIS A 1 394 ? 32.532 1.250 -30.015 1.00 79.94 394 HIS A CA 1
ATOM 3160 C C . HIS A 1 394 ? 32.571 0.040 -29.083 1.00 79.94 394 HIS A C 1
ATOM 3162 O O . HIS A 1 394 ? 31.583 -0.298 -28.429 1.00 79.94 394 HIS A O 1
ATOM 3168 N N . ARG A 1 395 ? 33.741 -0.605 -29.007 1.00 76.88 395 ARG A N 1
ATOM 3169 C CA . ARG A 1 395 ? 34.019 -1.670 -28.027 1.00 76.88 395 ARG A CA 1
ATOM 3170 C C . ARG A 1 395 ? 34.409 -1.134 -26.650 1.00 76.88 395 ARG A C 1
ATOM 3172 O O . ARG A 1 395 ? 34.126 -1.782 -25.649 1.00 76.88 395 ARG A O 1
ATOM 3179 N N . SER A 1 396 ? 35.073 0.018 -26.592 1.00 71.75 396 SER A N 1
ATOM 3180 C CA . SER A 1 396 ? 35.486 0.644 -25.337 1.00 71.75 396 SER A CA 1
ATOM 3181 C C . SER A 1 396 ? 34.428 1.624 -24.829 1.00 71.75 396 SER A C 1
ATOM 3183 O O . SER A 1 396 ? 33.768 2.309 -25.608 1.00 71.75 396 SER A O 1
ATOM 3185 N N . ASN A 1 397 ? 34.305 1.718 -23.502 1.00 66.88 397 ASN A N 1
ATOM 3186 C CA . ASN A 1 397 ? 33.491 2.731 -22.826 1.00 66.88 397 ASN A CA 1
ATOM 3187 C C . ASN A 1 397 ? 34.251 4.065 -22.696 1.00 66.88 397 ASN A C 1
ATOM 3189 O O . ASN A 1 397 ? 34.301 4.674 -21.626 1.00 66.88 397 ASN A O 1
ATOM 3193 N N . GLU A 1 398 ? 34.945 4.491 -23.749 1.00 63.88 398 GLU A N 1
ATOM 3194 C CA . GLU A 1 398 ? 35.603 5.792 -23.724 1.00 63.88 398 GLU A CA 1
ATOM 3195 C C . GLU A 1 398 ? 34.537 6.881 -23.840 1.00 63.88 398 GLU A C 1
ATOM 3197 O O . GLU A 1 398 ? 33.722 6.871 -24.760 1.00 63.88 398 GLU A O 1
ATOM 3202 N N . ASN A 1 399 ? 34.534 7.820 -22.887 1.00 54.41 399 ASN A N 1
ATOM 3203 C CA . ASN A 1 399 ? 33.640 8.975 -22.889 1.00 54.41 399 ASN A CA 1
ATOM 3204 C C . ASN A 1 399 ? 33.800 9.753 -24.201 1.00 54.41 399 ASN A C 1
ATOM 3206 O O . ASN A 1 399 ? 34.660 10.632 -24.330 1.00 54.41 399 ASN A O 1
ATOM 3210 N N . HIS A 1 400 ? 32.938 9.461 -25.170 1.00 63.09 400 HIS A N 1
ATOM 3211 C CA . HIS A 1 400 ? 32.849 10.217 -26.402 1.00 63.09 400 HIS A CA 1
ATOM 3212 C C . HIS A 1 400 ? 32.204 11.567 -26.083 1.00 63.09 400 HIS A C 1
ATOM 3214 O O . HIS A 1 400 ? 31.004 11.756 -26.248 1.00 63.09 400 HIS A O 1
ATOM 3220 N N . LYS A 1 401 ? 33.029 12.539 -25.656 1.00 62.88 401 LYS A N 1
ATOM 3221 C CA . LYS A 1 401 ? 32.648 13.933 -25.324 1.00 62.88 401 LYS A CA 1
ATOM 3222 C C . LYS A 1 401 ? 31.864 14.668 -26.428 1.00 62.88 401 LYS A C 1
ATOM 3224 O O . LYS A 1 401 ? 31.427 15.789 -26.211 1.00 62.88 401 LYS A O 1
ATOM 3229 N N . LYS A 1 402 ? 31.728 14.060 -27.607 1.00 76.38 402 LYS A N 1
ATOM 3230 C CA . LYS A 1 402 ? 31.063 14.592 -28.800 1.00 76.38 402 LYS A CA 1
ATOM 3231 C C . LYS A 1 402 ? 29.675 13.986 -29.056 1.00 76.38 402 LYS A C 1
ATOM 3233 O O . LYS A 1 402 ? 29.128 14.216 -30.129 1.00 76.38 402 LYS A O 1
ATOM 3238 N N . CYS A 1 403 ? 29.140 13.181 -28.134 1.00 80.81 403 CYS A N 1
ATOM 3239 C CA . CYS A 1 403 ? 27.809 12.572 -28.218 1.00 80.81 403 CYS A CA 1
ATOM 3240 C C . CYS A 1 403 ? 27.041 12.801 -26.909 1.00 80.81 403 CYS A C 1
ATOM 3242 O O . CYS A 1 403 ? 27.641 12.788 -25.835 1.00 80.81 403 CYS A O 1
ATOM 3244 N N . SER A 1 404 ? 25.725 13.017 -26.987 1.00 82.44 404 SER A N 1
ATOM 3245 C CA . SER A 1 404 ? 24.916 13.408 -25.819 1.00 82.44 404 SER A CA 1
ATOM 3246 C C . SER A 1 404 ? 24.321 12.241 -25.029 1.00 82.44 404 SER A C 1
ATOM 3248 O O . SER A 1 404 ? 23.889 12.448 -23.898 1.00 82.44 404 SER A O 1
ATOM 3250 N N . ALA A 1 405 ? 24.266 11.035 -25.598 1.00 82.31 405 ALA A N 1
ATOM 3251 C CA . ALA A 1 405 ? 23.685 9.871 -24.935 1.00 82.31 405 ALA A CA 1
ATOM 3252 C C . ALA A 1 405 ? 24.302 8.556 -25.431 1.00 82.31 405 ALA A C 1
ATOM 3254 O O . ALA A 1 405 ? 24.902 8.504 -26.509 1.00 82.31 405 ALA A O 1
ATOM 3255 N N . SER A 1 406 ? 24.142 7.491 -24.644 1.00 84.44 406 SER A N 1
ATOM 3256 C CA . SER A 1 406 ? 24.603 6.152 -24.999 1.00 84.44 406 SER A CA 1
ATOM 3257 C C . SER A 1 406 ? 23.693 5.049 -24.469 1.00 84.44 406 SER A C 1
ATOM 3259 O O . SER A 1 406 ? 22.955 5.231 -23.502 1.00 84.44 406 SER A O 1
ATOM 3261 N N . PHE A 1 407 ? 23.752 3.892 -25.121 1.00 84.06 407 PHE A N 1
ATOM 3262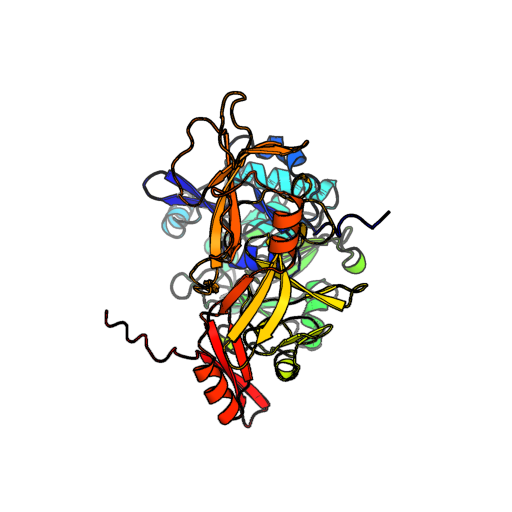 C CA . PHE A 1 407 ? 23.166 2.648 -24.636 1.00 84.06 407 PHE A CA 1
ATOM 3263 C C . PHE A 1 407 ? 24.036 1.459 -25.047 1.00 84.06 407 PHE A C 1
ATOM 3265 O O . PHE A 1 407 ? 24.906 1.572 -25.913 1.00 84.06 407 PHE A O 1
ATOM 3272 N N . ASN A 1 408 ? 23.782 0.311 -24.426 1.00 85.75 408 ASN A N 1
ATOM 3273 C CA . ASN A 1 408 ? 24.586 -0.889 -24.611 1.00 85.75 408 ASN A CA 1
ATOM 3274 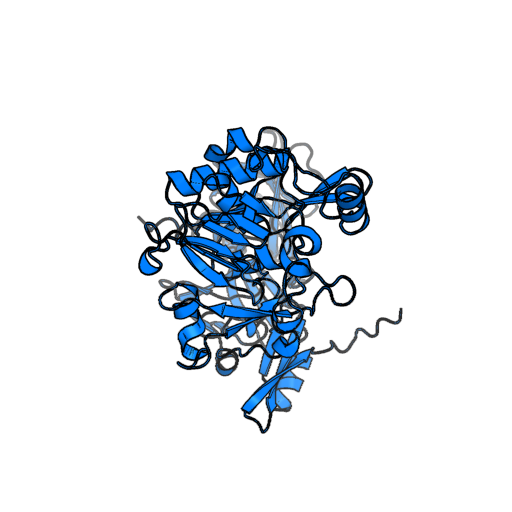C C . ASN A 1 408 ? 23.814 -1.926 -25.428 1.00 85.75 408 ASN A C 1
ATOM 3276 O O . ASN A 1 408 ? 22.611 -2.114 -25.236 1.00 85.75 408 ASN A O 1
ATOM 3280 N N . ILE A 1 409 ? 24.520 -2.628 -26.311 1.00 87.88 409 ILE A N 1
ATOM 3281 C CA . ILE A 1 409 ? 24.006 -3.792 -27.037 1.00 87.88 409 ILE A CA 1
ATOM 3282 C C . ILE A 1 409 ? 24.958 -4.969 -26.871 1.00 87.88 409 ILE A C 1
ATOM 3284 O O . ILE A 1 409 ? 26.162 -4.782 -26.720 1.00 87.88 409 ILE A O 1
ATOM 3288 N N . THR A 1 410 ? 24.427 -6.181 -26.960 1.00 89.75 410 THR A N 1
ATOM 3289 C CA . THR A 1 410 ? 25.218 -7.409 -26.864 1.00 89.75 410 THR A CA 1
ATOM 3290 C C . THR A 1 410 ? 25.305 -8.067 -28.232 1.00 89.75 410 THR A C 1
ATOM 3292 O O . THR A 1 410 ? 24.292 -8.234 -28.910 1.00 89.75 410 THR A O 1
ATOM 3295 N N . VAL A 1 411 ? 26.515 -8.437 -28.647 1.00 90.00 411 VAL A N 1
ATOM 3296 C CA . VAL A 1 411 ? 26.795 -9.062 -29.948 1.00 90.00 411 VAL A CA 1
ATOM 3297 C C . VAL A 1 411 ? 27.857 -10.157 -29.798 1.00 90.00 411 VAL A C 1
ATOM 3299 O O . VAL A 1 411 ? 28.604 -10.143 -28.822 1.00 90.00 411 VAL A O 1
ATOM 3302 N N . PRO A 1 412 ? 27.994 -11.088 -30.757 1.00 91.75 412 PRO A N 1
ATOM 3303 C CA . PRO A 1 412 ? 29.107 -12.034 -30.769 1.00 91.75 412 PRO A CA 1
ATOM 3304 C C . PRO A 1 412 ? 30.465 -11.319 -30.798 1.00 91.75 412 PRO A C 1
ATOM 3306 O O . PRO A 1 412 ? 30.628 -10.318 -31.495 1.00 91.75 412 PRO A O 1
ATOM 3309 N N . THR A 1 413 ? 31.478 -11.856 -30.124 1.00 88.50 413 THR A N 1
ATOM 3310 C CA . THR A 1 413 ? 32.857 -11.319 -30.115 1.00 88.50 413 THR A CA 1
ATOM 3311 C C . THR A 1 413 ? 33.474 -11.230 -31.517 1.00 88.50 413 THR A C 1
ATOM 3313 O O . THR A 1 413 ? 34.275 -10.332 -31.802 1.00 88.50 413 THR A O 1
ATOM 3316 N N . SER A 1 414 ? 33.043 -12.117 -32.421 1.00 86.25 414 SER A N 1
ATOM 3317 C CA . SER A 1 414 ? 33.390 -12.120 -33.848 1.00 86.25 414 SER A CA 1
ATOM 3318 C C . SER A 1 414 ? 32.803 -10.937 -34.631 1.00 86.25 414 SER A C 1
ATOM 3320 O O . SER A 1 414 ? 33.249 -10.639 -35.743 1.00 86.25 414 SER A O 1
ATOM 3322 N N . TYR A 1 415 ? 31.821 -10.224 -34.072 1.00 85.06 415 TYR A N 1
ATOM 3323 C CA . TYR A 1 415 ? 31.289 -9.004 -34.658 1.00 85.06 415 TYR A CA 1
ATOM 3324 C C . TYR A 1 415 ? 32.262 -7.841 -34.419 1.00 85.06 415 TYR A C 1
ATOM 3326 O O . TYR A 1 415 ? 32.401 -7.308 -33.315 1.00 85.06 415 TYR A O 1
ATOM 3334 N N . ALA A 1 416 ? 32.972 -7.452 -35.477 1.00 70.31 416 ALA A N 1
ATOM 3335 C CA . ALA A 1 416 ? 33.904 -6.330 -35.481 1.00 70.31 416 ALA A CA 1
ATOM 3336 C C . ALA A 1 416 ? 33.281 -5.127 -36.221 1.00 70.31 416 ALA A C 1
ATOM 3338 O O . ALA A 1 416 ? 33.309 -5.110 -37.455 1.00 70.31 416 ALA A O 1
ATOM 3339 N N . PRO A 1 417 ? 32.722 -4.131 -35.503 1.00 62.97 417 PRO A N 1
ATOM 3340 C CA . PRO A 1 417 ? 32.131 -2.942 -36.126 1.00 62.97 417 PRO A CA 1
ATOM 3341 C C . PRO A 1 417 ? 33.185 -2.011 -36.750 1.00 62.97 417 PRO A C 1
ATOM 3343 O O . PRO A 1 417 ? 32.875 -1.274 -37.675 1.00 62.97 417 PRO A O 1
ATOM 3346 N N . GLU A 1 418 ? 34.434 -2.074 -36.279 1.00 59.03 418 GLU A N 1
ATOM 3347 C CA . GLU A 1 418 ? 35.519 -1.144 -36.636 1.00 59.03 418 GLU A CA 1
ATOM 3348 C C . GLU A 1 418 ? 36.324 -1.571 -37.881 1.00 59.03 418 GLU A C 1
ATOM 3350 O O . GLU A 1 418 ? 37.128 -0.802 -38.398 1.00 59.03 418 GLU A O 1
ATOM 3355 N N . MET A 1 419 ? 36.124 -2.794 -38.388 1.00 51.81 419 MET A N 1
ATOM 3356 C CA . MET A 1 419 ? 36.959 -3.355 -39.464 1.00 51.81 419 MET A CA 1
ATOM 3357 C C . MET A 1 419 ? 36.459 -3.051 -40.890 1.00 51.81 419 MET A C 1
ATOM 3359 O O . MET A 1 419 ? 37.214 -3.249 -41.843 1.00 51.81 419 MET A O 1
ATOM 3363 N N . LYS A 1 420 ? 35.208 -2.594 -41.066 1.00 60.19 420 LYS A N 1
ATOM 3364 C CA . LYS A 1 420 ? 34.581 -2.187 -42.347 1.00 60.19 420 LYS A CA 1
ATOM 3365 C C . LYS A 1 420 ? 33.502 -1.126 -42.081 1.00 60.19 420 LYS A C 1
ATOM 3367 O O . LYS A 1 420 ? 33.106 -0.954 -40.936 1.00 60.19 420 LYS A O 1
ATOM 3372 N N . THR A 1 421 ? 33.002 -0.451 -43.122 1.00 65.94 421 THR A N 1
ATOM 3373 C CA . THR A 1 421 ? 31.803 0.400 -43.010 1.00 65.94 421 THR A CA 1
ATOM 3374 C C . THR A 1 421 ? 30.662 -0.374 -42.348 1.00 65.94 421 THR A C 1
ATOM 3376 O O . THR A 1 421 ? 30.328 -1.485 -42.774 1.00 65.94 421 THR A O 1
ATOM 3379 N N . LEU A 1 422 ? 30.087 0.195 -41.285 1.00 75.38 422 LEU A N 1
ATOM 3380 C CA . LEU A 1 422 ? 29.016 -0.445 -40.528 1.00 75.38 422 LEU A CA 1
ATOM 3381 C C . LEU A 1 422 ? 27.817 -0.743 -41.443 1.00 75.38 422 LEU A C 1
ATOM 3383 O O . LEU A 1 422 ? 27.249 0.152 -42.065 1.00 75.38 422 LEU A O 1
ATOM 3387 N N . ASN A 1 423 ? 27.413 -2.011 -41.503 1.00 82.81 423 ASN A N 1
ATOM 3388 C CA . ASN A 1 423 ? 26.222 -2.441 -42.227 1.00 82.81 423 ASN A CA 1
ATOM 3389 C C . ASN A 1 423 ? 25.086 -2.675 -41.220 1.00 82.81 423 ASN A C 1
ATOM 3391 O O . ASN A 1 423 ? 25.139 -3.622 -40.431 1.00 82.81 423 ASN A O 1
ATOM 3395 N N . LEU A 1 424 ? 24.072 -1.806 -41.253 1.00 83.69 424 LEU A N 1
ATOM 3396 C CA . LEU A 1 424 ? 22.943 -1.852 -40.320 1.00 83.69 424 LEU A CA 1
ATOM 3397 C C . LEU A 1 424 ? 22.055 -3.088 -40.510 1.00 83.69 424 LEU A C 1
ATOM 3399 O O . LEU A 1 424 ? 21.532 -3.588 -39.521 1.00 83.69 424 LEU A O 1
ATOM 3403 N N . ASP A 1 425 ? 21.946 -3.641 -41.719 1.00 84.19 425 ASP A N 1
ATOM 3404 C CA . ASP A 1 425 ? 21.188 -4.878 -41.962 1.00 84.19 425 ASP A CA 1
ATOM 3405 C C . ASP A 1 425 ? 21.900 -6.093 -41.352 1.00 84.19 425 ASP A C 1
ATOM 3407 O O . ASP A 1 425 ? 21.280 -6.982 -40.759 1.00 84.19 425 ASP A O 1
ATOM 3411 N N . ARG A 1 426 ? 23.237 -6.112 -41.427 1.00 87.06 426 ARG A N 1
ATOM 3412 C CA . ARG A 1 426 ? 24.057 -7.127 -40.757 1.00 87.06 426 ARG A CA 1
ATOM 3413 C C . ARG A 1 426 ? 23.949 -7.000 -39.239 1.00 87.06 426 ARG A C 1
ATOM 3415 O O . ARG A 1 426 ? 23.802 -8.021 -38.574 1.00 87.06 426 ARG A O 1
ATOM 3422 N N . LEU A 1 427 ? 24.005 -5.780 -38.700 1.00 87.25 427 LEU A N 1
ATOM 3423 C CA . LEU A 1 427 ? 23.799 -5.524 -37.271 1.00 87.25 427 LEU A CA 1
ATOM 3424 C C . LEU A 1 427 ? 22.415 -6.005 -36.823 1.00 87.25 427 LEU A C 1
ATOM 3426 O O . LEU A 1 427 ? 22.305 -6.733 -35.843 1.00 87.25 427 LEU A O 1
ATOM 3430 N N . GLN A 1 428 ? 21.379 -5.654 -37.581 1.00 87.94 428 GLN A N 1
ATOM 3431 C CA . GLN A 1 428 ? 20.003 -6.063 -37.331 1.00 87.94 428 GLN A CA 1
ATOM 3432 C C . GLN A 1 428 ? 19.875 -7.588 -37.271 1.00 87.94 428 GLN A C 1
ATOM 3434 O O . GLN A 1 428 ? 19.299 -8.130 -36.331 1.00 87.94 428 GLN A O 1
ATOM 3439 N N . THR A 1 429 ? 20.478 -8.285 -38.236 1.00 88.81 429 THR A N 1
ATOM 3440 C CA . THR A 1 429 ? 20.499 -9.754 -38.278 1.00 88.81 429 THR A CA 1
ATOM 3441 C C . THR A 1 429 ? 21.207 -10.345 -37.055 1.00 88.81 429 THR A C 1
ATOM 3443 O O . THR A 1 429 ? 20.776 -11.364 -36.522 1.00 88.81 429 THR A O 1
ATOM 3446 N N . VAL A 1 430 ? 22.296 -9.720 -36.596 1.00 90.56 430 VAL A N 1
ATOM 3447 C CA . VAL A 1 430 ? 23.032 -10.151 -35.398 1.00 90.56 430 VAL A CA 1
ATOM 3448 C C . VAL A 1 430 ? 22.189 -9.964 -34.137 1.00 90.56 430 VAL A C 1
ATOM 3450 O O . VAL A 1 430 ? 22.076 -10.897 -33.351 1.00 90.56 430 VAL A O 1
ATOM 3453 N N . LEU A 1 431 ? 21.549 -8.807 -33.968 1.00 90.69 431 LEU A N 1
ATOM 3454 C CA . LEU A 1 431 ? 20.714 -8.520 -32.798 1.00 90.69 431 LEU A CA 1
ATOM 3455 C C . LEU A 1 431 ? 19.460 -9.402 -32.742 1.00 90.69 431 LEU A C 1
ATOM 3457 O O . LEU A 1 431 ? 19.044 -9.805 -31.659 1.00 90.69 431 LEU A O 1
ATOM 3461 N N . GLN A 1 432 ? 18.894 -9.759 -33.899 1.00 90.75 432 GLN A N 1
ATOM 3462 C CA . GLN A 1 432 ? 17.764 -10.689 -33.993 1.00 90.75 432 GLN A CA 1
ATOM 3463 C C . GLN A 1 432 ? 18.125 -12.125 -33.611 1.00 90.75 432 GLN A C 1
ATOM 3465 O O . GLN A 1 432 ? 17.271 -12.844 -33.096 1.00 90.75 432 GLN A O 1
ATOM 3470 N N . LYS A 1 433 ? 19.374 -12.545 -33.846 1.00 92.19 433 LYS A N 1
ATOM 3471 C CA . LYS A 1 433 ? 19.874 -13.844 -33.371 1.00 92.19 433 LYS A CA 1
ATOM 3472 C C . LYS A 1 433 ? 20.042 -13.890 -31.853 1.00 92.19 433 LYS A C 1
ATOM 3474 O O . LYS A 1 433 ? 20.088 -14.984 -31.303 1.00 92.19 433 LYS A O 1
ATOM 3479 N N . GLY A 1 434 ? 20.111 -12.731 -31.201 1.00 93.31 434 GLY A N 1
ATOM 3480 C CA . GLY A 1 434 ? 20.253 -12.630 -29.758 1.00 93.31 434 GLY A CA 1
ATOM 3481 C C . GLY A 1 434 ? 21.655 -12.970 -29.257 1.00 93.31 434 GLY A C 1
ATOM 3482 O O . GLY A 1 434 ? 22.644 -12.907 -29.992 1.00 93.31 434 GLY A O 1
ATOM 3483 N N . PHE A 1 435 ? 21.727 -13.284 -27.97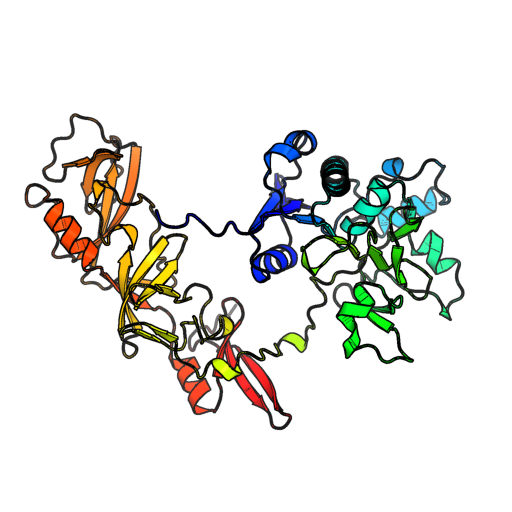1 1.00 93.81 435 PHE A N 1
ATOM 3484 C CA . PHE A 1 435 ? 22.947 -13.606 -27.246 1.00 93.81 435 PHE A CA 1
ATOM 3485 C C . PHE A 1 435 ? 22.672 -14.606 -26.127 1.00 93.81 435 PHE A C 1
ATOM 3487 O O . PHE A 1 435 ? 21.527 -14.796 -25.722 1.00 93.81 435 PHE A O 1
ATOM 3494 N N . GLU A 1 436 ? 23.727 -15.230 -25.610 1.00 95.06 436 GLU A N 1
ATOM 3495 C CA . GLU A 1 436 ? 23.601 -16.271 -24.592 1.00 95.06 436 GLU A CA 1
ATOM 3496 C C . GLU A 1 436 ? 24.033 -15.787 -23.215 1.00 95.06 436 GLU A C 1
ATOM 3498 O O . GLU A 1 436 ? 25.087 -15.164 -23.051 1.00 95.06 436 GLU A O 1
ATOM 3503 N N . VAL A 1 437 ? 23.236 -16.130 -22.207 1.00 93.19 437 VAL A N 1
ATOM 3504 C CA . VAL A 1 437 ? 23.537 -15.880 -20.798 1.00 93.19 437 VAL A CA 1
ATOM 3505 C C . VAL A 1 437 ? 23.357 -17.149 -19.986 1.00 93.19 437 VAL A C 1
ATOM 3507 O O . VAL A 1 437 ? 22.454 -17.939 -20.236 1.00 93.19 437 VAL A O 1
ATOM 3510 N N . LYS A 1 438 ? 24.195 -17.325 -18.972 1.00 92.25 438 LYS A N 1
ATOM 3511 C CA . LYS A 1 438 ? 24.045 -18.356 -17.952 1.00 92.25 438 LYS A CA 1
ATOM 3512 C C . LYS A 1 438 ? 23.413 -17.753 -16.702 1.00 92.25 438 LYS A C 1
ATOM 3514 O O . LYS A 1 438 ? 23.853 -16.698 -16.245 1.00 92.25 438 LYS A O 1
ATOM 3519 N N . LEU A 1 439 ? 22.408 -18.412 -16.135 1.00 90.44 439 LEU A N 1
ATOM 3520 C CA . LEU A 1 439 ? 21.827 -18.006 -14.857 1.00 90.44 439 LEU A CA 1
ATOM 3521 C C . LEU A 1 439 ? 22.786 -18.288 -13.699 1.00 90.44 439 LEU A C 1
ATOM 3523 O O . LEU A 1 439 ? 23.367 -19.370 -13.599 1.00 90.44 439 LEU A O 1
ATOM 3527 N N . ARG A 1 440 ? 22.896 -17.324 -12.785 1.00 86.50 440 ARG A N 1
ATOM 3528 C CA . ARG A 1 440 ? 23.663 -17.411 -11.534 1.00 86.50 440 ARG A CA 1
ATOM 3529 C C . ARG A 1 440 ? 22.809 -17.897 -10.359 1.00 86.50 440 ARG A C 1
ATOM 3531 O O . ARG A 1 440 ? 22.974 -17.439 -9.236 1.00 86.50 440 ARG A O 1
ATOM 3538 N N . ILE A 1 441 ? 21.902 -18.832 -10.616 1.00 83.31 441 ILE A N 1
ATOM 3539 C CA . ILE A 1 441 ? 21.097 -19.486 -9.581 1.00 83.31 441 ILE A CA 1
ATOM 3540 C C . ILE A 1 441 ? 21.565 -20.936 -9.476 1.00 83.31 441 ILE A C 1
ATOM 3542 O O . ILE A 1 441 ? 21.563 -21.666 -10.472 1.00 83.31 441 ILE A O 1
ATOM 3546 N N . ASP A 1 442 ? 21.997 -21.347 -8.281 1.00 79.00 442 ASP A N 1
ATOM 3547 C CA . ASP A 1 442 ? 22.380 -22.736 -8.030 1.00 79.00 442 ASP A CA 1
ATOM 3548 C C . ASP A 1 442 ? 21.126 -23.616 -7.980 1.00 79.00 442 ASP A C 1
ATOM 3550 O O . ASP A 1 442 ? 20.257 -23.453 -7.125 1.00 79.00 442 ASP A O 1
ATOM 3554 N N . GLY A 1 443 ? 21.024 -24.554 -8.920 1.00 80.44 443 GLY A N 1
ATOM 3555 C CA . GLY A 1 443 ? 19.919 -25.505 -8.980 1.00 80.44 443 GLY A CA 1
ATOM 3556 C C . GLY A 1 443 ? 20.057 -26.669 -7.995 1.00 80.44 443 GLY A C 1
ATOM 3557 O O . GLY A 1 443 ? 19.068 -27.367 -7.766 1.00 80.44 443 GLY A O 1
ATOM 3558 N N . LYS A 1 444 ? 21.244 -26.899 -7.408 1.00 84.19 444 LYS A N 1
ATOM 3559 C CA . LYS A 1 444 ? 21.494 -28.052 -6.525 1.00 84.19 444 LYS A CA 1
ATOM 3560 C C . LYS A 1 444 ? 20.581 -28.087 -5.295 1.00 84.19 444 LYS A C 1
ATOM 3562 O O . LYS A 1 444 ? 19.972 -29.135 -5.084 1.00 84.19 444 LYS A O 1
ATOM 3567 N N . PRO A 1 445 ? 20.371 -26.986 -4.544 1.00 86.00 445 PRO A N 1
ATOM 3568 C CA . PRO A 1 445 ? 19.480 -27.017 -3.382 1.00 86.00 445 PRO A CA 1
ATOM 3569 C C . PRO A 1 445 ? 18.037 -27.382 -3.754 1.00 86.00 445 PRO A C 1
ATOM 3571 O O . PRO A 1 445 ? 17.352 -28.099 -3.025 1.00 86.00 445 PRO A O 1
ATOM 3574 N N . CYS A 1 446 ? 17.578 -26.967 -4.939 1.00 87.25 446 CYS A N 1
ATOM 3575 C CA . CYS A 1 446 ? 16.270 -27.371 -5.440 1.00 87.25 446 CYS A CA 1
ATOM 3576 C C . CYS A 1 446 ? 16.228 -28.855 -5.844 1.00 87.25 446 CYS A C 1
ATOM 3578 O O . CYS A 1 446 ? 15.239 -29.540 -5.580 1.00 87.25 446 CYS A O 1
ATOM 3580 N N . GLN A 1 447 ? 17.294 -29.393 -6.441 1.00 87.69 447 GLN A N 1
ATOM 3581 C CA . GLN A 1 447 ? 17.384 -30.830 -6.722 1.00 87.69 447 GLN A CA 1
ATOM 3582 C C . GLN A 1 447 ? 17.348 -31.667 -5.431 1.00 87.69 447 GLN A C 1
ATOM 3584 O 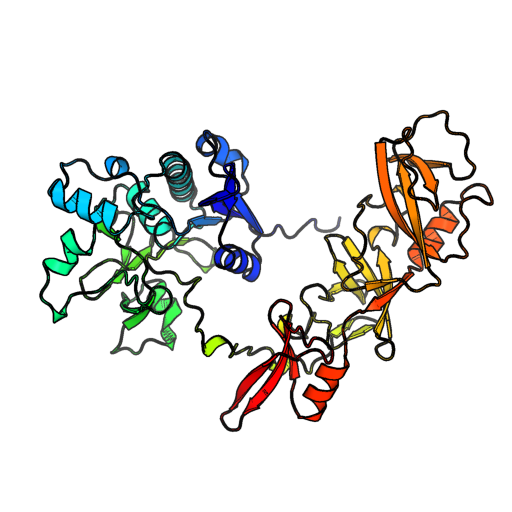O . GLN A 1 447 ? 16.649 -32.679 -5.385 1.00 87.69 447 GLN A O 1
ATOM 3589 N N . GLU A 1 448 ? 18.024 -31.222 -4.371 1.00 88.44 448 GLU A N 1
ATOM 3590 C CA . GLU A 1 448 ? 17.989 -31.848 -3.038 1.00 88.44 448 GLU A CA 1
ATOM 3591 C C . GLU A 1 448 ? 16.608 -31.739 -2.372 1.00 88.44 448 GLU A C 1
ATOM 3593 O O . GLU A 1 448 ? 16.109 -32.682 -1.752 1.00 88.44 448 GLU A O 1
ATOM 3598 N N . CYS A 1 449 ? 15.934 -30.604 -2.543 1.00 87.56 449 CYS A N 1
ATOM 3599 C CA . CYS A 1 449 ? 14.559 -30.448 -2.093 1.00 87.56 449 CYS A CA 1
ATOM 3600 C C . CYS A 1 449 ? 13.625 -31.459 -2.772 1.00 87.56 449 CYS A C 1
ATOM 3602 O O . CYS A 1 449 ? 12.899 -32.191 -2.097 1.00 87.56 449 CYS A O 1
ATOM 3604 N N . LYS A 1 450 ? 13.710 -31.569 -4.103 1.00 87.62 450 LYS A N 1
ATOM 3605 C CA . LYS A 1 450 ? 12.906 -32.506 -4.897 1.00 87.62 450 LYS A CA 1
ATOM 3606 C C . LYS A 1 450 ? 13.190 -33.966 -4.552 1.00 87.62 450 LYS A C 1
ATOM 3608 O O . LYS A 1 450 ? 12.254 -34.755 -4.454 1.00 87.62 450 LYS A O 1
ATOM 3613 N N . SER A 1 451 ? 14.452 -34.335 -4.311 1.00 87.44 451 SER A N 1
ATOM 3614 C CA . SER A 1 451 ? 14.820 -35.716 -3.951 1.00 87.44 451 SER A CA 1
ATOM 3615 C C . SER A 1 451 ? 14.231 -36.164 -2.611 1.00 87.44 451 SER A C 1
ATOM 3617 O O . SER A 1 451 ? 14.053 -37.356 -2.374 1.00 87.44 451 SER A O 1
ATOM 3619 N N . THR A 1 452 ? 13.872 -35.209 -1.753 1.00 86.62 452 THR A N 1
ATOM 3620 C CA . THR A 1 452 ? 13.253 -35.459 -0.451 1.00 86.62 452 THR A CA 1
ATOM 3621 C C . THR A 1 452 ? 11.738 -35.219 -0.446 1.00 86.62 452 THR A C 1
ATOM 3623 O O . THR A 1 452 ? 11.147 -35.062 0.625 1.00 86.62 452 THR A O 1
ATOM 3626 N N . GLY A 1 453 ? 11.115 -35.192 -1.632 1.00 83.56 453 GLY A N 1
ATOM 3627 C CA . GLY A 1 453 ? 9.670 -35.020 -1.819 1.00 83.56 453 GLY A CA 1
ATOM 3628 C C . GLY A 1 453 ? 9.169 -33.591 -1.602 1.00 83.56 453 GLY A C 1
ATOM 3629 O O . GLY A 1 453 ? 7.977 -33.394 -1.379 1.00 83.56 453 GLY A O 1
ATOM 3630 N N . GLY A 1 454 ? 10.071 -32.607 -1.603 1.00 86.12 454 GLY A N 1
ATOM 3631 C CA . GLY A 1 454 ? 9.736 -31.193 -1.496 1.00 86.12 454 GLY A CA 1
ATOM 3632 C C . GLY A 1 454 ? 9.583 -30.499 -2.848 1.00 86.12 454 GLY A C 1
ATOM 3633 O O . GLY A 1 454 ? 10.015 -30.988 -3.890 1.00 86.12 454 GLY A O 1
ATOM 3634 N N . VAL A 1 455 ? 8.991 -29.314 -2.800 1.00 87.69 455 VAL A N 1
ATOM 3635 C CA . VAL A 1 455 ? 8.718 -28.429 -3.927 1.00 87.69 455 VAL A CA 1
ATOM 3636 C C . VAL A 1 455 ? 9.554 -27.163 -3.759 1.00 87.69 455 VAL A C 1
ATOM 3638 O O . VAL A 1 455 ? 9.622 -26.597 -2.669 1.00 87.69 455 VAL A O 1
ATOM 3641 N N . CYS A 1 456 ? 10.216 -26.730 -4.830 1.00 88.56 456 CYS A N 1
ATOM 3642 C CA . CYS A 1 456 ? 11.047 -25.529 -4.814 1.00 88.56 456 CYS A CA 1
ATOM 3643 C C . CYS A 1 456 ? 10.222 -24.291 -5.150 1.00 88.56 456 CYS A C 1
ATOM 3645 O O . CYS A 1 456 ? 9.485 -24.301 -6.140 1.00 88.56 456 CYS A O 1
ATOM 3647 N N . GLY A 1 457 ? 10.442 -23.223 -4.397 1.00 86.44 457 GLY A N 1
ATOM 3648 C CA . GLY A 1 457 ? 9.882 -21.907 -4.660 1.00 86.44 457 GLY A CA 1
ATOM 3649 C C . GLY A 1 457 ? 10.826 -20.793 -4.228 1.00 86.44 457 GLY A C 1
ATOM 3650 O O . GLY A 1 457 ? 11.982 -21.044 -3.875 1.00 86.44 457 GLY A O 1
ATOM 3651 N N . TYR A 1 458 ? 10.316 -19.574 -4.262 1.00 80.19 458 TYR A N 1
ATOM 3652 C CA . TYR A 1 458 ? 10.950 -18.388 -3.710 1.00 80.19 458 TYR A CA 1
ATOM 3653 C C . TYR A 1 458 ? 10.018 -17.721 -2.705 1.00 80.19 458 TYR A C 1
ATOM 3655 O O . TYR A 1 458 ? 8.802 -17.694 -2.882 1.00 80.19 458 TYR A O 1
ATOM 3663 N N . ASP A 1 459 ? 10.628 -17.188 -1.657 1.00 69.00 459 ASP A N 1
ATOM 3664 C CA . ASP A 1 459 ? 10.033 -16.254 -0.715 1.00 69.00 459 ASP A CA 1
ATOM 3665 C C . ASP A 1 459 ? 10.765 -14.920 -0.864 1.00 69.00 459 ASP A C 1
ATOM 3667 O O . ASP A 1 459 ? 11.938 -14.803 -0.492 1.00 69.00 459 ASP A O 1
ATOM 3671 N N . VAL A 1 460 ? 10.099 -13.952 -1.497 1.00 68.56 460 VAL A N 1
ATOM 3672 C CA . VAL A 1 460 ? 10.706 -12.698 -1.967 1.00 68.56 460 VAL A CA 1
ATOM 3673 C C . VAL A 1 460 ? 11.945 -13.016 -2.820 1.00 68.56 460 VAL A C 1
ATOM 3675 O O . VAL A 1 460 ? 11.804 -13.531 -3.924 1.00 68.56 460 VAL A O 1
ATOM 3678 N N . ASP A 1 461 ? 13.159 -12.834 -2.301 1.00 66.81 461 ASP A N 1
ATOM 3679 C CA . ASP A 1 461 ? 14.415 -13.120 -3.011 1.00 66.81 461 ASP A CA 1
ATOM 3680 C C . ASP A 1 461 ? 15.125 -14.395 -2.515 1.00 66.81 461 ASP A C 1
ATOM 3682 O O . ASP A 1 461 ? 16.230 -14.729 -2.953 1.00 66.81 461 ASP A O 1
ATOM 3686 N N . THR A 1 462 ? 14.505 -15.138 -1.595 1.00 75.69 462 THR A N 1
ATOM 3687 C CA . THR A 1 462 ? 15.113 -16.298 -0.935 1.00 75.69 462 THR A CA 1
ATOM 3688 C C . THR A 1 462 ? 14.573 -17.611 -1.506 1.00 75.69 462 THR A C 1
ATOM 3690 O O . THR A 1 462 ? 13.370 -17.849 -1.445 1.00 75.69 462 THR A O 1
ATOM 3693 N N . PRO A 1 463 ? 15.419 -18.528 -2.011 1.00 83.06 463 PRO A N 1
ATOM 3694 C CA . PRO A 1 463 ? 14.955 -19.843 -2.444 1.00 83.06 463 PRO A CA 1
ATOM 3695 C C . PRO A 1 463 ? 14.494 -20.684 -1.242 1.00 83.06 463 PRO A C 1
ATOM 3697 O O . PRO A 1 463 ? 15.194 -20.786 -0.230 1.00 83.06 463 PRO A O 1
ATOM 3700 N N . VAL A 1 464 ? 13.332 -21.329 -1.354 1.00 85.00 464 VAL A N 1
ATOM 3701 C CA . VAL A 1 464 ? 12.702 -22.109 -0.273 1.00 85.00 464 VAL A CA 1
ATOM 3702 C C . VAL A 1 464 ? 12.290 -23.507 -0.728 1.00 85.00 464 VAL A C 1
ATOM 3704 O O . VAL A 1 464 ? 11.774 -23.701 -1.828 1.00 85.00 464 VAL A O 1
ATOM 3707 N N . CYS A 1 465 ? 12.517 -24.495 0.139 1.00 86.69 465 CYS A N 1
ATOM 3708 C CA . CYS A 1 465 ? 12.083 -25.878 -0.021 1.00 86.69 465 CYS A CA 1
ATOM 3709 C C . CYS A 1 465 ? 10.839 -26.155 0.822 1.00 86.69 465 CYS A C 1
ATOM 3711 O O . CYS A 1 465 ? 10.919 -26.178 2.053 1.00 86.69 465 CYS A O 1
ATOM 3713 N N . CYS A 1 466 ? 9.717 -26.434 0.169 1.00 81.81 466 CYS A N 1
ATOM 3714 C CA . CYS A 1 466 ? 8.431 -26.663 0.812 1.00 81.81 466 CYS A CA 1
ATOM 3715 C C . CYS A 1 466 ? 8.056 -28.146 0.811 1.00 81.81 466 CYS A C 1
ATOM 3717 O O . CYS A 1 466 ? 8.111 -28.804 -0.223 1.00 81.81 466 CYS A O 1
ATOM 3719 N N . LYS A 1 467 ? 7.664 -28.698 1.962 1.00 80.50 467 LYS A N 1
ATOM 3720 C CA . LYS A 1 467 ? 7.263 -30.106 2.113 1.00 80.50 467 LYS A CA 1
ATOM 3721 C C . LYS A 1 467 ? 5.913 -30.229 2.788 1.00 80.50 467 LYS A C 1
ATOM 3723 O O . LYS A 1 467 ? 5.605 -29.485 3.712 1.00 80.50 467 LYS A O 1
ATOM 3728 N N . ARG A 1 468 ? 5.138 -31.230 2.374 1.00 68.25 468 ARG A N 1
ATOM 3729 C CA . ARG A 1 468 ? 3.864 -31.564 3.013 1.00 68.25 468 ARG A CA 1
ATOM 3730 C C . ARG A 1 468 ? 4.106 -32.455 4.231 1.00 68.25 468 ARG A C 1
ATOM 3732 O O . ARG A 1 468 ? 4.696 -33.525 4.099 1.00 68.25 468 ARG A O 1
ATOM 3739 N N . ASN A 1 469 ? 3.654 -32.022 5.403 1.00 63.28 469 ASN A N 1
ATOM 3740 C CA . ASN A 1 469 ? 3.703 -32.815 6.629 1.00 63.28 469 ASN A CA 1
ATOM 3741 C C . ASN A 1 469 ? 2.498 -33.764 6.743 1.00 63.28 469 ASN A C 1
ATOM 3743 O O . ASN A 1 469 ? 1.496 -33.625 6.039 1.00 63.28 469 ASN A O 1
ATOM 3747 N N . SER A 1 470 ? 2.585 -34.719 7.674 1.00 55.09 470 SER A N 1
ATOM 3748 C CA . SER A 1 470 ? 1.550 -35.725 7.973 1.00 55.09 470 SER A CA 1
ATOM 3749 C C . SER A 1 470 ? 0.183 -35.140 8.363 1.00 55.09 470 SER A C 1
ATOM 3751 O O . SER A 1 470 ? -0.823 -35.837 8.273 1.00 55.09 470 SER A O 1
ATOM 3753 N N . SER A 1 471 ? 0.127 -33.861 8.743 1.00 54.81 471 SER A N 1
ATOM 3754 C CA . SER A 1 471 ? -1.088 -33.092 9.041 1.00 54.81 471 SER A CA 1
ATOM 3755 C C . SER A 1 471 ? -1.704 -32.378 7.825 1.00 54.81 471 SER A C 1
ATOM 3757 O O . SER A 1 471 ? -2.609 -31.570 7.994 1.00 54.81 471 SER A O 1
ATOM 3759 N N . SER A 1 472 ? -1.236 -32.648 6.598 1.00 55.12 472 SER A N 1
ATOM 3760 C CA . SER A 1 472 ? -1.618 -31.963 5.343 1.00 55.12 472 SER A CA 1
ATOM 3761 C C . SER A 1 472 ? -1.156 -30.506 5.188 1.00 55.12 472 SER A C 1
ATOM 3763 O O . SER A 1 472 ? -1.382 -29.935 4.119 1.00 55.12 472 SER A O 1
ATOM 3765 N N . LYS A 1 473 ? -0.453 -29.944 6.182 1.00 57.19 473 LYS A N 1
ATOM 3766 C CA . LYS A 1 473 ? 0.169 -28.608 6.144 1.00 57.19 473 LYS A CA 1
ATOM 3767 C C . LYS A 1 473 ? 1.464 -28.591 5.320 1.00 57.19 473 LYS A C 1
ATOM 3769 O O . LYS A 1 473 ? 2.201 -29.582 5.325 1.00 57.19 473 LYS A O 1
ATOM 3774 N N . ILE A 1 474 ? 1.740 -27.496 4.609 1.00 66.06 474 ILE A N 1
ATOM 3775 C CA . ILE A 1 474 ? 2.973 -27.299 3.827 1.00 66.06 474 ILE A CA 1
ATOM 3776 C C . ILE A 1 474 ? 3.951 -26.465 4.659 1.00 66.06 474 ILE A C 1
ATOM 3778 O O . ILE A 1 474 ? 3.656 -25.325 4.982 1.00 66.06 474 ILE A O 1
ATOM 3782 N N . LYS A 1 475 ? 5.128 -27.017 4.968 1.00 71.31 475 LYS A N 1
ATOM 3783 C CA . LYS A 1 475 ? 6.211 -26.319 5.672 1.00 71.31 475 LYS A CA 1
ATOM 3784 C C . LYS A 1 475 ? 7.335 -25.964 4.705 1.00 71.31 475 LYS A C 1
ATOM 3786 O O . LYS A 1 475 ? 7.919 -26.870 4.104 1.00 71.31 475 LYS A O 1
ATOM 3791 N N . CYS A 1 476 ? 7.679 -24.685 4.605 1.00 73.69 476 CYS A N 1
ATOM 3792 C CA . CYS A 1 476 ? 8.788 -24.188 3.795 1.00 73.69 476 CYS A CA 1
ATOM 3793 C C . CYS A 1 476 ? 10.025 -23.914 4.656 1.00 73.69 476 CYS A C 1
ATOM 3795 O O . CYS A 1 476 ? 9.927 -23.393 5.758 1.00 73.69 476 CYS A O 1
ATOM 3797 N N . ASN A 1 477 ? 11.204 -24.301 4.173 1.00 79.44 477 ASN A N 1
ATOM 3798 C CA . ASN A 1 477 ? 12.478 -23.989 4.818 1.00 79.44 477 ASN A CA 1
ATOM 3799 C C . ASN A 1 477 ? 13.402 -23.330 3.797 1.00 79.44 477 ASN A C 1
ATOM 3801 O O . ASN A 1 477 ? 13.477 -23.781 2.652 1.00 79.44 477 ASN A O 1
ATOM 3805 N N . ARG A 1 478 ? 14.141 -22.299 4.212 1.00 80.50 478 ARG A N 1
ATOM 3806 C CA . ARG A 1 478 ? 15.129 -21.633 3.356 1.00 80.50 478 ARG A CA 1
ATOM 3807 C C . ARG A 1 478 ? 16.170 -22.632 2.856 1.00 80.50 478 ARG A C 1
ATOM 3809 O O . ARG A 1 478 ? 16.740 -23.402 3.630 1.00 80.50 478 ARG A O 1
ATOM 3816 N N . MET A 1 479 ? 16.424 -22.608 1.554 1.00 78.75 479 MET A N 1
ATOM 3817 C CA . MET A 1 479 ? 17.513 -23.353 0.942 1.00 78.75 479 MET A CA 1
ATOM 3818 C C . MET A 1 479 ? 18.801 -22.576 1.194 1.00 78.75 479 MET A C 1
ATOM 3820 O O . MET A 1 479 ? 19.098 -21.615 0.489 1.00 78.75 479 MET A O 1
ATOM 3824 N N . ILE A 1 480 ? 19.553 -22.954 2.228 1.00 62.34 480 ILE A N 1
ATOM 3825 C CA . ILE A 1 480 ? 20.851 -22.333 2.504 1.00 62.34 480 ILE A CA 1
ATOM 3826 C C . ILE A 1 480 ? 21.780 -22.670 1.327 1.00 62.34 480 ILE A C 1
ATOM 3828 O O . ILE A 1 480 ? 22.048 -23.854 1.100 1.00 62.34 480 ILE A O 1
ATOM 3832 N N . PRO A 1 481 ? 22.281 -21.677 0.571 1.00 53.97 481 PRO A N 1
ATOM 3833 C CA . PRO A 1 481 ? 23.232 -21.938 -0.497 1.00 53.97 481 PRO A CA 1
ATOM 3834 C C . PRO A 1 481 ? 24.473 -22.591 0.106 1.00 53.97 481 PRO A C 1
ATOM 3836 O O . PRO A 1 481 ? 25.059 -22.063 1.057 1.00 53.97 481 PRO A O 1
ATOM 3839 N N . SER A 1 482 ? 24.889 -23.738 -0.430 1.00 41.81 482 SER A N 1
ATOM 3840 C CA . SER A 1 482 ? 26.124 -24.402 -0.016 1.00 41.81 482 SER A CA 1
ATOM 3841 C C . SER A 1 482 ? 27.320 -23.498 -0.351 1.00 41.81 482 SER A C 1
ATOM 3843 O O . SER A 1 482 ? 27.859 -23.555 -1.452 1.00 41.81 482 SER A O 1
ATOM 3845 N N . GLY A 1 483 ? 27.712 -22.614 0.573 1.00 39.06 483 GLY A N 1
ATOM 3846 C CA . GLY A 1 483 ? 28.840 -21.699 0.370 1.00 39.06 483 GLY A CA 1
ATOM 3847 C C . GLY A 1 483 ? 28.846 -20.383 1.155 1.00 39.06 483 GLY A C 1
ATOM 3848 O O . GLY A 1 483 ? 29.881 -19.727 1.159 1.00 39.06 483 GLY A O 1
ATOM 3849 N N . MET A 1 484 ? 27.773 -19.993 1.851 1.00 34.50 484 MET A N 1
ATOM 3850 C CA . MET A 1 484 ? 27.781 -18.802 2.720 1.00 34.50 484 MET A CA 1
ATOM 3851 C C . MET A 1 484 ? 27.755 -19.189 4.205 1.00 34.50 484 MET A C 1
ATOM 3853 O O . MET A 1 484 ? 26.770 -19.001 4.907 1.00 34.50 484 MET A O 1
ATOM 3857 N N . PHE A 1 485 ? 28.882 -19.704 4.700 1.00 30.23 485 PHE A N 1
ATOM 3858 C CA . PHE A 1 485 ? 29.266 -19.437 6.086 1.00 30.23 485 PHE A CA 1
ATOM 3859 C C . PHE A 1 485 ? 29.911 -18.051 6.098 1.00 30.23 485 PHE A C 1
ATOM 3861 O O . PHE A 1 485 ? 31.111 -17.919 5.860 1.00 30.23 485 PHE A O 1
ATOM 3868 N N . LEU A 1 486 ? 29.121 -17.003 6.324 1.00 29.45 486 LEU A N 1
ATOM 3869 C CA . LEU A 1 486 ? 29.688 -15.743 6.787 1.00 29.45 486 LEU A CA 1
ATOM 3870 C C . LEU A 1 486 ? 29.839 -15.858 8.304 1.00 29.45 486 LEU A C 1
ATOM 3872 O O . LEU A 1 486 ? 28.892 -15.671 9.058 1.00 29.45 486 LEU A O 1
ATOM 3876 N N . ASN A 1 487 ? 31.050 -16.209 8.735 1.00 28.14 487 ASN A N 1
ATOM 3877 C CA . ASN A 1 487 ? 31.551 -15.711 10.008 1.00 28.14 487 ASN A CA 1
ATOM 3878 C C . ASN A 1 487 ? 31.578 -14.182 9.894 1.00 28.14 487 ASN A C 1
ATOM 3880 O O . ASN A 1 487 ? 32.354 -13.682 9.081 1.00 28.14 487 ASN A O 1
ATOM 3884 N N . TYR A 1 488 ? 30.699 -13.489 10.619 1.00 30.78 488 TYR A N 1
ATOM 3885 C CA . TYR A 1 488 ? 30.957 -12.322 11.481 1.00 30.78 488 TYR A CA 1
ATOM 3886 C C . TYR A 1 488 ? 29.640 -11.736 11.983 1.00 30.78 488 TYR A C 1
ATOM 3888 O O . TYR A 1 488 ? 28.770 -11.439 11.134 1.00 30.78 488 TYR A O 1
#